Protein AF-0000000078523811 (afdb_homodimer)

Foldseek 3Di:
DLLLLLLLLLLLAPDHDPCSPVVSVVSLVVLVVVLVVVVVVVVVVCVVPVCVVVVLCVDLVNLLCVLVNLVSVLSNLLVCLRNVCVVPHDVVLVVSLVVLVVLLVVLVCLLPVSLVSCVVNVSCVVPPDLLSNLRSLLSLLCLLLSLLRNLLSDALVSNVVSNVSSVVSNVVSLVVLVVSVVVVVVCCVPVNQDPLVCLLLLLSNLQSLLSSLNSQLSSLVSCVVRADQCNPVVPPPGRPSVVSNVVSLVSSVVSLVVSVVSLVVSVVSNVVPVVPDDDDPSNSSNANSLSSSLSSLCSNCVVVVPPVSSVVSNVSSVVNVVSVVVNVVNVVVCVVVVAQPDPQRVVVVDPVVPPCPVCDPVNDPDPPPPPPD/DLLLLLLLLLLLAPDHDPCSPVVSVVSLVVLVVVLVVVVVVVVVVCVVPVCVVVVLCVDLVNLLCVLVNLVSVLSNLLVCLRNVCVVPHDVSLVVSLVVLVVLLVVLVCLLPVSLVSCVVNVSCVVPVQLLSNLRSLLSLLCLLLSLLRRLLSDALVSNVVSNVSSVVSNVVSLVVLVVSVVVVVVCCVPVNQDDLVCLLLLLSNLQSLLSSLNSQLSSLVSCVVRPDQPNPVVPPPGRPSVVSNVVSLVSSVVSLVVSVVSLVVSVVSNVVPVVPDDDDPSNSSNANSLSSSLSSLCSSCVVVVPPVSSVVSNVSSVVNVVSVVVNVVNVVVCVVVVAQPDPPRVVVPDPVPPPCLVCDPVRDRDPPPPPPD

Organism: Penicillium expansum (NCBI:txid27334)

Structure (mmCIF, N/CA/C/O backbone):
data_AF-0000000078523811-model_v1
#
loop_
_entity.id
_entity.type
_entity.pdbx_description
1 polymer 'C4-dicarboxylate transporter/malic acid transport protein'
#
loop_
_atom_site.group_PDB
_atom_site.id
_atom_site.type_symbol
_atom_site.label_atom_id
_atom_site.label_alt_id
_atom_site.label_comp_id
_atom_site.label_asym_id
_atom_site.label_entity_id
_atom_site.label_seq_id
_atom_site.pdbx_PDB_ins_code
_atom_site.Cartn_x
_atom_site.Cartn_y
_atom_site.Cartn_z
_atom_site.occupancy
_atom_site.B_iso_or_equiv
_atom_site.auth_seq_id
_atom_site.auth_comp_id
_atom_site.auth_asym_id
_atom_site.auth_atom_id
_atom_site.pdbx_PDB_model_num
ATOM 1 N N . MET A 1 1 ? -0.03 24.734 4.375 1 91.25 1 MET A N 1
ATOM 2 C CA . MET A 1 1 ? -0.823 23.594 4.832 1 91.25 1 MET A CA 1
ATOM 3 C C . MET A 1 1 ? -1.251 23.781 6.285 1 91.25 1 MET A C 1
ATOM 5 O O . MET A 1 1 ? -2.4 23.516 6.633 1 91.25 1 MET A O 1
ATOM 9 N N . SER A 1 2 ? -0.39 24.281 7.102 1 94.38 2 SER A N 1
ATOM 10 C CA . SER A 1 2 ? -0.702 24.469 8.516 1 94.38 2 SER A CA 1
ATOM 11 C C . SER A 1 2 ? -1.813 25.5 8.695 1 94.38 2 SER A C 1
ATOM 13 O O . SER A 1 2 ? -2.75 25.281 9.469 1 94.38 2 SER A O 1
ATOM 15 N N . THR A 1 3 ? -1.706 26.594 7.969 1 95.62 3 THR A N 1
ATOM 16 C CA . THR A 1 3 ? -2.717 27.641 8.07 1 95.62 3 THR A CA 1
ATOM 17 C C . THR A 1 3 ? -4.078 27.125 7.617 1 95.62 3 THR A C 1
ATOM 19 O O . THR A 1 3 ? -5.082 27.312 8.312 1 95.62 3 THR A O 1
ATOM 22 N N . GLY A 1 4 ? -4.125 26.5 6.512 1 96.5 4 GLY A N 1
ATOM 23 C CA . GLY A 1 4 ? -5.379 25.969 6.008 1 96.5 4 GLY A CA 1
ATOM 24 C C . GLY A 1 4 ? -5.992 24.922 6.926 1 96.5 4 GLY A C 1
ATOM 25 O O . GLY A 1 4 ? -7.215 24.828 7.035 1 96.5 4 GLY A O 1
ATOM 26 N N . SER A 1 5 ? -5.176 24.141 7.547 1 96.56 5 SER A N 1
ATOM 27 C CA . SER A 1 5 ? -5.668 23.078 8.422 1 96.56 5 SER A CA 1
ATOM 28 C C . SER A 1 5 ? -6.387 23.656 9.641 1 96.56 5 SER A C 1
ATOM 30 O O . SER A 1 5 ? -7.32 23.047 10.164 1 96.56 5 SER A O 1
ATOM 32 N N . ILE A 1 6 ? -5.953 24.844 10.07 1 97.81 6 ILE A N 1
ATOM 33 C CA . ILE A 1 6 ? -6.637 25.5 11.18 1 97.81 6 ILE A CA 1
ATOM 34 C C . ILE A 1 6 ? -8.047 25.891 10.758 1 97.81 6 ILE A C 1
ATOM 36 O O . ILE A 1 6 ? -9 25.734 11.523 1 97.81 6 ILE A O 1
ATOM 40 N N . GLY A 1 7 ? -8.188 26.453 9.562 1 97.81 7 GLY A N 1
ATOM 41 C CA . GLY A 1 7 ? -9.523 26.734 9.055 1 97.81 7 GLY A CA 1
ATOM 42 C C . GLY A 1 7 ? -10.43 25.516 9.055 1 97.81 7 GLY A C 1
ATOM 43 O O . GLY A 1 7 ? -11.594 25.609 9.453 1 97.81 7 GLY A O 1
ATOM 44 N N . THR A 1 8 ? -9.922 24.406 8.648 1 97.44 8 THR A N 1
ATOM 45 C CA . THR A 1 8 ? -10.672 23.156 8.609 1 97.44 8 THR A CA 1
ATOM 46 C C . THR A 1 8 ? -11.078 22.734 10.016 1 97.44 8 THR A C 1
ATOM 48 O O . THR A 1 8 ? -12.203 22.297 10.234 1 97.44 8 THR A O 1
ATOM 51 N N . LEU A 1 9 ? -10.156 22.859 10.914 1 97.56 9 LEU A N 1
ATOM 52 C CA . LEU A 1 9 ? -10.398 22.438 12.289 1 97.56 9 LEU A CA 1
ATOM 53 C C . LEU A 1 9 ? -11.461 23.297 12.945 1 97.56 9 LEU A C 1
ATOM 55 O O . LEU A 1 9 ? -12.336 2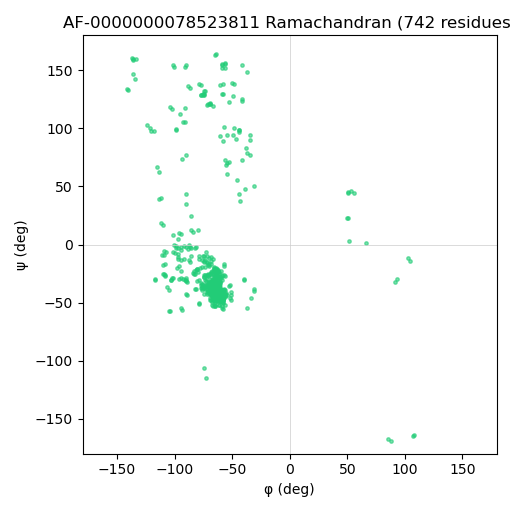2.797 13.656 1 97.56 9 LEU A O 1
ATOM 59 N N . LEU A 1 10 ? -11.406 24.562 12.711 1 97.94 10 LEU A N 1
ATOM 60 C CA . LEU A 1 10 ? -12.375 25.5 13.289 1 97.94 10 LEU A CA 1
ATOM 61 C C . LEU A 1 10 ? -13.781 25.188 12.797 1 97.94 10 LEU A C 1
ATOM 63 O O . LEU A 1 10 ? -14.75 25.297 13.555 1 97.94 10 LEU A O 1
ATOM 67 N N . TYR A 1 11 ? -13.891 24.828 11.578 1 97.06 11 TYR A N 1
ATOM 68 C CA . TYR A 1 11 ? -15.188 24.484 11.016 1 97.06 11 TYR A CA 1
ATOM 69 C C . TYR A 1 11 ? -15.75 23.234 11.688 1 97.06 11 TYR A C 1
ATOM 71 O O . TYR A 1 11 ? -16.953 23.141 11.93 1 97.06 11 TYR A O 1
ATOM 79 N N . ASN A 1 12 ? -14.898 22.266 12.047 1 96.56 12 ASN A N 1
ATOM 80 C CA . ASN A 1 12 ? -15.336 20.938 12.469 1 96.56 12 ASN A CA 1
ATOM 81 C C . ASN A 1 12 ? -15.391 20.828 13.984 1 96.56 12 ASN A C 1
ATOM 83 O O . ASN A 1 12 ? -15.891 19.828 14.523 1 96.56 12 ASN A O 1
ATOM 87 N N . THR A 1 13 ? -14.875 21.781 14.703 1 97.81 13 THR A N 1
ATOM 88 C CA . THR A 1 13 ? -14.82 21.688 16.156 1 97.81 13 THR A CA 1
ATOM 89 C C . THR A 1 13 ? -16.219 21.516 16.75 1 97.81 13 THR A C 1
ATOM 91 O O . THR A 1 13 ? -17.172 22.156 16.281 1 97.81 13 THR A O 1
ATOM 94 N N . PRO A 1 14 ? -16.375 20.672 17.703 1 97.19 14 PRO A N 1
ATOM 95 C CA . PRO A 1 14 ? -17.688 20.297 18.203 1 97.19 14 PRO A CA 1
ATOM 96 C C . PRO A 1 14 ? -18.406 21.453 18.906 1 97.19 14 PRO A C 1
ATOM 98 O O . PRO A 1 14 ? -19.609 21.625 18.719 1 97.19 14 PRO A O 1
ATOM 101 N N . HIS A 1 15 ? -17.734 22.219 19.719 1 97.25 15 HIS A N 1
ATOM 102 C CA . HIS A 1 15 ? -18.344 23.328 20.469 1 97.25 15 HIS A CA 1
ATOM 103 C C . HIS A 1 15 ? -18.094 24.656 19.766 1 97.25 15 HIS A C 1
ATOM 105 O O . HIS A 1 15 ? -17.062 25.297 20 1 97.25 15 HIS A O 1
ATOM 111 N N . GLN A 1 16 ? -19.125 25.047 19.062 1 95.88 16 GLN A N 1
ATOM 112 C CA . GLN A 1 16 ? -19.062 26.234 18.234 1 95.88 16 GLN A CA 1
ATOM 113 C C . GLN A 1 16 ? -19.484 27.484 19.016 1 95.88 16 GLN A C 1
ATOM 115 O O . GLN A 1 16 ? -20.125 27.375 20.062 1 95.88 16 GLN A O 1
ATOM 120 N N . PHE A 1 17 ? -19.031 28.609 18.641 1 95.12 17 PHE A N 1
ATO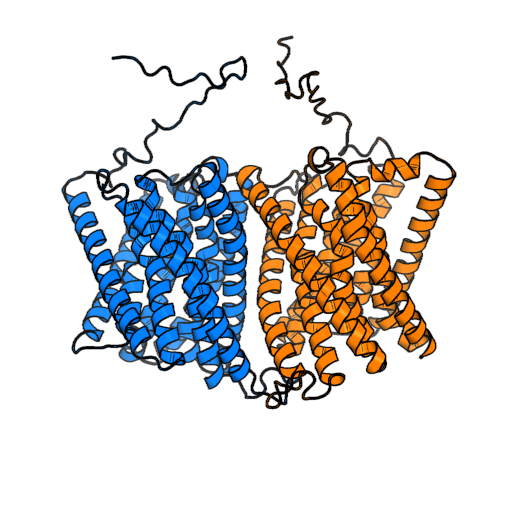M 121 C CA . PHE A 1 17 ? -19.453 29.906 19.172 1 95.12 17 PHE A CA 1
ATOM 122 C C . PHE A 1 17 ? -19.656 30.906 18.047 1 95.12 17 PHE A C 1
ATOM 124 O O . PHE A 1 17 ? -19.172 30.688 16.922 1 95.12 17 PHE A O 1
ATOM 131 N N . PRO A 1 18 ? -20.438 31.953 18.391 1 94.19 18 PRO A N 1
ATOM 132 C CA . PRO A 1 18 ? -20.672 32.938 17.344 1 94.19 18 PRO A CA 1
ATOM 133 C C . PRO A 1 18 ? -19.375 33.562 16.812 1 94.19 18 PRO A C 1
ATOM 135 O O . PRO A 1 18 ? -18.5 33.938 17.609 1 94.19 18 PRO A O 1
ATOM 138 N N . GLY A 1 19 ? -19.172 33.594 15.539 1 96.38 19 GLY A N 1
ATOM 139 C CA . GLY A 1 19 ? -18 34.25 14.953 1 96.38 19 GLY A CA 1
ATOM 140 C C . GLY A 1 19 ? -16.953 33.25 14.484 1 96.38 19 GLY A C 1
ATOM 141 O O . GLY A 1 19 ? -16.016 33.594 13.766 1 96.38 19 GLY A O 1
ATOM 142 N N . ILE A 1 20 ? -17.062 32 14.906 1 96.69 20 ILE A N 1
ATOM 143 C CA . ILE A 1 20 ? -16.062 31 14.594 1 96.69 20 ILE A CA 1
ATOM 144 C C . ILE A 1 20 ? -16 30.781 13.086 1 96.69 20 ILE A C 1
ATOM 146 O O . ILE A 1 20 ? -14.922 30.547 12.523 1 96.69 20 ILE A O 1
ATOM 150 N N . PHE A 1 21 ? -17.094 30.859 12.375 1 96.56 21 PHE A N 1
ATOM 151 C CA . PHE A 1 21 ? -17.156 30.688 10.93 1 96.56 21 PHE A CA 1
ATOM 152 C C . PHE A 1 21 ? -16.375 31.781 10.227 1 96.56 21 PHE A C 1
ATOM 154 O O . PHE A 1 21 ? -15.656 31.516 9.258 1 96.56 21 PHE A O 1
ATOM 161 N N . ILE A 1 22 ? -16.5 32.969 10.742 1 96.5 22 ILE A N 1
ATOM 162 C CA . ILE A 1 22 ? -15.789 34.094 10.156 1 96.5 22 ILE A CA 1
ATOM 163 C C . ILE A 1 22 ? -14.289 33.938 10.383 1 96.5 22 ILE A C 1
ATOM 165 O O . ILE A 1 22 ? -13.492 34.188 9.477 1 96.5 22 ILE A O 1
ATOM 169 N N . ILE A 1 23 ? -13.93 33.531 11.562 1 97.56 23 ILE A N 1
ATOM 170 C CA . ILE A 1 23 ? -12.523 33.312 11.852 1 97.56 23 ILE A CA 1
ATOM 171 C C . ILE A 1 23 ? -11.969 32.219 10.914 1 97.56 23 ILE A C 1
ATOM 173 O O . ILE A 1 23 ? -10.875 32.375 10.367 1 97.56 23 ILE A O 1
ATOM 177 N N . GLY A 1 24 ? -12.703 31.141 10.742 1 97.69 24 GLY A N 1
ATOM 178 C CA . GLY A 1 24 ? -12.305 30.094 9.805 1 97.69 24 GLY A CA 1
ATOM 179 C C . GLY A 1 24 ? -12.141 30.609 8.383 1 97.69 24 GLY A C 1
ATOM 180 O O . GLY A 1 24 ? -11.188 30.234 7.695 1 97.69 24 GLY A O 1
ATOM 181 N N . LYS A 1 25 ? -13.023 31.453 7.973 1 97 25 LYS A N 1
ATOM 182 C CA . LYS A 1 25 ? -12.945 32.031 6.641 1 97 25 LYS A CA 1
ATOM 183 C C . LYS A 1 25 ? -11.688 32.875 6.488 1 97 25 LYS A C 1
ATOM 185 O O . LYS A 1 25 ? -11.07 32.906 5.418 1 97 25 LYS A O 1
ATOM 190 N N . ILE A 1 26 ? -11.391 33.594 7.484 1 97.56 26 ILE A N 1
ATOM 191 C CA . ILE A 1 26 ? -10.18 34.406 7.465 1 97.56 26 ILE A CA 1
ATOM 192 C C . ILE A 1 26 ? -8.961 33.5 7.285 1 97.56 26 ILE A C 1
ATOM 194 O O . ILE A 1 26 ? -8.07 33.781 6.488 1 97.56 26 ILE A O 1
ATOM 198 N N . PHE A 1 27 ? -8.906 32.406 8.016 1 98.12 27 PHE A N 1
ATOM 199 C CA . PHE A 1 27 ? -7.809 31.469 7.867 1 98.12 27 PHE A CA 1
ATOM 200 C C . PHE A 1 27 ? -7.781 30.891 6.461 1 98.12 27 PHE A C 1
ATOM 202 O O . PHE A 1 27 ? -6.707 30.641 5.906 1 98.12 27 PHE A O 1
ATOM 209 N N . PHE A 1 28 ? -8.945 30.625 5.898 1 97.94 28 PHE A N 1
ATOM 210 C CA . PHE A 1 28 ? -9.047 30.141 4.527 1 97.94 28 PHE A CA 1
ATOM 211 C C . PHE A 1 28 ? -8.422 31.125 3.553 1 97.94 28 PHE A C 1
ATOM 213 O O . PHE A 1 28 ? -7.586 30.75 2.727 1 97.94 28 PHE A O 1
ATOM 220 N N . LEU A 1 29 ? -8.758 32.375 3.697 1 97.56 29 LEU A N 1
ATOM 221 C CA . LEU A 1 29 ? -8.219 33.438 2.83 1 97.56 29 LEU A CA 1
ATOM 222 C C . LEU A 1 29 ? -6.719 33.594 3.057 1 97.56 29 LEU A C 1
ATOM 224 O O . LEU A 1 29 ? -5.957 33.75 2.102 1 97.56 29 LEU A O 1
ATOM 228 N N . LEU A 1 30 ? -6.332 33.531 4.324 1 97.56 30 LEU A N 1
ATOM 229 C CA . LEU A 1 30 ? -4.918 33.625 4.656 1 97.56 30 LEU A CA 1
ATOM 230 C C . LEU A 1 30 ? -4.141 32.469 4.02 1 97.56 30 LEU A C 1
ATOM 232 O O . LEU A 1 30 ? -3 32.656 3.582 1 97.56 30 LEU A O 1
ATOM 236 N N . ASP A 1 31 ? -4.734 31.328 4.035 1 97.81 31 ASP A N 1
ATOM 237 C CA . ASP A 1 31 ? -4.117 30.156 3.418 1 97.81 31 ASP A CA 1
ATOM 238 C C . ASP A 1 31 ? -3.881 30.375 1.928 1 97.81 31 ASP A C 1
ATOM 240 O O . ASP A 1 31 ? -2.787 30.109 1.421 1 97.81 31 ASP A O 1
ATOM 244 N N . ILE A 1 32 ? -4.824 30.891 1.203 1 97.81 32 ILE A N 1
ATOM 245 C CA . ILE A 1 32 ? -4.715 31.156 -0.226 1 97.81 32 ILE A CA 1
ATOM 246 C C . ILE A 1 32 ? -3.633 32.219 -0.47 1 97.81 32 ILE A C 1
ATOM 248 O O . ILE A 1 32 ? -2.801 32.062 -1.367 1 97.81 32 ILE A O 1
ATOM 252 N N . ILE A 1 33 ? -3.652 33.219 0.355 1 97.62 33 ILE A N 1
ATOM 253 C CA . ILE A 1 33 ? -2.709 34.312 0.193 1 97.62 33 ILE A CA 1
ATOM 254 C C . ILE A 1 33 ? -1.287 33.844 0.445 1 97.62 33 ILE A C 1
ATOM 256 O O . ILE A 1 33 ? -0.378 34.094 -0.343 1 97.62 33 ILE A O 1
ATOM 260 N N . THR A 1 34 ? -1.112 33.125 1.549 1 96.19 34 THR A N 1
ATOM 261 C CA . THR A 1 34 ? 0.219 32.656 1.883 1 96.19 34 THR A CA 1
ATOM 262 C C . THR A 1 34 ? 0.7 31.641 0.841 1 96.19 34 THR A C 1
ATOM 264 O O . THR A 1 34 ? 1.864 31.672 0.437 1 96.19 34 THR A O 1
ATOM 267 N N . TYR A 1 35 ? -0.147 30.766 0.42 1 97.62 35 TYR A N 1
ATOM 268 C CA . TYR A 1 35 ? 0.196 29.766 -0.595 1 97.62 35 TYR A CA 1
ATOM 269 C C . TYR A 1 35 ? 0.621 30.453 -1.894 1 97.62 35 TYR A C 1
ATOM 271 O O . TYR A 1 35 ? 1.641 30.078 -2.484 1 97.62 35 TYR A O 1
ATOM 279 N N . SER A 1 36 ? -0.107 31.453 -2.344 1 97.62 36 SER A N 1
ATOM 280 C CA . SER A 1 36 ? 0.192 32.188 -3.568 1 97.62 36 SER A CA 1
ATOM 281 C C . SER A 1 36 ? 1.486 32.969 -3.436 1 97.62 36 SER A C 1
ATOM 283 O O . SER A 1 36 ? 2.266 33.062 -4.387 1 97.62 36 SER A O 1
ATOM 285 N N . ALA A 1 37 ? 1.686 33.5 -2.293 1 95.88 37 ALA A N 1
ATOM 286 C CA . ALA A 1 37 ? 2.91 34.281 -2.047 1 95.88 37 ALA A CA 1
ATOM 287 C C . ALA A 1 37 ? 4.137 33.375 -2.115 1 95.88 37 ALA A C 1
ATOM 289 O O . ALA A 1 37 ? 5.172 33.75 -2.666 1 95.88 37 ALA A O 1
ATOM 290 N N . ILE A 1 38 ? 4.027 32.188 -1.518 1 94.75 38 ILE A N 1
ATOM 291 C CA . ILE A 1 38 ? 5.137 31.25 -1.551 1 94.75 38 ILE A CA 1
ATOM 292 C C . ILE A 1 38 ? 5.414 30.844 -2.992 1 94.75 38 ILE A C 1
ATOM 294 O O . ILE A 1 38 ? 6.57 30.797 -3.422 1 94.75 38 ILE A O 1
ATOM 298 N N . TRP A 1 39 ? 4.383 30.594 -3.803 1 95.81 39 TRP A N 1
ATOM 299 C CA . TRP A 1 39 ? 4.555 30.219 -5.203 1 95.81 39 TRP A CA 1
ATOM 300 C C . TRP A 1 39 ? 5.184 31.359 -5.996 1 95.81 39 TRP A C 1
ATOM 302 O O . TRP A 1 39 ? 6.062 31.125 -6.832 1 95.81 39 TRP A O 1
ATOM 312 N N . ALA A 1 40 ? 4.699 32.562 -5.734 1 96.12 40 ALA A N 1
ATOM 313 C CA . ALA A 1 40 ? 5.285 33.719 -6.402 1 96.12 40 ALA A CA 1
ATOM 314 C C . ALA A 1 40 ? 6.773 33.844 -6.086 1 96.12 40 ALA A C 1
ATOM 316 O O . ALA A 1 40 ? 7.586 34.094 -6.98 1 96.12 40 ALA A O 1
ATOM 317 N N . SER A 1 41 ? 7.105 33.625 -4.836 1 93.81 41 SER A N 1
ATOM 318 C CA . SER A 1 41 ? 8.508 33.688 -4.418 1 93.81 41 SER A CA 1
ATOM 319 C C . SER A 1 41 ? 9.328 32.594 -5.09 1 93.81 41 SER A C 1
ATOM 321 O O . SER A 1 41 ? 10.461 32.812 -5.508 1 93.81 41 SER A O 1
ATOM 323 N N . LEU A 1 42 ? 8.812 31.406 -5.184 1 93.19 42 LEU A N 1
ATOM 324 C CA . LEU A 1 42 ? 9.508 30.297 -5.816 1 93.19 42 LEU A CA 1
ATOM 325 C C . LEU A 1 42 ? 9.711 30.562 -7.309 1 93.19 42 LEU A C 1
ATOM 327 O O . LEU A 1 42 ? 10.789 30.297 -7.848 1 93.19 42 LEU A O 1
ATOM 331 N N . LEU A 1 43 ? 8.688 31.125 -7.934 1 94.38 43 LEU A N 1
ATOM 332 C CA . LEU A 1 43 ? 8.789 31.406 -9.359 1 94.38 43 LEU A CA 1
ATOM 333 C C . LEU A 1 43 ? 9.836 32.469 -9.625 1 94.38 43 LEU A C 1
ATOM 335 O O . LEU A 1 43 ? 10.57 32.406 -10.609 1 94.38 43 LEU A O 1
ATOM 339 N N . ILE A 1 44 ? 9.852 33.406 -8.805 1 94.38 44 ILE A N 1
ATOM 340 C CA . ILE A 1 44 ? 10.875 34.438 -8.906 1 94.38 44 ILE A CA 1
ATOM 341 C C . ILE A 1 44 ? 12.258 33.812 -8.719 1 94.38 44 ILE A C 1
ATOM 343 O O . ILE A 1 44 ? 13.18 34.094 -9.492 1 94.38 44 ILE A O 1
ATOM 347 N N . ARG A 1 45 ? 12.391 32.938 -7.746 1 92.38 45 ARG A N 1
ATOM 348 C CA . ARG A 1 45 ? 13.648 32.281 -7.488 1 92.38 45 ARG A CA 1
ATOM 349 C C . ARG A 1 45 ? 14.078 31.438 -8.695 1 92.38 45 ARG A C 1
ATOM 351 O O . ARG A 1 45 ? 15.242 31.484 -9.109 1 92.38 45 ARG A O 1
ATOM 358 N N . PHE A 1 46 ? 13.133 30.703 -9.266 1 92.62 46 PHE A N 1
ATOM 359 C CA . PHE A 1 46 ? 13.445 29.797 -10.375 1 92.62 46 PHE A CA 1
ATOM 360 C C . PHE A 1 46 ? 13.75 30.594 -11.641 1 92.62 46 PHE A C 1
ATOM 362 O O . PHE A 1 46 ? 14.523 30.156 -12.492 1 92.62 46 PHE A O 1
ATOM 369 N N . SER A 1 47 ? 13.164 31.797 -11.812 1 93.31 47 SER A N 1
ATOM 370 C CA . SER A 1 47 ? 13.383 32.625 -12.984 1 93.31 47 SER A CA 1
ATOM 371 C C . SER A 1 47 ? 14.711 33.375 -12.898 1 93.31 47 SER A C 1
ATOM 373 O O . SER A 1 47 ? 15.383 33.562 -13.914 1 93.31 47 SER A O 1
ATOM 375 N N . HIS A 1 48 ? 15.133 33.688 -11.758 1 92 48 HIS A N 1
ATOM 376 C CA . HIS A 1 48 ? 16.344 34.469 -11.578 1 92 48 HIS A CA 1
ATOM 377 C C . HIS A 1 48 ? 17.578 33.594 -11.453 1 92 48 HIS A C 1
ATOM 379 O O . HIS A 1 48 ? 18.672 34 -11.812 1 92 48 HIS A O 1
ATOM 385 N N . HIS A 1 49 ? 17.344 32.5 -10.922 1 90.44 49 HIS A N 1
ATOM 386 C CA . HIS A 1 49 ? 18.438 31.531 -10.781 1 90.44 49 HIS A CA 1
ATOM 387 C C . HIS A 1 49 ? 18.156 30.25 -11.562 1 90.44 49 HIS A C 1
ATOM 389 O O . HIS A 1 49 ? 17.516 29.328 -11.047 1 90.44 49 HIS A O 1
ATOM 395 N N . ARG A 1 50 ? 18.656 30.078 -12.742 1 84.69 50 ARG A N 1
ATOM 396 C CA . ARG A 1 50 ? 18.359 29.016 -13.688 1 84.69 50 ARG A CA 1
ATOM 397 C C . ARG A 1 50 ? 18.656 27.641 -13.102 1 84.69 50 ARG A C 1
ATOM 399 O O . ARG A 1 50 ? 17.969 26.656 -13.383 1 84.69 50 ARG A O 1
ATOM 406 N N . HIS A 1 51 ? 19.594 27.562 -12.164 1 90.38 51 HIS A N 1
ATOM 407 C CA . HIS A 1 51 ? 20 26.266 -11.641 1 90.38 51 HIS A CA 1
ATOM 408 C C . HIS A 1 51 ? 19.234 25.906 -10.383 1 90.38 51 HIS A C 1
ATOM 410 O O . HIS A 1 51 ? 19.312 24.781 -9.891 1 90.38 51 HIS A O 1
ATOM 416 N N . ALA A 1 52 ? 18.484 26.828 -9.992 1 86.88 52 ALA A N 1
ATOM 417 C CA . ALA A 1 52 ? 17.812 26.641 -8.711 1 86.88 52 ALA A CA 1
ATOM 418 C C . ALA A 1 52 ? 16.781 25.516 -8.789 1 86.88 52 ALA A C 1
ATOM 420 O O . ALA A 1 52 ? 16.609 24.75 -7.836 1 86.88 52 ALA A O 1
ATOM 421 N N . PHE A 1 53 ? 16.156 25.422 -9.852 1 90.25 53 PHE A N 1
ATOM 422 C CA . PHE A 1 53 ? 15.141 24.391 -10.016 1 90.25 53 PHE A CA 1
ATOM 423 C C . PHE A 1 53 ? 15.766 23 -9.961 1 90.25 53 PHE A C 1
ATOM 425 O O . PHE A 1 53 ? 15.297 22.141 -9.219 1 90.25 53 PHE A O 1
ATOM 432 N N . LYS A 1 54 ? 16.781 22.766 -10.609 1 90.62 54 LYS A N 1
ATOM 433 C CA . LYS A 1 54 ? 17.484 21.484 -10.602 1 90.62 54 LYS A CA 1
ATOM 434 C C . LYS A 1 54 ? 18.094 21.203 -9.234 1 90.62 54 LYS A C 1
ATOM 436 O O . LYS A 1 54 ? 18.078 20.062 -8.766 1 90.62 54 LYS A O 1
ATOM 441 N N . GLU A 1 55 ? 18.516 22.203 -8.625 1 90.94 55 GLU A N 1
ATOM 442 C CA . GLU A 1 55 ? 19.156 22.078 -7.316 1 90.94 55 GLU A CA 1
ATOM 443 C C . GLU A 1 55 ? 18.141 21.641 -6.258 1 90.94 55 GLU A C 1
ATOM 445 O O . GLU A 1 55 ? 18.484 20.938 -5.305 1 90.94 55 GLU A O 1
ATOM 450 N N . THR A 1 56 ? 17 22.062 -6.449 1 91.38 56 THR A N 1
ATOM 451 C CA . THR A 1 56 ? 15.945 21.672 -5.52 1 91.38 56 THR A CA 1
ATOM 452 C C . THR A 1 56 ? 15.789 20.156 -5.48 1 91.38 56 THR A C 1
ATOM 454 O O . THR A 1 56 ? 15.547 19.578 -4.418 1 91.38 56 THR A O 1
ATOM 457 N N . PHE A 1 57 ? 16.062 19.516 -6.539 1 92.56 57 PHE A N 1
ATOM 458 C CA . PHE A 1 57 ? 15.891 18.078 -6.625 1 92.56 57 PHE A CA 1
ATOM 459 C C . PHE A 1 57 ? 17.125 17.344 -6.125 1 92.56 57 PHE A C 1
ATOM 461 O O . PHE A 1 57 ? 17.078 16.156 -5.82 1 92.56 57 PHE A O 1
ATOM 468 N N . THR A 1 58 ? 18.188 18.031 -5.992 1 91.44 58 THR A N 1
ATOM 469 C CA . THR A 1 58 ? 19.438 17.375 -5.625 1 91.44 58 THR A CA 1
ATOM 470 C C . THR A 1 58 ? 19.828 17.719 -4.191 1 91.44 58 THR A C 1
ATOM 472 O O . THR A 1 58 ? 20.656 17.031 -3.592 1 91.44 58 THR A O 1
ATOM 475 N N . ASP A 1 59 ? 19.234 18.734 -3.674 1 91.25 59 ASP A N 1
ATOM 476 C CA . ASP A 1 59 ? 19.516 19.109 -2.293 1 91.25 59 ASP A CA 1
ATOM 477 C C . ASP A 1 59 ? 18.797 18.188 -1.312 1 91.25 59 ASP A C 1
ATOM 479 O O . ASP A 1 59 ? 17.594 17.953 -1.422 1 91.25 59 ASP A O 1
ATOM 483 N N . PRO A 1 60 ? 19.531 17.672 -0.398 1 88.75 60 PRO A N 1
ATOM 484 C CA . PRO A 1 60 ? 18.984 16.656 0.503 1 88.75 60 PRO A CA 1
ATOM 485 C C . PRO A 1 60 ? 17.844 17.188 1.374 1 88.75 60 PRO A C 1
ATOM 487 O O . PRO A 1 60 ? 16.953 16.438 1.777 1 88.75 60 PRO A O 1
ATOM 490 N N . GLU A 1 61 ? 17.812 18.391 1.68 1 86.81 61 GLU A N 1
ATOM 491 C CA . GLU A 1 61 ? 16.75 18.953 2.512 1 86.81 61 GLU A CA 1
ATOM 492 C C . GLU A 1 61 ? 15.57 19.422 1.661 1 86.81 61 GLU A C 1
ATOM 494 O O . GLU A 1 61 ? 14.422 19.094 1.966 1 86.81 61 GLU A O 1
ATOM 499 N N . GLU A 1 62 ? 15.852 20.062 0.61 1 90 62 GLU A N 1
ATOM 500 C CA . GLU A 1 62 ? 14.805 20.672 -0.211 1 90 62 GLU A CA 1
ATOM 501 C C . GLU A 1 62 ? 14.047 19.609 -1.011 1 90 62 GLU A C 1
ATOM 503 O O . GLU A 1 62 ? 12.844 19.734 -1.22 1 90 62 GLU A O 1
ATOM 508 N N . ALA A 1 63 ? 14.75 18.641 -1.435 1 93.38 63 ALA A N 1
ATOM 509 C CA . ALA A 1 63 ? 14.133 17.625 -2.281 1 93.38 63 ALA A CA 1
ATOM 510 C C . ALA A 1 63 ? 12.961 16.953 -1.566 1 93.38 63 ALA A C 1
ATOM 512 O O . ALA A 1 63 ? 11.906 16.734 -2.164 1 93.38 63 ALA A O 1
ATOM 513 N N . TYR A 1 64 ? 13.141 16.672 -0.319 1 93.94 64 TYR A N 1
ATOM 514 C CA . TYR A 1 64 ? 12.102 15.984 0.444 1 93.94 64 TYR A CA 1
ATOM 515 C C . TYR A 1 64 ? 10.945 16.922 0.766 1 93.94 64 TYR A C 1
ATOM 517 O O . TYR A 1 64 ? 9.867 16.484 1.16 1 93.94 64 TYR A O 1
ATOM 525 N N . LEU A 1 65 ? 11.109 18.219 0.618 1 93.06 65 LEU A N 1
ATOM 526 C CA . LEU A 1 65 ? 10.078 19.172 0.996 1 93.06 65 LEU A CA 1
ATOM 527 C C . LEU A 1 65 ? 9.242 19.578 -0.216 1 93.06 65 LEU A C 1
ATOM 529 O O . LEU A 1 65 ? 8.227 20.266 -0.075 1 93.06 65 LEU A O 1
ATOM 533 N N . ILE A 1 66 ? 9.531 19.125 -1.369 1 94.69 66 ILE A N 1
ATOM 534 C CA . ILE A 1 66 ? 8.836 19.453 -2.609 1 94.69 66 ILE A CA 1
ATOM 535 C C . ILE A 1 66 ? 7.359 19.094 -2.484 1 94.69 66 ILE A C 1
ATOM 537 O O . ILE A 1 66 ? 6.484 19.891 -2.838 1 94.69 66 ILE A O 1
ATOM 541 N N . PRO A 1 67 ? 7.055 17.953 -1.902 1 96.81 67 PRO A N 1
ATOM 542 C CA . PRO A 1 67 ? 5.648 17.547 -1.864 1 96.81 67 PRO A CA 1
ATOM 543 C C . PRO A 1 67 ? 4.805 18.406 -0.936 1 96.81 67 PRO A C 1
ATOM 545 O O . PRO A 1 67 ? 3.572 18.328 -0.964 1 96.81 67 PRO A O 1
ATOM 548 N N . THR A 1 68 ? 5.402 19.219 -0.121 1 94.69 68 THR A N 1
ATOM 549 C CA . THR A 1 68 ? 4.645 20.062 0.79 1 94.69 68 THR A CA 1
ATOM 550 C C . THR A 1 68 ? 3.803 21.078 0.012 1 94.69 68 THR A C 1
ATOM 552 O O . THR A 1 68 ? 2.793 21.562 0.518 1 94.69 68 THR A O 1
ATOM 555 N N . ALA A 1 69 ? 4.207 21.375 -1.185 1 96.06 69 ALA A N 1
ATOM 556 C CA . ALA A 1 69 ? 3.396 22.219 -2.049 1 96.06 69 ALA A CA 1
ATOM 557 C C . ALA A 1 69 ? 2.037 21.594 -2.326 1 96.06 69 ALA A C 1
ATOM 559 O O . ALA A 1 69 ? 1.013 22.281 -2.326 1 96.06 69 ALA A O 1
ATOM 560 N N . ALA A 1 70 ? 2.059 20.328 -2.568 1 97.56 70 ALA A N 1
ATOM 561 C CA . ALA A 1 70 ? 0.806 19.609 -2.805 1 97.56 70 ALA A CA 1
ATOM 562 C C . ALA A 1 70 ? -0.037 19.547 -1.534 1 97.56 70 ALA A C 1
ATOM 564 O O . ALA A 1 70 ? -1.268 19.609 -1.594 1 97.56 70 ALA A O 1
ATOM 565 N N . LEU A 1 71 ? 0.58 19.422 -0.424 1 96.94 71 LEU A N 1
ATOM 566 C CA . LEU A 1 71 ? -0.147 19.406 0.841 1 96.94 71 LEU A CA 1
ATOM 567 C C . LEU A 1 71 ? -0.847 20.734 1.094 1 96.94 71 LEU A C 1
ATOM 569 O O . LEU A 1 71 ? -1.981 20.75 1.578 1 96.94 71 LEU A O 1
ATOM 573 N N . GLY A 1 72 ? -0.137 21.812 0.771 1 97.25 72 GLY A N 1
ATOM 574 C CA . GLY A 1 72 ? -0.765 23.109 0.869 1 97.25 72 GLY A CA 1
ATOM 575 C C . GLY A 1 72 ? -1.984 23.266 -0.021 1 97.25 72 GLY A C 1
ATOM 576 O O . GLY A 1 72 ? -2.994 23.828 0.389 1 97.25 72 GLY A O 1
ATOM 577 N N . PHE A 1 73 ? -1.882 22.703 -1.173 1 97.75 73 PHE A N 1
ATOM 578 C CA . PHE A 1 73 ? -2.996 22.734 -2.111 1 97.75 73 PHE A CA 1
ATOM 579 C C . PHE A 1 73 ? -4.18 21.938 -1.573 1 97.75 73 PHE A C 1
ATOM 581 O O . PHE A 1 73 ? -5.332 22.359 -1.736 1 97.75 73 PHE A O 1
ATOM 588 N N . ALA A 1 74 ? -3.943 20.875 -0.978 1 97.38 74 ALA A N 1
ATOM 589 C CA . ALA A 1 74 ? -5 20.031 -0.424 1 97.38 74 ALA A CA 1
ATOM 590 C C . ALA A 1 74 ? -5.816 20.781 0.616 1 97.38 74 ALA A C 1
ATOM 592 O O . ALA A 1 74 ? -7.047 20.703 0.629 1 97.38 74 ALA A O 1
ATOM 593 N N . THR A 1 75 ? -5.156 21.484 1.512 1 96.69 75 THR A N 1
ATOM 594 C CA . THR A 1 75 ? -5.879 22.188 2.566 1 96.69 75 THR A CA 1
ATOM 595 C C . THR A 1 75 ? -6.73 23.312 1.981 1 96.69 75 THR A C 1
ATOM 597 O O . THR A 1 75 ? -7.789 23.641 2.523 1 96.69 75 THR A O 1
ATOM 600 N N . ILE A 1 76 ? -6.254 23.859 0.919 1 97.69 76 ILE A N 1
ATOM 601 C CA . ILE A 1 76 ? -7.074 24.844 0.226 1 97.69 76 ILE A CA 1
ATOM 602 C C . ILE A 1 76 ? -8.336 24.172 -0.313 1 97.69 76 ILE A C 1
ATOM 604 O O . ILE A 1 76 ? -9.438 24.734 -0.198 1 97.69 76 ILE A O 1
ATOM 608 N N . LEU A 1 77 ? -8.172 23.031 -0.86 1 97.25 77 LEU A N 1
ATOM 609 C CA . LEU A 1 77 ? -9.32 22.281 -1.354 1 97.25 77 LEU A CA 1
ATOM 610 C C . LEU A 1 77 ? -10.305 22 -0.224 1 97.25 77 LEU A C 1
ATOM 612 O O . LEU A 1 77 ? -11.516 22.125 -0.401 1 97.25 77 LEU A O 1
ATOM 616 N N . PHE A 1 78 ? -9.75 21.594 0.961 1 96.25 78 PHE A N 1
ATOM 617 C CA . PHE A 1 78 ? -10.602 21.375 2.123 1 96.25 78 PHE A CA 1
ATOM 618 C C . PHE A 1 78 ? -11.5 22.578 2.387 1 96.25 78 PHE A C 1
ATOM 620 O O . PHE A 1 78 ? -12.719 22.438 2.504 1 96.25 78 PHE A O 1
ATOM 627 N N . ASN A 1 79 ? -10.891 23.672 2.373 1 97.25 79 ASN A N 1
ATOM 628 C CA . ASN A 1 79 ? -11.57 24.875 2.844 1 97.25 79 ASN A CA 1
ATOM 629 C C . ASN A 1 79 ? -12.453 25.484 1.755 1 97.25 79 ASN A C 1
ATOM 631 O O . ASN A 1 79 ? -13.383 26.234 2.051 1 97.25 79 ASN A O 1
ATOM 635 N N . ILE A 1 80 ? -12.125 25.234 0.493 1 96.56 80 ILE A N 1
ATOM 636 C CA . ILE A 1 80 ? -13.07 25.609 -0.561 1 96.56 80 ILE A CA 1
ATOM 637 C C . ILE A 1 80 ? -14.414 24.922 -0.309 1 96.56 80 ILE A C 1
ATOM 639 O O . ILE A 1 80 ? -15.469 25.547 -0.43 1 96.56 80 ILE A O 1
ATOM 643 N N . GLU A 1 81 ? -14.352 23.688 0.041 1 94.88 81 GLU A N 1
ATOM 644 C CA . GLU A 1 81 ? -15.578 22.922 0.302 1 94.88 81 GLU A CA 1
ATOM 645 C C . GLU A 1 81 ? -16.312 23.484 1.514 1 94.88 81 GLU A C 1
ATOM 647 O O . GLU A 1 81 ? -17.547 23.625 1.483 1 94.88 81 GLU A O 1
ATOM 652 N N . LEU A 1 82 ? -15.617 23.844 2.561 1 95 82 LEU A N 1
ATOM 653 C CA . LEU A 1 82 ? -16.219 24.203 3.842 1 95 82 LEU A CA 1
ATOM 654 C C . LEU A 1 82 ? -16.703 25.641 3.832 1 95 82 LEU A C 1
ATOM 656 O O . LEU A 1 82 ? -17.766 25.953 4.363 1 95 82 LEU A O 1
ATOM 660 N N . TYR A 1 83 ? -15.906 26.5 3.188 1 95.62 83 TYR A N 1
ATOM 661 C CA . TYR A 1 83 ? -16.203 27.922 3.27 1 95.62 83 TYR A CA 1
ATOM 662 C C . TYR A 1 83 ? -16.531 28.5 1.898 1 95.62 83 TYR A C 1
ATOM 664 O O . TYR A 1 83 ? -17.281 29.469 1.792 1 95.62 83 TYR A O 1
ATOM 672 N N . GLY A 1 84 ? -15.992 27.969 0.852 1 94.81 84 GLY A N 1
ATOM 673 C CA . GLY A 1 84 ? -16.141 28.484 -0.496 1 94.81 84 GLY A CA 1
ATOM 674 C C . GLY A 1 84 ? -17.469 28.109 -1.135 1 94.81 84 GLY A C 1
ATOM 675 O O . GLY A 1 84 ? -18.219 28.969 -1.595 1 94.81 84 GLY A O 1
ATOM 676 N N . VAL A 1 85 ? -17.828 26.828 -1.112 1 92.88 85 VAL A N 1
ATOM 677 C CA . VAL A 1 85 ? -18.984 26.281 -1.814 1 92.88 85 VAL A CA 1
ATOM 678 C C . VAL A 1 85 ? -20.266 26.891 -1.241 1 92.88 85 VAL A C 1
ATOM 680 O O . VAL A 1 85 ? -21.125 27.359 -1.99 1 92.88 85 VAL A O 1
ATOM 683 N N . PRO A 1 86 ? -20.422 26.984 0.075 1 90.81 86 PRO A N 1
ATOM 684 C CA . PRO A 1 86 ? -21.641 27.609 0.612 1 90.81 86 PRO A CA 1
ATOM 685 C C . PRO A 1 86 ? -21.797 29.062 0.203 1 90.81 86 PRO A C 1
ATOM 687 O O . PRO A 1 86 ? -22.922 29.562 0.1 1 90.81 86 PRO A O 1
ATOM 690 N N . ALA A 1 87 ? -20.703 29.688 -0.112 1 91.12 87 ALA A N 1
ATOM 691 C CA . ALA A 1 87 ? -20.734 31.109 -0.418 1 91.12 87 ALA A CA 1
ATOM 692 C C . ALA A 1 87 ? -20.859 31.359 -1.921 1 91.12 87 ALA A C 1
ATOM 694 O O . ALA A 1 87 ? -21.359 32.406 -2.354 1 91.12 87 ALA A O 1
ATOM 695 N N . CYS A 1 88 ? -20.391 30.5 -2.809 1 91.62 88 CYS A N 1
ATOM 696 C CA . CYS A 1 88 ? -20.266 30.766 -4.238 1 91.62 88 CYS A CA 1
ATOM 697 C C . CYS A 1 88 ? -21.297 29.969 -5.027 1 91.62 88 CYS A C 1
ATOM 699 O O . CYS A 1 88 ? -21.641 30.328 -6.156 1 91.62 88 CYS A O 1
ATOM 701 N N . GLY A 1 89 ? -21.781 28.797 -4.562 1 85.19 89 GLY A N 1
ATOM 702 C CA . GLY A 1 89 ? -22.781 28.016 -5.258 1 85.19 89 GLY A CA 1
ATOM 703 C C . GLY A 1 89 ? -22.234 26.734 -5.883 1 85.19 89 GLY A C 1
ATOM 704 O O . GLY A 1 89 ? -21.062 26.406 -5.68 1 85.19 89 GLY A O 1
ATOM 705 N N . ASP A 1 90 ? -22.984 26.141 -6.793 1 87.38 90 ASP A N 1
ATOM 706 C CA . ASP A 1 90 ? -22.781 24.781 -7.266 1 87.38 90 ASP A CA 1
ATOM 707 C C . ASP A 1 90 ? -21.656 24.734 -8.305 1 87.38 90 ASP A C 1
ATOM 709 O O . ASP A 1 90 ? -21 23.703 -8.453 1 87.38 90 ASP A O 1
ATOM 713 N N . TRP A 1 91 ? -21.391 25.828 -8.945 1 92.56 91 TRP A N 1
ATOM 714 C CA . TRP A 1 91 ? -20.344 25.812 -9.953 1 92.56 91 TRP A CA 1
ATOM 715 C C . TRP A 1 91 ? -19 25.469 -9.336 1 92.56 91 TRP A C 1
ATOM 717 O O . TRP A 1 91 ? -18.156 24.828 -9.984 1 92.56 91 TRP A O 1
ATOM 727 N N . LEU A 1 92 ? -18.781 25.875 -8.125 1 94.19 92 LEU A N 1
ATOM 728 C CA . LEU A 1 92 ? -17.516 25.625 -7.43 1 94.19 92 LEU A CA 1
ATOM 729 C C . LEU A 1 92 ? -17.344 24.141 -7.113 1 94.19 92 LEU A C 1
ATOM 731 O O . LEU A 1 92 ? -16.219 23.656 -7.039 1 94.19 92 LEU A O 1
ATOM 735 N N . ARG A 1 93 ? -18.406 23.375 -7.027 1 92.5 93 ARG A N 1
ATOM 736 C CA . ARG A 1 93 ? -18.344 21.938 -6.801 1 92.5 93 ARG A CA 1
ATOM 737 C C . ARG A 1 93 ? -17.766 21.219 -8.016 1 92.5 93 ARG A C 1
ATOM 739 O O . ARG A 1 93 ? -16.984 20.266 -7.867 1 92.5 93 ARG A O 1
ATOM 746 N N . TYR A 1 94 ? -18.078 21.719 -9.164 1 93.56 94 TYR A N 1
ATOM 747 C CA . TYR A 1 94 ? -17.531 21.109 -10.383 1 93.56 94 TYR A CA 1
ATOM 748 C C . TYR A 1 94 ? -16.062 21.438 -10.547 1 93.56 94 TYR A C 1
ATOM 750 O O . TYR A 1 94 ? -15.273 20.594 -10.992 1 93.56 94 TYR A O 1
ATOM 758 N N . VAL A 1 95 ? -15.742 22.672 -10.188 1 96 95 VAL A N 1
ATOM 759 C CA . VAL A 1 95 ? -14.336 23.047 -10.203 1 96 95 VAL A CA 1
ATOM 760 C C . VAL A 1 95 ? -13.555 22.156 -9.227 1 96 95 VAL A C 1
ATOM 762 O O . VAL A 1 95 ? -12.453 21.703 -9.539 1 96 95 VAL A O 1
ATOM 765 N N . GLN A 1 96 ? -14.156 21.891 -8.094 1 96.12 96 GLN A N 1
ATOM 766 C CA . GLN A 1 96 ? -13.523 21.062 -7.082 1 96.12 96 GLN A CA 1
ATOM 767 C C . GLN A 1 96 ? -13.312 19.641 -7.594 1 96.12 96 GLN A C 1
ATOM 769 O O . GLN A 1 96 ? -12.312 19 -7.266 1 96.12 96 GLN A O 1
ATOM 774 N N . LEU A 1 97 ? -14.273 19.156 -8.32 1 96.94 97 LEU A N 1
ATOM 775 C CA . LEU A 1 97 ? -14.156 17.828 -8.914 1 96.94 97 LEU A CA 1
ATOM 776 C C . LEU A 1 97 ? -12.914 17.75 -9.805 1 96.94 97 LEU A C 1
ATOM 778 O O . LEU A 1 97 ? -12.133 16.797 -9.688 1 96.94 97 LEU A O 1
ATOM 782 N N . VAL A 1 98 ? -12.734 18.719 -10.648 1 97.81 98 VAL A N 1
ATOM 783 C CA . VAL A 1 98 ? -11.594 18.75 -11.555 1 97.81 98 VAL A CA 1
ATOM 784 C C . VAL A 1 98 ? -10.305 18.891 -10.75 1 97.81 98 VAL A C 1
ATOM 786 O O . VAL A 1 98 ? -9.328 18.188 -11.008 1 97.81 98 VAL A O 1
ATOM 789 N N . LEU A 1 99 ? -10.344 19.797 -9.781 1 98.06 99 LEU A N 1
ATOM 790 C CA . LEU A 1 99 ? -9.164 20.047 -8.961 1 98.06 99 LEU A CA 1
ATOM 791 C C . LEU A 1 99 ? -8.781 18.797 -8.172 1 98.06 99 LEU A C 1
ATOM 793 O O . LEU A 1 99 ? -7.602 18.531 -7.938 1 98.06 99 LEU A O 1
ATOM 797 N N . PHE A 1 100 ? -9.766 18.031 -7.723 1 98.25 100 PHE A N 1
ATOM 798 C CA . PHE A 1 100 ? -9.5 16.781 -7.012 1 98.25 100 PHE A CA 1
ATOM 799 C C . PHE A 1 100 ? -8.703 15.82 -7.883 1 98.25 100 PHE A C 1
ATOM 801 O O . PHE A 1 100 ? -7.695 15.266 -7.441 1 98.25 100 PHE A O 1
ATOM 808 N N . TRP A 1 101 ? -9.094 15.641 -9.086 1 98.38 101 TRP A N 1
ATOM 809 C CA . TRP A 1 101 ? -8.438 14.688 -9.969 1 98.38 101 TRP A CA 1
ATOM 810 C C . TRP A 1 101 ? -7.059 15.188 -10.383 1 98.38 101 TRP A C 1
ATOM 812 O O . TRP A 1 101 ? -6.133 14.398 -10.578 1 98.38 101 TRP A O 1
ATOM 822 N N . ILE A 1 102 ? -6.895 16.484 -10.516 1 98.44 102 ILE A N 1
ATOM 823 C CA . ILE A 1 102 ? -5.574 17.062 -10.742 1 98.44 102 ILE A CA 1
ATOM 824 C C . ILE A 1 102 ? -4.672 16.766 -9.547 1 98.44 102 ILE A C 1
ATOM 826 O O . ILE A 1 102 ? -3.518 16.359 -9.711 1 98.44 102 ILE A O 1
ATOM 830 N N . TYR A 1 103 ? -5.227 16.969 -8.352 1 98.44 103 TYR A N 1
ATOM 831 C CA . TYR A 1 103 ? -4.477 16.672 -7.141 1 98.44 103 TYR A CA 1
ATOM 832 C C . TYR A 1 103 ? -4.062 15.203 -7.098 1 98.44 103 TYR A C 1
ATOM 834 O O . TYR A 1 103 ? -2.926 14.891 -6.738 1 98.44 103 TYR A O 1
ATOM 842 N N . VAL A 1 104 ? -4.988 14.328 -7.461 1 98.31 104 VAL A N 1
ATOM 843 C CA . VAL A 1 104 ? -4.711 12.898 -7.496 1 98.31 104 VAL A CA 1
ATOM 844 C C . VAL A 1 104 ? -3.551 12.625 -8.453 1 98.31 104 VAL A C 1
ATOM 846 O O . VAL A 1 104 ? -2.615 11.898 -8.109 1 98.31 104 VAL A O 1
ATOM 849 N N . ALA A 1 105 ? -3.572 13.203 -9.602 1 98.12 105 ALA A N 1
ATOM 850 C CA . ALA A 1 105 ? -2.512 13.016 -10.586 1 98.12 105 ALA A CA 1
ATOM 851 C C . ALA A 1 105 ? -1.169 13.5 -10.047 1 98.12 105 ALA A C 1
ATOM 853 O O . ALA A 1 105 ? -0.158 12.805 -10.156 1 98.12 105 ALA A O 1
ATOM 854 N N . ILE A 1 106 ? -1.181 14.648 -9.438 1 97.94 106 ILE A N 1
ATOM 855 C CA . ILE A 1 106 ? 0.034 15.227 -8.875 1 97.94 106 ILE A CA 1
ATOM 856 C C . ILE A 1 106 ? 0.565 14.328 -7.762 1 97.94 106 ILE A C 1
ATOM 858 O O . ILE A 1 106 ? 1.771 14.078 -7.676 1 97.94 106 ILE A O 1
ATOM 862 N N . SER A 1 107 ? -0.348 13.875 -6.941 1 97.81 107 SER A N 1
ATOM 863 C CA . SER A 1 107 ? 0.042 13.039 -5.809 1 97.81 107 SER A CA 1
ATOM 864 C C . SER A 1 107 ? 0.673 11.734 -6.277 1 97.81 107 SER A C 1
ATOM 866 O O . SER A 1 107 ? 1.637 11.258 -5.676 1 97.81 107 SER A O 1
ATOM 868 N N . ILE A 1 108 ? 0.189 11.148 -7.328 1 97.06 108 ILE A N 1
ATOM 869 C CA . ILE A 1 108 ? 0.746 9.922 -7.883 1 97.06 108 ILE A CA 1
ATOM 870 C C . ILE A 1 108 ? 2.131 10.195 -8.461 1 97.06 108 ILE A C 1
ATOM 872 O O . ILE A 1 108 ? 3.066 9.422 -8.25 1 97.06 108 ILE A O 1
ATOM 876 N N . LEU A 1 109 ? 2.271 11.281 -9.156 1 97.31 109 LEU A N 1
ATOM 877 C CA . LEU A 1 109 ? 3.555 11.656 -9.734 1 97.31 109 LEU A CA 1
ATOM 878 C C . LEU A 1 109 ? 4.609 11.844 -8.648 1 97.31 109 LEU A C 1
ATOM 880 O O . LEU A 1 109 ? 5.758 11.43 -8.812 1 97.31 109 LEU A O 1
ATOM 884 N N . LEU A 1 110 ? 4.188 12.445 -7.602 1 97.12 110 LEU A N 1
ATOM 885 C CA . LEU A 1 110 ? 5.109 12.641 -6.492 1 97.12 110 LEU A CA 1
ATOM 886 C C . LEU A 1 110 ? 5.438 11.312 -5.816 1 97.12 110 LEU A C 1
ATOM 888 O O . LEU A 1 110 ? 6.605 11.023 -5.547 1 97.12 110 LEU A O 1
ATOM 892 N N . ALA A 1 111 ? 4.441 10.562 -5.578 1 97.44 111 ALA A N 1
ATOM 893 C CA . ALA A 1 111 ? 4.629 9.281 -4.902 1 97.44 111 ALA A CA 1
ATOM 894 C C . ALA A 1 111 ? 5.539 8.359 -5.715 1 97.44 111 ALA A C 1
ATOM 896 O O . ALA A 1 111 ? 6.426 7.707 -5.16 1 97.44 111 ALA A O 1
ATOM 897 N N . VAL A 1 112 ? 5.371 8.336 -6.996 1 97 112 VAL A N 1
ATOM 898 C CA . VAL A 1 112 ? 6.117 7.402 -7.836 1 97 112 VAL A CA 1
ATOM 899 C C . VAL A 1 112 ? 7.387 8.078 -8.352 1 97 112 VAL A C 1
ATOM 901 O O . VAL A 1 112 ? 8.492 7.598 -8.102 1 97 112 VAL A O 1
ATOM 904 N N . GLY A 1 113 ? 7.223 9.164 -9 1 96.94 113 GLY A N 1
ATOM 905 C CA . GLY A 1 113 ? 8.336 9.836 -9.648 1 96.94 113 GLY A CA 1
ATOM 906 C C . GLY A 1 113 ? 9.375 10.359 -8.672 1 96.94 113 GLY A C 1
ATOM 907 O O . GLY A 1 113 ? 10.57 10.117 -8.844 1 96.94 113 GLY A O 1
ATOM 908 N N . LEU A 1 114 ? 8.914 11.109 -7.711 1 96.44 114 LEU A N 1
ATOM 909 C CA . LEU A 1 114 ? 9.859 11.695 -6.77 1 96.44 114 LEU A CA 1
ATOM 910 C C . LEU A 1 114 ? 10.531 10.625 -5.926 1 96.44 114 LEU A C 1
ATOM 912 O O . LEU A 1 114 ? 11.742 10.672 -5.699 1 96.44 114 LEU A O 1
ATOM 916 N N . ASN A 1 115 ? 9.758 9.656 -5.426 1 96.25 115 ASN A N 1
ATOM 917 C CA . ASN A 1 115 ? 10.391 8.57 -4.68 1 96.25 115 ASN A CA 1
ATOM 918 C C . ASN A 1 115 ? 11.43 7.84 -5.523 1 96.25 115 ASN A C 1
ATOM 920 O O . ASN A 1 115 ? 12.516 7.523 -5.039 1 96.25 115 ASN A O 1
ATOM 924 N N . TRP A 1 116 ? 11.078 7.551 -6.719 1 96.38 116 TRP A N 1
ATOM 925 C CA . TRP A 1 116 ? 12.039 6.883 -7.598 1 96.38 116 TRP A CA 1
ATOM 926 C C . TRP A 1 116 ? 13.32 7.695 -7.715 1 96.38 116 TRP A C 1
ATOM 928 O O . TRP A 1 116 ? 14.422 7.141 -7.652 1 96.38 116 TRP A O 1
ATOM 938 N N . HIS A 1 117 ? 13.188 8.992 -7.895 1 95.5 117 HIS A N 1
ATOM 939 C CA . HIS A 1 117 ? 14.344 9.875 -7.98 1 95.5 117 HIS A CA 1
ATOM 940 C C . HIS A 1 117 ? 15.172 9.828 -6.703 1 95.5 117 HIS A C 1
ATOM 942 O O . HIS A 1 117 ? 16.406 9.75 -6.758 1 95.5 117 HIS A O 1
ATOM 948 N N . LEU A 1 118 ? 14.523 9.836 -5.633 1 95.12 118 LEU A N 1
ATOM 949 C CA . LEU A 1 118 ? 15.203 9.828 -4.34 1 95.12 118 LEU A CA 1
ATOM 950 C C . LEU A 1 118 ? 15.93 8.508 -4.109 1 95.12 118 LEU A C 1
ATOM 952 O O . LEU A 1 118 ? 17.016 8.484 -3.537 1 95.12 118 LEU A O 1
ATOM 956 N N . TYR A 1 119 ? 15.305 7.41 -4.551 1 94.69 119 TYR A N 1
ATOM 957 C CA . TYR A 1 119 ? 15.984 6.121 -4.48 1 94.69 119 TYR A CA 1
ATOM 958 C C . TYR A 1 119 ? 17.203 6.098 -5.402 1 94.69 119 TYR A C 1
ATOM 960 O O . TYR A 1 119 ? 18.281 5.645 -5.008 1 94.69 119 TYR A O 1
ATOM 968 N N . HIS A 1 120 ? 16.984 6.582 -6.555 1 93.69 120 HIS A N 1
ATOM 969 C CA . HIS A 1 120 ? 18.016 6.559 -7.59 1 93.69 120 HIS A CA 1
ATOM 970 C C . HIS A 1 120 ? 19.25 7.348 -7.164 1 93.69 120 HIS A C 1
ATOM 972 O O . HIS A 1 120 ? 20.375 6.957 -7.465 1 93.69 120 HIS A O 1
ATOM 978 N N . THR A 1 121 ? 19.078 8.398 -6.402 1 92.69 121 THR A N 1
ATOM 979 C CA . THR A 1 121 ? 20.172 9.273 -6.008 1 92.69 121 THR A CA 1
ATOM 980 C C . THR A 1 121 ? 20.625 8.953 -4.59 1 92.69 121 THR A C 1
ATOM 982 O O . THR A 1 121 ? 21.516 9.625 -4.055 1 92.69 121 THR A O 1
ATOM 985 N N . ARG A 1 122 ? 20.047 8.031 -3.918 1 91.81 122 ARG A N 1
ATOM 986 C CA . ARG A 1 122 ? 20.375 7.645 -2.551 1 91.81 122 ARG A CA 1
ATOM 987 C C . ARG A 1 122 ? 20.359 8.859 -1.622 1 91.81 122 ARG A C 1
ATOM 989 O O . ARG A 1 122 ? 21.297 9.07 -0.852 1 91.81 122 ARG A O 1
ATOM 996 N N . MET A 1 123 ? 19.359 9.578 -1.787 1 91.19 123 MET A N 1
ATOM 997 C CA . MET A 1 123 ? 19.266 10.852 -1.082 1 91.19 123 MET A CA 1
ATOM 998 C C . MET A 1 123 ? 19.234 10.633 0.427 1 91.19 123 MET A C 1
ATOM 1000 O O . MET A 1 123 ? 19.688 11.484 1.191 1 91.19 123 MET A O 1
ATOM 1004 N N . ALA A 1 124 ? 18.781 9.539 0.828 1 90.12 124 ALA A N 1
ATOM 1005 C CA . ALA A 1 124 ? 18.641 9.242 2.248 1 90.12 124 ALA A CA 1
ATOM 1006 C C . ALA A 1 124 ? 20 9.227 2.951 1 90.12 124 ALA A C 1
ATOM 1008 O O . ALA A 1 124 ? 20.078 9.484 4.156 1 90.12 124 ALA A O 1
ATOM 1009 N N . THR A 1 125 ? 21.047 8.93 2.246 1 90 125 THR A N 1
ATOM 1010 C CA . THR A 1 125 ? 22.375 8.906 2.832 1 90 125 THR A CA 1
ATOM 1011 C C . THR A 1 125 ? 22.828 10.32 3.189 1 90 125 THR A C 1
ATOM 1013 O O . THR A 1 125 ? 23.641 10.5 4.098 1 90 125 THR A O 1
ATOM 1016 N N . ARG A 1 126 ? 22.281 11.25 2.51 1 89.62 126 ARG A N 1
ATOM 1017 C CA . ARG A 1 126 ? 22.672 12.641 2.709 1 89.62 126 ARG A CA 1
ATOM 1018 C C . ARG A 1 126 ? 21.703 13.352 3.65 1 89.62 126 ARG A C 1
ATOM 1020 O O . ARG A 1 126 ? 21.969 14.477 4.078 1 89.62 126 ARG A O 1
ATOM 1027 N N . GLN A 1 127 ? 20.609 12.734 3.904 1 86.88 127 GLN A N 1
ATOM 1028 C CA . GLN A 1 127 ? 19.594 13.25 4.812 1 86.88 127 GLN A CA 1
ATOM 1029 C C . GLN A 1 127 ? 19.281 12.25 5.922 1 86.88 127 GLN A C 1
ATOM 1031 O O . GLN A 1 127 ? 18.469 11.344 5.742 1 86.88 127 GLN A O 1
ATOM 1036 N N . PRO A 1 128 ? 19.812 12.562 6.98 1 77.5 128 PRO A N 1
ATOM 1037 C CA . PRO A 1 128 ? 19.797 11.5 7.984 1 77.5 128 PRO A CA 1
ATOM 1038 C C . PRO A 1 128 ? 18.453 11.406 8.711 1 77.5 128 PRO A C 1
ATOM 1040 O O . PRO A 1 128 ? 18.156 10.367 9.312 1 77.5 128 PRO A O 1
ATOM 1043 N N . PHE A 1 129 ? 17.672 12.477 8.695 1 86.69 129 PHE A N 1
ATOM 1044 C CA . PHE A 1 129 ? 16.438 12.406 9.477 1 86.69 129 PHE A CA 1
ATOM 1045 C C . PHE A 1 129 ? 15.406 11.539 8.766 1 86.69 129 PHE A C 1
ATOM 1047 O O . PHE A 1 129 ? 15.031 11.812 7.625 1 86.69 129 PHE A O 1
ATOM 1054 N N . TRP A 1 130 ? 14.805 10.578 9.414 1 88.12 130 TRP A N 1
ATOM 1055 C CA . TRP A 1 130 ? 14.023 9.477 8.859 1 88.12 130 TRP A CA 1
ATOM 1056 C C . TRP A 1 130 ? 12.656 9.961 8.391 1 88.12 130 TRP A C 1
ATOM 1058 O O . TRP A 1 130 ? 12.188 9.578 7.316 1 88.12 130 TRP A O 1
ATOM 1068 N N . LEU A 1 131 ? 12.039 10.781 9.164 1 93.62 131 LEU A N 1
ATOM 1069 C CA . LEU A 1 131 ? 10.609 11.023 9.023 1 93.62 131 LEU A CA 1
ATOM 1070 C C . LEU A 1 131 ? 10.328 11.875 7.789 1 93.62 131 LEU A C 1
ATOM 1072 O O . LEU A 1 131 ? 9.195 11.914 7.305 1 93.62 131 LEU A O 1
ATOM 1076 N N . VAL A 1 132 ? 11.359 12.57 7.301 1 92.56 132 VAL A N 1
ATOM 1077 C CA . VAL A 1 132 ? 11.141 13.398 6.121 1 92.56 132 VAL A CA 1
ATOM 1078 C C . VAL A 1 132 ? 10.875 12.508 4.906 1 92.56 132 VAL A C 1
ATOM 1080 O O . VAL A 1 132 ? 10.336 12.969 3.9 1 92.56 132 VAL A O 1
ATOM 1083 N N . ARG A 1 133 ? 11.188 11.266 4.969 1 94.88 133 ARG A N 1
ATOM 1084 C CA . ARG A 1 133 ? 11.008 10.305 3.885 1 94.88 133 ARG A CA 1
ATOM 1085 C C . ARG A 1 133 ? 9.531 9.953 3.707 1 94.88 133 ARG A C 1
ATOM 1087 O O . ARG A 1 133 ? 9.156 9.312 2.725 1 94.88 133 ARG A O 1
ATOM 1094 N N . LEU A 1 134 ? 8.688 10.438 4.59 1 95.69 134 LEU A N 1
ATOM 1095 C CA . LEU A 1 134 ? 7.242 10.25 4.473 1 95.69 134 LEU A CA 1
ATOM 1096 C C . LEU A 1 134 ? 6.645 11.266 3.502 1 95.69 134 LEU A C 1
ATOM 1098 O O . LEU A 1 134 ? 5.574 11.031 2.938 1 95.69 134 LEU A O 1
ATOM 1102 N N . LEU A 1 135 ? 7.324 12.305 3.303 1 95.5 135 LEU A N 1
ATOM 1103 C CA . LEU A 1 135 ? 6.715 13.477 2.688 1 95.5 135 LEU A CA 1
ATOM 1104 C C . LEU A 1 135 ? 6.422 13.227 1.212 1 95.5 135 LEU A C 1
ATOM 1106 O O . LEU A 1 135 ? 5.371 13.633 0.706 1 95.5 135 LEU A O 1
ATOM 1110 N N . PRO A 1 136 ? 7.227 12.516 0.496 1 96.31 136 PRO A N 1
ATOM 1111 C CA . PRO A 1 136 ? 6.914 12.273 -0.915 1 96.31 136 PRO A CA 1
ATOM 1112 C C . PRO A 1 136 ? 5.621 11.484 -1.105 1 96.31 136 PRO A C 1
ATOM 1114 O O . PRO A 1 136 ? 4.953 11.625 -2.135 1 96.31 136 PRO A O 1
ATOM 1117 N N . SER A 1 137 ? 5.234 10.719 -0.186 1 97.06 137 SER A N 1
ATOM 1118 C CA . SER A 1 137 ? 4.047 9.875 -0.306 1 97.06 137 SER A CA 1
ATOM 1119 C C . SER A 1 137 ? 2.861 10.477 0.437 1 97.06 137 SER A C 1
ATOM 1121 O O . SER A 1 137 ? 1.734 9.992 0.316 1 97.06 137 SER A O 1
ATOM 1123 N N . PHE A 1 138 ? 3.061 11.516 1.147 1 97.06 138 PHE A N 1
ATOM 1124 C CA . PHE A 1 138 ? 2.039 12.078 2.02 1 97.06 138 PHE A CA 1
ATOM 1125 C C . PHE A 1 138 ? 0.899 12.672 1.201 1 97.06 138 PHE A C 1
ATOM 1127 O O . PHE A 1 138 ? -0.271 12.523 1.558 1 97.06 138 PHE A O 1
ATOM 1134 N N . PRO A 1 139 ? 1.227 13.336 0.091 1 97.94 139 PRO A N 1
ATOM 1135 C CA . PRO A 1 139 ? 0.125 13.859 -0.718 1 97.94 139 PRO A CA 1
ATOM 1136 C C . PRO A 1 139 ? -0.83 12.766 -1.197 1 97.94 139 PRO A C 1
ATOM 1138 O O . PRO A 1 139 ? -2.043 12.984 -1.255 1 97.94 139 PRO A O 1
ATOM 1141 N N . ALA A 1 140 ? -0.27 11.648 -1.57 1 97.44 140 ALA A N 1
ATOM 1142 C CA . ALA A 1 140 ? -1.135 10.539 -1.958 1 97.44 140 ALA A CA 1
ATOM 1143 C C . ALA A 1 140 ? -2.051 10.133 -0.808 1 97.44 140 ALA A C 1
ATOM 1145 O O . ALA A 1 140 ? -3.242 9.891 -1.01 1 97.44 140 ALA A O 1
ATOM 1146 N N . MET A 1 141 ? -1.525 10.07 0.318 1 96.56 141 MET A N 1
ATOM 1147 C CA . MET A 1 141 ? -2.332 9.758 1.494 1 96.56 141 MET A CA 1
ATOM 1148 C C . MET A 1 141 ? -3.424 10.805 1.698 1 96.56 141 MET A C 1
ATOM 1150 O O . MET A 1 141 ? -4.574 10.461 1.974 1 96.56 141 MET A O 1
ATOM 1154 N N . LEU A 1 142 ? -3.076 12.047 1.487 1 96.94 142 LEU A N 1
ATOM 1155 C CA . LEU A 1 142 ? -4.027 13.133 1.718 1 96.94 142 LEU A CA 1
ATOM 1156 C C . LEU A 1 142 ? -5.113 13.141 0.646 1 96.94 142 LEU A C 1
ATOM 1158 O O . LEU A 1 142 ? -6.148 13.781 0.81 1 96.94 142 LEU A O 1
ATOM 1162 N N . ALA A 1 143 ? -4.898 12.438 -0.444 1 97.81 143 ALA A N 1
ATOM 1163 C CA . ALA A 1 143 ? -5.969 12.281 -1.424 1 97.81 143 ALA A CA 1
ATOM 1164 C C . ALA A 1 143 ? -7.184 11.594 -0.806 1 97.81 143 ALA A C 1
ATOM 1166 O O . ALA A 1 143 ? -8.328 11.914 -1.138 1 97.81 143 ALA A O 1
ATOM 1167 N N . GLY A 1 144 ? -6.891 10.656 0.025 1 97.25 144 GLY A N 1
ATOM 1168 C CA . GLY A 1 144 ? -7.977 10.016 0.747 1 97.25 144 GLY A CA 1
ATOM 1169 C C . GLY A 1 144 ? -8.703 10.961 1.687 1 97.25 144 GLY A C 1
ATOM 1170 O O . GLY A 1 144 ? -9.938 10.969 1.733 1 97.25 144 GLY A O 1
ATOM 1171 N N . THR A 1 145 ? -7.965 11.734 2.379 1 96.19 145 THR A N 1
ATOM 1172 C CA . THR A 1 145 ? -8.555 12.727 3.27 1 96.19 145 THR A CA 1
ATOM 1173 C C . THR A 1 145 ? -9.359 13.75 2.477 1 96.19 145 THR A C 1
ATOM 1175 O O . THR A 1 145 ? -10.445 14.164 2.9 1 96.19 145 THR A O 1
ATOM 1178 N N . THR A 1 146 ? -8.805 14.125 1.378 1 97.62 146 THR A N 1
ATOM 1179 C CA . THR A 1 146 ? -9.492 15.078 0.511 1 97.62 146 THR A CA 1
ATOM 1180 C C . THR A 1 146 ? -10.812 14.492 0.017 1 97.62 146 THR A C 1
ATOM 1182 O O . THR A 1 146 ? -11.836 15.172 0.013 1 97.62 146 THR A O 1
ATOM 1185 N N . ALA A 1 147 ? -10.789 13.25 -0.374 1 98.06 147 ALA A N 1
ATOM 1186 C CA . ALA A 1 147 ? -12.016 12.578 -0.792 1 98.06 147 ALA A CA 1
ATOM 1187 C C . ALA A 1 147 ? -13.039 12.555 0.34 1 98.06 147 ALA A C 1
ATOM 1189 O O . ALA A 1 147 ? -14.234 12.758 0.111 1 98.06 147 ALA A O 1
ATOM 1190 N N . SER A 1 148 ? -12.594 12.336 1.527 1 97.12 148 SER A N 1
ATOM 1191 C CA . SER A 1 148 ? -13.477 12.234 2.688 1 97.12 148 SER A CA 1
ATOM 1192 C C . SER A 1 148 ? -14.164 13.555 2.975 1 97.12 148 SER A C 1
ATOM 1194 O O . SER A 1 148 ? -15.219 13.586 3.609 1 97.12 148 SER A O 1
ATOM 1196 N N . LEU A 1 149 ? -13.594 14.609 2.463 1 93.19 149 LEU A N 1
ATOM 1197 C CA . LEU A 1 149 ? -14.156 15.922 2.756 1 93.19 149 LEU A CA 1
ATOM 1198 C C . LEU A 1 149 ? -14.961 16.453 1.569 1 93.19 149 LEU A C 1
ATOM 1200 O O . LEU A 1 149 ? -15.961 17.141 1.749 1 93.19 149 LEU A O 1
ATOM 1204 N N . LEU A 1 150 ? -14.523 16.047 0.384 1 95.25 150 LEU A N 1
ATOM 1205 C CA . LEU A 1 150 ? -15.062 16.703 -0.808 1 95.25 150 LEU A CA 1
ATOM 1206 C C . LEU A 1 150 ? -16.141 15.828 -1.462 1 95.25 150 LEU A C 1
ATOM 1208 O O . LEU A 1 150 ? -17.062 16.344 -2.076 1 95.25 150 LEU A O 1
ATOM 1212 N N . ALA A 1 151 ? -16.062 14.539 -1.327 1 96.38 151 ALA A N 1
ATOM 1213 C CA . ALA A 1 151 ? -16.828 13.633 -2.178 1 96.38 151 ALA A CA 1
ATOM 1214 C C . ALA A 1 151 ? -18.312 13.727 -1.876 1 96.38 151 ALA A C 1
ATOM 1216 O O . ALA A 1 151 ? -19.141 13.578 -2.773 1 96.38 151 ALA A O 1
ATOM 1217 N N . GLY A 1 152 ? -18.688 14.031 -0.654 1 95.06 152 GLY A N 1
ATOM 1218 C CA . GLY A 1 152 ? -20.078 14.062 -0.239 1 95.06 152 GLY A CA 1
ATOM 1219 C C . GLY A 1 152 ? -20.891 15.141 -0.945 1 95.06 152 GLY A C 1
ATOM 1220 O O . GLY A 1 152 ? -22.109 15.016 -1.092 1 95.06 152 GLY A O 1
ATOM 1221 N N . GLY A 1 153 ? -20.266 16.172 -1.366 1 93.69 153 GLY A N 1
ATOM 1222 C CA . GLY A 1 153 ? -20.938 17.266 -2.035 1 93.69 153 GLY A CA 1
ATOM 1223 C C . GLY A 1 153 ? -21.172 17.016 -3.516 1 93.69 153 GLY A C 1
ATOM 1224 O O . GLY A 1 153 ? -21.844 17.797 -4.184 1 93.69 153 GLY A O 1
ATOM 1225 N N . GLN A 1 154 ? -20.703 15.891 -4.023 1 95.94 154 GLN A N 1
ATOM 1226 C CA . GLN A 1 154 ? -20.812 15.57 -5.441 1 95.94 154 GLN A CA 1
ATOM 1227 C C . GLN A 1 154 ? -21.969 14.609 -5.699 1 95.94 154 GLN A C 1
ATOM 1229 O O . GLN A 1 154 ? -22.391 13.867 -4.797 1 95.94 154 GLN A O 1
ATOM 1234 N N . PRO A 1 155 ? -22.5 14.695 -6.922 1 95.06 155 PRO A N 1
ATOM 1235 C CA . PRO A 1 155 ? -23.469 13.648 -7.281 1 95.06 155 PRO A CA 1
ATOM 1236 C C . PRO A 1 155 ? -22.875 12.242 -7.148 1 95.06 155 PRO A C 1
ATOM 1238 O O . PRO A 1 155 ? -21.656 12.062 -7.246 1 95.06 155 PRO A O 1
ATOM 1241 N N . THR A 1 156 ? -23.703 11.305 -6.973 1 95.38 156 THR A N 1
ATOM 1242 C CA . THR A 1 156 ? -23.328 9.93 -6.648 1 95.38 156 THR A CA 1
ATOM 1243 C C . THR A 1 156 ? -22.375 9.375 -7.691 1 95.38 156 THR A C 1
ATOM 1245 O O . THR A 1 156 ? -21.375 8.727 -7.348 1 95.38 156 THR A O 1
ATOM 1248 N N . HIS A 1 157 ? -22.625 9.617 -8.93 1 94.56 157 HIS A N 1
ATOM 1249 C CA . HIS A 1 157 ? -21.828 9.039 -10.008 1 94.56 157 HIS A CA 1
ATOM 1250 C C . HIS A 1 157 ? -20.406 9.57 -9.984 1 94.56 157 HIS A C 1
ATOM 1252 O O . HIS A 1 157 ? -19.484 8.898 -10.461 1 94.56 157 HIS A O 1
ATOM 1258 N N . PHE A 1 158 ? -20.172 10.781 -9.438 1 95.88 158 PHE A N 1
ATOM 1259 C CA . PHE A 1 158 ? -18.828 11.32 -9.289 1 95.88 158 PHE A CA 1
ATOM 1260 C C . PHE A 1 158 ? -18.25 10.969 -7.918 1 95.88 158 PHE A C 1
ATOM 1262 O O . PHE A 1 158 ? -17.031 10.789 -7.77 1 95.88 158 PHE A O 1
ATOM 1269 N N . CYS A 1 159 ? -19.094 10.828 -6.965 1 97.31 159 CYS A N 1
ATOM 1270 C CA . CYS A 1 159 ? -18.719 10.602 -5.574 1 97.31 159 CYS A CA 1
ATOM 1271 C C . CYS A 1 159 ? -18.062 9.242 -5.402 1 97.31 159 CYS A C 1
ATOM 1273 O O . CYS A 1 159 ? -17.016 9.125 -4.758 1 97.31 159 CYS A O 1
ATOM 1275 N N . ILE A 1 160 ? -18.609 8.219 -5.988 1 96.06 160 ILE A N 1
ATOM 1276 C CA . ILE A 1 160 ? -18.188 6.844 -5.762 1 96.06 160 ILE A CA 1
ATOM 1277 C C . ILE A 1 160 ? -16.766 6.645 -6.289 1 96.06 160 ILE A C 1
ATOM 1279 O O . ILE A 1 160 ? -15.883 6.16 -5.566 1 96.06 160 ILE A O 1
ATOM 1283 N N . PRO A 1 161 ? -16.422 7.082 -7.543 1 96.25 161 PRO A N 1
ATOM 1284 C CA . PRO A 1 161 ? -15.039 6.965 -7.992 1 96.25 161 PRO A CA 1
ATOM 1285 C C . PRO A 1 161 ? -14.07 7.75 -7.109 1 96.25 161 PRO A C 1
ATOM 1287 O O . PRO A 1 161 ? -12.93 7.328 -6.918 1 96.25 161 PRO A O 1
ATOM 1290 N N . MET A 1 162 ? -14.477 8.867 -6.586 1 97.81 162 MET A N 1
ATOM 1291 C CA . MET A 1 162 ? -13.633 9.648 -5.688 1 97.81 162 MET A CA 1
ATOM 1292 C C . MET A 1 162 ? -13.32 8.867 -4.418 1 97.81 162 MET A C 1
ATOM 1294 O O . MET A 1 162 ? -12.172 8.852 -3.965 1 97.81 162 MET A O 1
ATOM 1298 N N . ILE A 1 163 ? -14.336 8.188 -3.9 1 97.69 163 ILE A N 1
ATOM 1299 C CA . ILE A 1 163 ? -14.172 7.41 -2.676 1 97.69 163 ILE A CA 1
ATOM 1300 C C . ILE A 1 163 ? -13.25 6.223 -2.938 1 97.69 163 ILE A C 1
ATOM 1302 O O . ILE A 1 163 ? -12.375 5.914 -2.119 1 97.69 163 ILE A O 1
ATOM 1306 N N . ILE A 1 164 ? -13.359 5.578 -4.051 1 96.69 164 ILE A N 1
ATOM 1307 C CA . ILE A 1 164 ? -12.531 4.434 -4.398 1 96.69 164 ILE A CA 1
ATOM 1308 C C . ILE A 1 164 ? -11.078 4.879 -4.59 1 96.69 164 ILE A C 1
ATOM 1310 O O . ILE A 1 164 ? -10.156 4.266 -4.051 1 96.69 164 ILE A O 1
ATOM 1314 N N . ALA A 1 165 ? -10.898 5.957 -5.336 1 97.31 165 ALA A N 1
ATOM 1315 C CA . ALA A 1 165 ? -9.555 6.5 -5.531 1 97.31 165 ALA A CA 1
ATOM 1316 C C . ALA A 1 165 ? -8.945 6.934 -4.203 1 97.31 165 ALA A C 1
ATOM 1318 O O . ALA A 1 165 ? -7.766 6.68 -3.945 1 97.31 165 ALA A O 1
ATOM 1319 N N . GLY A 1 166 ? -9.781 7.648 -3.42 1 98.12 166 GLY A N 1
ATOM 1320 C CA . GLY A 1 166 ? -9.32 8.055 -2.102 1 98.12 166 GLY A CA 1
ATOM 1321 C C . GLY A 1 166 ? -8.93 6.887 -1.22 1 98.12 166 GLY A C 1
ATOM 1322 O O . GLY A 1 166 ? -7.91 6.941 -0.525 1 98.12 166 GLY A O 1
ATOM 1323 N N . THR A 1 167 ? -9.727 5.84 -1.242 1 97.19 167 THR A N 1
ATOM 1324 C CA . THR A 1 167 ? -9.43 4.641 -0.466 1 97.19 167 THR A CA 1
ATOM 1325 C C . THR A 1 167 ? -8.117 4.016 -0.917 1 97.19 167 THR A C 1
ATOM 1327 O O . THR A 1 167 ? -7.273 3.664 -0.088 1 97.19 167 THR A O 1
ATOM 1330 N N . ALA A 1 168 ? -7.879 3.936 -2.174 1 97.38 168 ALA A N 1
ATOM 1331 C CA . ALA A 1 168 ? -6.656 3.367 -2.732 1 97.38 168 ALA A CA 1
ATOM 1332 C C . ALA A 1 168 ? -5.43 4.176 -2.311 1 97.38 168 ALA A C 1
ATOM 1334 O O . ALA A 1 168 ? -4.48 3.627 -1.747 1 97.38 168 ALA A O 1
ATOM 1335 N N . LEU A 1 169 ? -5.516 5.426 -2.469 1 98.06 169 LEU A N 1
ATOM 1336 C CA . LEU A 1 169 ? -4.348 6.273 -2.25 1 98.06 169 LEU A CA 1
ATOM 1337 C C . LEU A 1 169 ? -4.082 6.457 -0.759 1 98.06 169 LEU A C 1
ATOM 1339 O O . LEU A 1 169 ? -2.926 6.566 -0.339 1 98.06 169 LEU A O 1
ATOM 1343 N N . GLN A 1 170 ? -5.184 6.504 0.054 1 97.38 170 GLN A N 1
ATOM 1344 C CA . GLN A 1 170 ? -4.988 6.508 1.5 1 97.38 170 GLN A CA 1
ATOM 1345 C C . GLN A 1 170 ? -4.305 5.227 1.967 1 97.38 170 GLN A C 1
ATOM 1347 O O . GLN A 1 170 ? -3.41 5.27 2.816 1 97.38 170 GLN A O 1
ATOM 1352 N N . GLY A 1 171 ? -4.73 4.16 1.441 1 95.25 171 GLY A N 1
ATOM 1353 C CA . GLY A 1 171 ? -4.113 2.881 1.767 1 95.25 171 GLY A CA 1
ATOM 1354 C C . GLY A 1 171 ? -2.641 2.82 1.406 1 95.25 171 GLY A C 1
ATOM 1355 O O . GLY A 1 171 ? -1.821 2.354 2.199 1 95.25 171 GLY A O 1
ATOM 1356 N N . PHE A 1 172 ? -2.297 3.312 0.26 1 95.88 172 PHE A N 1
ATOM 1357 C CA . PHE A 1 172 ? -0.906 3.381 -0.174 1 95.88 172 PHE A CA 1
ATOM 1358 C C . PHE A 1 172 ? -0.07 4.188 0.812 1 95.88 172 PHE A C 1
ATOM 1360 O O . PHE A 1 172 ? 0.969 3.719 1.282 1 95.88 172 PHE A O 1
ATOM 1367 N N . GLY A 1 173 ? -0.565 5.391 1.015 1 96.06 173 GLY A N 1
ATOM 1368 C CA . GLY A 1 173 ? 0.179 6.25 1.924 1 96.06 173 GLY A CA 1
ATOM 1369 C C . GLY A 1 173 ? 0.38 5.633 3.295 1 96.06 173 GLY A C 1
ATOM 1370 O O . GLY A 1 173 ? 1.463 5.734 3.875 1 96.06 173 GLY A O 1
ATOM 1371 N N . PHE A 1 174 ? -0.619 4.98 3.754 1 94.75 174 PHE A N 1
ATOM 1372 C CA . PHE A 1 174 ? -0.533 4.367 5.074 1 94.75 174 PHE A CA 1
ATOM 1373 C C . PHE A 1 174 ? 0.466 3.217 5.074 1 94.75 174 PHE A C 1
ATOM 1375 O O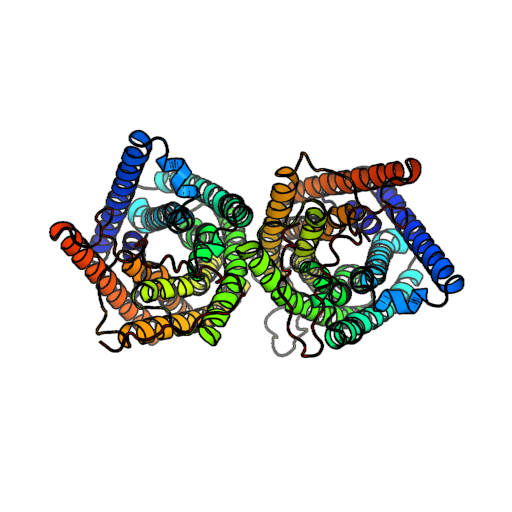 . PHE A 1 174 ? 1.279 3.094 5.988 1 94.75 174 PHE A O 1
ATOM 1382 N N . MET A 1 175 ? 0.473 2.398 4.074 1 94.25 175 MET A N 1
ATOM 1383 C CA . MET A 1 175 ? 1.374 1.252 3.996 1 94.25 175 MET A CA 1
ATOM 1384 C C . MET A 1 175 ? 2.83 1.705 3.957 1 94.25 175 MET A C 1
ATOM 1386 O O . MET A 1 175 ? 3.664 1.195 4.707 1 94.25 175 MET A O 1
ATOM 1390 N N . ILE A 1 176 ? 3.104 2.672 3.162 1 95.38 176 ILE A N 1
ATOM 1391 C CA . ILE A 1 176 ? 4.469 3.18 3.047 1 95.38 176 ILE A CA 1
ATOM 1392 C C . ILE A 1 176 ? 4.914 3.764 4.387 1 95.38 176 ILE A C 1
ATOM 1394 O O . ILE A 1 176 ? 6.078 3.631 4.77 1 95.38 176 ILE A O 1
ATOM 1398 N N . SER A 1 177 ? 3.947 4.398 5.062 1 96.19 177 SER A N 1
ATOM 1399 C CA . SER A 1 177 ? 4.285 5.027 6.336 1 96.19 177 SER A CA 1
ATOM 1400 C C . SER A 1 177 ? 4.695 3.986 7.371 1 96.19 177 SER A C 1
ATOM 1402 O O . SER A 1 177 ? 5.535 4.258 8.234 1 96.19 177 SER A O 1
ATOM 1404 N N . LEU A 1 178 ? 4.18 2.801 7.289 1 94.44 178 LEU A N 1
ATOM 1405 C CA . LEU A 1 178 ? 4.531 1.753 8.242 1 94.44 178 LEU A CA 1
ATOM 1406 C C . LEU A 1 178 ? 6.016 1.41 8.148 1 94.44 178 LEU A C 1
ATOM 1408 O O . LEU A 1 178 ? 6.676 1.208 9.164 1 94.44 178 LEU A O 1
ATOM 1412 N N . PHE A 1 179 ? 6.504 1.391 6.969 1 95.31 179 PHE A N 1
ATOM 1413 C CA . PHE A 1 179 ? 7.906 1.045 6.773 1 95.31 179 PHE A CA 1
ATOM 1414 C C . PHE A 1 179 ? 8.812 2.162 7.273 1 95.31 179 PHE A C 1
ATOM 1416 O O . PHE A 1 179 ? 9.836 1.901 7.914 1 95.31 179 PHE A O 1
ATOM 1423 N N . ILE A 1 180 ? 8.445 3.34 7.039 1 95.31 180 ILE A N 1
ATOM 1424 C CA . ILE A 1 180 ? 9.25 4.48 7.449 1 95.31 180 ILE A CA 1
ATOM 1425 C C . ILE A 1 180 ? 9.188 4.645 8.969 1 95.31 180 ILE A C 1
ATOM 1427 O O . ILE A 1 180 ? 10.188 4.961 9.609 1 95.31 180 ILE A O 1
ATOM 1431 N N . LEU A 1 181 ? 8 4.406 9.531 1 95.5 181 LEU A N 1
ATOM 1432 C CA . LEU A 1 181 ? 7.855 4.484 10.977 1 95.5 181 LEU A CA 1
ATOM 1433 C C . LEU A 1 181 ? 8.672 3.393 11.664 1 95.5 181 LEU A C 1
ATOM 1435 O O . LEU A 1 181 ? 9.188 3.6 12.766 1 95.5 181 LEU A O 1
ATOM 1439 N N . ALA A 1 182 ? 8.719 2.256 11 1 93.38 182 ALA A N 1
ATOM 1440 C CA . ALA A 1 182 ? 9.578 1.205 11.539 1 93.38 182 ALA A CA 1
ATOM 1441 C C . ALA A 1 182 ? 11.031 1.671 11.617 1 93.38 182 ALA A C 1
ATOM 1443 O O . ALA A 1 182 ? 11.719 1.413 12.609 1 93.38 182 ALA A O 1
ATOM 1444 N N . GLU A 1 183 ? 11.469 2.303 10.617 1 92.75 183 GLU A N 1
ATOM 1445 C CA . GLU A 1 183 ? 12.82 2.867 10.625 1 92.75 183 GLU A CA 1
ATOM 1446 C C . GLU A 1 183 ? 12.961 3.936 11.703 1 92.75 183 GLU A C 1
ATOM 1448 O O . GLU A 1 183 ? 14 4.023 12.359 1 92.75 183 GLU A O 1
ATOM 1453 N N . TYR A 1 184 ? 11.953 4.73 11.859 1 94.56 184 TYR A N 1
ATOM 1454 C CA . TYR A 1 184 ? 11.93 5.762 12.891 1 94.56 184 TYR A CA 1
ATOM 1455 C C . TYR A 1 184 ? 12.102 5.152 14.273 1 94.56 184 TYR A C 1
ATOM 1457 O O . TYR A 1 184 ? 12.953 5.59 15.047 1 94.56 184 TYR A O 1
ATOM 1465 N N . PHE A 1 185 ? 11.344 4.137 14.586 1 92.44 185 PHE A N 1
ATOM 1466 C CA . PHE A 1 185 ? 11.438 3.48 15.883 1 92.44 185 PHE A CA 1
ATOM 1467 C C . PHE A 1 185 ? 12.789 2.801 16.047 1 92.44 185 PHE A C 1
ATOM 1469 O O . PHE A 1 185 ? 13.359 2.793 17.156 1 92.44 185 PHE A O 1
ATOM 1476 N N . HIS A 1 186 ? 13.242 2.262 14.953 1 91 186 HIS A N 1
ATOM 1477 C CA . HIS A 1 186 ? 14.586 1.697 14.992 1 91 186 HIS A CA 1
ATOM 1478 C C . HIS A 1 186 ? 15.609 2.754 15.391 1 91 186 HIS A C 1
ATOM 1480 O O . HIS A 1 186 ? 16.453 2.51 16.25 1 91 186 HIS A O 1
ATOM 1486 N N . GLY A 1 187 ? 15.539 3.887 14.766 1 91.12 187 GLY A N 1
ATOM 1487 C CA . GLY A 1 187 ? 16.422 4.992 15.102 1 91.12 187 GLY A CA 1
ATOM 1488 C C . GLY A 1 187 ? 16.281 5.457 16.531 1 91.12 187 GLY A C 1
ATOM 1489 O O . GLY A 1 187 ? 17.281 5.738 17.203 1 91.12 187 GLY A O 1
ATOM 1490 N N . LEU A 1 188 ? 15.102 5.523 17.062 1 92.31 188 LEU A N 1
ATOM 1491 C CA . LEU A 1 188 ? 14.883 5.934 18.438 1 92.31 188 LEU A CA 1
ATOM 1492 C C . LEU A 1 188 ? 15.516 4.938 19.406 1 92.31 188 LEU A C 1
ATOM 1494 O O . LEU A 1 188 ? 16.109 5.332 20.422 1 92.31 188 LEU A O 1
ATOM 1498 N N . HIS A 1 189 ? 15.398 3.711 19.109 1 90.38 189 HIS A N 1
ATOM 1499 C CA . HIS A 1 189 ? 15.938 2.664 19.969 1 90.38 189 HIS A CA 1
ATOM 1500 C C . HIS A 1 189 ? 17.469 2.699 19.984 1 90.38 189 HIS A C 1
ATOM 1502 O O . HIS A 1 189 ? 18.078 2.494 21.047 1 90.38 189 HIS A O 1
ATOM 1508 N N . TYR A 1 190 ? 18.047 3.021 18.875 1 90.94 190 TYR A N 1
ATOM 1509 C CA . TYR A 1 190 ? 19.5 2.85 18.781 1 90.94 190 TYR A CA 1
ATOM 1510 C C . TYR A 1 190 ? 20.219 4.195 18.859 1 90.94 190 TYR A C 1
ATOM 1512 O O . TYR A 1 190 ? 21.281 4.305 19.469 1 90.94 190 TYR A O 1
ATOM 1520 N N . ASP A 1 191 ? 19.641 5.199 18.234 1 90.81 191 ASP A N 1
ATOM 1521 C CA . ASP A 1 191 ? 20.297 6.508 18.203 1 90.81 191 ASP A CA 1
ATOM 1522 C C . ASP A 1 191 ? 19.734 7.434 19.281 1 90.81 191 ASP A C 1
ATOM 1524 O O . ASP A 1 191 ? 20.328 8.461 19.594 1 90.81 191 ASP A O 1
ATOM 1528 N N . GLY A 1 192 ? 18.547 7.141 19.781 1 92.38 192 GLY A N 1
ATOM 1529 C CA . GLY A 1 192 ? 17.922 7.98 20.781 1 92.38 192 GLY A CA 1
ATOM 1530 C C . GLY A 1 192 ? 17.141 9.141 20.188 1 92.38 192 GLY A C 1
ATOM 1531 O O . GLY A 1 192 ? 16.781 9.109 19.016 1 92.38 192 GLY A O 1
ATOM 1532 N N . ILE A 1 193 ? 16.75 10.141 21.062 1 94.31 193 ILE A N 1
ATOM 1533 C CA . ILE A 1 193 ? 15.953 11.297 20.656 1 94.31 193 ILE A CA 1
ATOM 1534 C C . ILE A 1 193 ? 16.828 12.273 19.859 1 94.31 193 ILE A C 1
ATOM 1536 O O . ILE A 1 193 ? 17.969 12.547 20.25 1 94.31 193 ILE A O 1
ATOM 1540 N N . PRO A 1 194 ? 16.391 12.742 18.75 1 93.88 194 PRO A N 1
ATOM 1541 C CA . PRO A 1 194 ? 17.188 13.656 17.938 1 93.88 194 PRO A CA 1
ATOM 1542 C C . PRO A 1 194 ? 17.469 14.984 18.641 1 93.88 194 PRO A C 1
ATOM 1544 O O . PRO A 1 194 ? 16.844 15.281 19.656 1 93.88 194 PRO A O 1
ATOM 1547 N N . PRO A 1 195 ? 18.484 15.766 18.109 1 92.88 195 PRO A N 1
ATOM 1548 C CA . PRO A 1 195 ? 18.734 17.109 18.641 1 92.88 195 PRO A CA 1
ATOM 1549 C C . PRO A 1 195 ? 17.531 18.031 18.531 1 92.88 195 PRO A C 1
ATOM 1551 O O . PRO A 1 195 ? 16.641 17.781 17.719 1 92.88 195 PRO A O 1
ATOM 1554 N N . MET A 1 196 ? 17.438 19.016 19.344 1 93.06 196 MET A N 1
ATOM 1555 C CA . MET A 1 196 ? 16.281 19.875 19.484 1 93.06 196 MET A CA 1
ATOM 1556 C C . MET A 1 196 ? 15.852 20.453 18.141 1 93.06 196 MET A C 1
ATOM 1558 O O . MET A 1 196 ? 14.656 20.594 17.875 1 93.06 196 MET A O 1
ATOM 1562 N N . ARG A 1 197 ? 16.781 20.75 17.312 1 89.62 197 ARG A N 1
ATOM 1563 C CA . ARG A 1 197 ? 16.5 21.359 16.016 1 89.62 197 ARG A CA 1
ATOM 1564 C C . ARG A 1 197 ? 15.602 20.469 15.164 1 89.62 197 ARG A C 1
ATOM 1566 O O . ARG A 1 197 ? 14.836 20.953 14.328 1 89.62 197 ARG A O 1
ATOM 1573 N N . ARG A 1 198 ? 15.57 19.188 15.438 1 92.5 198 ARG A N 1
ATOM 1574 C CA . ARG A 1 198 ? 14.828 18.234 14.617 1 92.5 198 ARG A CA 1
ATOM 1575 C C . ARG A 1 198 ? 13.602 17.719 15.359 1 92.5 198 ARG A C 1
ATOM 1577 O O . ARG A 1 198 ? 12.766 17.031 14.773 1 92.5 198 ARG A O 1
ATOM 1584 N N . ARG A 1 199 ? 13.414 18.062 16.578 1 95.12 199 ARG A N 1
ATOM 1585 C CA . ARG A 1 199 ? 12.367 17.469 17.406 1 95.12 199 ARG A CA 1
ATOM 1586 C C . ARG A 1 199 ? 10.984 17.906 16.922 1 95.12 199 ARG A C 1
ATOM 1588 O O . ARG A 1 199 ? 10.031 17.125 16.953 1 95.12 199 ARG A O 1
ATOM 1595 N N . PRO A 1 200 ? 10.844 19.156 16.453 1 95.44 200 PRO A N 1
ATOM 1596 C CA . PRO A 1 200 ? 9.531 19.5 15.914 1 95.44 200 PRO A CA 1
ATOM 1597 C C . PRO A 1 200 ? 9.117 18.625 14.742 1 95.44 200 PRO A C 1
ATOM 1599 O O . PRO A 1 200 ? 7.934 18.328 14.57 1 95.44 200 PRO A O 1
ATOM 1602 N N . GLN A 1 201 ? 10.039 18.125 14.008 1 95.44 201 GLN A N 1
ATOM 1603 C CA . GLN A 1 201 ? 9.75 17.297 12.844 1 95.44 201 GLN A CA 1
ATOM 1604 C C . GLN A 1 201 ? 9.312 15.891 13.266 1 95.44 201 GLN A C 1
ATOM 1606 O O . GLN A 1 201 ? 8.812 15.117 12.445 1 95.44 201 GLN A O 1
ATOM 1611 N N . MET A 1 202 ? 9.453 15.562 14.555 1 96.88 202 MET A N 1
ATOM 1612 C CA . MET A 1 202 ? 8.984 14.273 15.055 1 96.88 202 MET A CA 1
ATOM 1613 C C . MET A 1 202 ? 7.473 14.148 14.891 1 96.88 202 MET A C 1
ATOM 1615 O O . MET A 1 202 ? 6.945 13.039 14.812 1 96.88 202 MET A O 1
ATOM 1619 N N . PHE A 1 203 ? 6.824 15.258 14.812 1 97.81 203 PHE A N 1
ATOM 1620 C CA . PHE A 1 203 ? 5.367 15.258 14.75 1 97.81 203 PHE A CA 1
ATOM 1621 C C . PHE A 1 203 ? 4.887 14.805 13.375 1 97.81 203 PHE A C 1
ATOM 1623 O O . PHE A 1 203 ? 3.711 14.477 13.203 1 97.81 203 PHE A O 1
ATOM 1630 N N . ILE A 1 204 ? 5.762 14.766 12.375 1 96.88 204 ILE A N 1
ATOM 1631 C CA . ILE A 1 204 ? 5.406 14.242 11.062 1 96.88 204 ILE A CA 1
ATOM 1632 C C . ILE A 1 204 ? 4.891 12.812 11.195 1 96.88 204 ILE A C 1
ATOM 1634 O O . ILE A 1 204 ? 4.008 12.391 10.453 1 96.88 204 ILE A O 1
ATOM 1638 N N . ALA A 1 205 ? 5.336 12.086 12.227 1 97.69 205 ALA A N 1
ATOM 1639 C CA . ALA A 1 205 ? 4.98 10.695 12.469 1 97.69 205 ALA A CA 1
ATOM 1640 C C . ALA A 1 205 ? 3.498 10.555 12.789 1 97.69 205 ALA A C 1
ATOM 1642 O O . ALA A 1 205 ? 2.918 9.477 12.625 1 97.69 205 ALA A O 1
ATOM 1643 N N . ILE A 1 206 ? 2.896 11.594 13.25 1 98 206 ILE A N 1
ATOM 1644 C CA . ILE A 1 206 ? 1.505 11.586 13.688 1 98 206 ILE A CA 1
ATOM 1645 C C . ILE A 1 206 ? 0.582 11.531 12.469 1 98 206 ILE A C 1
ATOM 1647 O O . ILE A 1 206 ? -0.511 10.969 12.539 1 98 206 ILE A O 1
ATOM 1651 N N . GLY A 1 207 ? 1.006 12.094 11.375 1 97.06 207 GLY A N 1
ATOM 1652 C CA . GLY A 1 207 ? 0.19 12.32 10.188 1 97.06 207 GLY A CA 1
ATOM 1653 C C . GLY A 1 207 ? -0.431 11.047 9.641 1 97.06 207 GLY A C 1
ATOM 1654 O O . GLY A 1 207 ? -1.655 10.938 9.547 1 97.06 207 GLY A O 1
ATOM 1655 N N . PRO A 1 208 ? 0.357 10.055 9.414 1 97.44 208 PRO A N 1
ATOM 1656 C CA . PRO A 1 208 ? -0.16 8.875 8.719 1 97.44 208 PRO A CA 1
ATOM 1657 C C . PRO A 1 208 ? -1.285 8.188 9.492 1 97.44 208 PRO A C 1
ATOM 1659 O O . PRO A 1 208 ? -2.375 7.98 8.945 1 97.44 208 PRO A O 1
ATOM 1662 N N . PRO A 1 209 ? -1.099 7.863 10.766 1 97.88 209 PRO A N 1
ATOM 1663 C CA . PRO A 1 209 ? -2.234 7.227 11.438 1 97.88 209 PRO A CA 1
ATOM 1664 C C . PRO A 1 209 ? -3.404 8.18 11.648 1 97.88 209 PRO A C 1
ATOM 1666 O O . PRO A 1 209 ? -4.566 7.785 11.516 1 97.88 209 PRO A O 1
ATOM 1669 N N . ALA A 1 210 ? -3.166 9.398 11.922 1 98.31 210 ALA A N 1
ATOM 1670 C CA . ALA A 1 210 ? -4.219 10.367 12.219 1 98.31 210 ALA A CA 1
ATOM 1671 C C . ALA A 1 210 ? -5.066 10.648 10.984 1 98.31 210 ALA A C 1
ATOM 1673 O O . ALA A 1 210 ? -6.293 10.523 11.016 1 98.31 210 ALA A O 1
ATOM 1674 N N . PHE A 1 211 ? -4.406 10.977 9.898 1 97.94 211 PHE A N 1
ATOM 1675 C CA . PHE A 1 211 ? -5.148 11.328 8.688 1 97.94 211 PHE A CA 1
ATOM 1676 C C . PHE A 1 211 ? -5.785 10.094 8.07 1 97.94 211 PHE A C 1
ATOM 1678 O O . PHE A 1 211 ? -6.824 10.188 7.406 1 97.94 211 PHE A O 1
ATOM 1685 N N . THR A 1 212 ? -5.23 8.945 8.289 1 98.31 212 THR A N 1
ATOM 1686 C CA . THR A 1 212 ? -5.887 7.723 7.84 1 98.31 212 THR A CA 1
ATOM 1687 C C . THR A 1 212 ? -7.191 7.496 8.602 1 98.31 212 THR A C 1
ATOM 1689 O O . THR A 1 212 ? -8.211 7.133 8.008 1 98.31 212 THR A O 1
ATOM 1692 N N . ALA A 1 213 ? -7.133 7.734 9.883 1 98.38 213 ALA A N 1
ATOM 1693 C CA . ALA A 1 213 ? -8.352 7.641 10.688 1 98.38 213 ALA A CA 1
ATOM 1694 C C . ALA A 1 213 ? -9.422 8.594 10.172 1 98.38 213 ALA A C 1
ATOM 1696 O O . ALA A 1 213 ? -10.57 8.195 9.953 1 98.38 213 ALA A O 1
ATOM 1697 N N . VAL A 1 214 ? -9.016 9.797 9.914 1 98.31 214 VAL A N 1
ATOM 1698 C CA . VAL A 1 214 ? -9.945 10.82 9.438 1 98.31 214 VAL A CA 1
ATOM 1699 C C . VAL A 1 214 ? -10.516 10.406 8.086 1 98.31 214 VAL A C 1
ATOM 1701 O O . VAL A 1 214 ? -11.727 10.477 7.871 1 98.31 214 VAL A O 1
ATOM 1704 N N . ALA A 1 215 ? -9.672 9.984 7.207 1 98.44 215 ALA A N 1
ATOM 1705 C CA . ALA A 1 215 ? -10.062 9.641 5.844 1 98.44 215 ALA A CA 1
ATOM 1706 C C . ALA A 1 215 ? -11.008 8.445 5.832 1 98.44 215 ALA A C 1
ATOM 1708 O O . ALA A 1 215 ? -12.039 8.461 5.145 1 98.44 215 ALA A O 1
ATOM 1709 N N . LEU A 1 216 ? -10.656 7.422 6.605 1 97.94 216 LEU A N 1
ATOM 1710 C CA . LEU A 1 216 ? -11.469 6.211 6.629 1 97.94 216 LEU A CA 1
ATOM 1711 C C . LEU A 1 216 ? -12.859 6.504 7.18 1 97.94 216 LEU A C 1
ATOM 1713 O O . LEU A 1 216 ? -13.867 6.129 6.574 1 97.94 216 LEU A O 1
ATOM 1717 N N . MET A 1 217 ? -12.938 7.203 8.273 1 98.25 217 MET A N 1
ATOM 1718 C CA . MET A 1 217 ? -14.234 7.535 8.867 1 98.25 217 MET A CA 1
ATOM 1719 C C . MET A 1 217 ? -15.023 8.477 7.965 1 98.25 217 MET A C 1
ATOM 1721 O O . MET A 1 217 ? -16.219 8.273 7.742 1 98.25 217 MET A O 1
ATOM 1725 N N . GLY A 1 218 ? -14.328 9.445 7.438 1 98.06 218 GLY A N 1
ATOM 1726 C CA . GLY A 1 218 ? -15.008 10.406 6.578 1 98.06 218 GLY A CA 1
ATOM 1727 C C . GLY A 1 218 ? -15.562 9.781 5.312 1 98.06 218 GLY A C 1
ATOM 1728 O O . GLY A 1 218 ? -16.703 10.047 4.938 1 98.06 218 GLY A O 1
ATOM 1729 N N . MET A 1 219 ? -14.852 8.961 4.652 1 98.19 219 MET A N 1
ATOM 1730 C CA . MET A 1 219 ? -15.312 8.32 3.42 1 98.19 219 MET A CA 1
ATOM 1731 C C . MET A 1 219 ? -16.422 7.324 3.707 1 98.19 219 MET A C 1
ATOM 1733 O O . MET A 1 219 ? -17.375 7.207 2.93 1 98.19 219 MET A O 1
ATOM 1737 N N . SER A 1 220 ? -16.297 6.586 4.801 1 97.88 220 SER A N 1
ATOM 1738 C CA . SER A 1 220 ? -17.359 5.641 5.145 1 97.88 220 SER A CA 1
ATOM 1739 C C . SER A 1 220 ? -18.656 6.363 5.5 1 97.88 220 SER A C 1
ATOM 1741 O O . SER A 1 220 ? -19.734 5.859 5.223 1 97.88 220 SER A O 1
ATOM 1743 N N . GLU A 1 221 ? -18.547 7.504 6.125 1 97.5 221 GLU A N 1
ATOM 1744 C CA . GLU A 1 221 ? -19.719 8.32 6.414 1 97.5 221 GLU A CA 1
ATOM 1745 C C . GLU A 1 221 ? -20.422 8.742 5.133 1 97.5 221 GLU A C 1
ATOM 1747 O O . GLU A 1 221 ? -21.656 8.633 5.031 1 97.5 221 GLU A O 1
ATOM 1752 N N . ILE A 1 222 ? -19.688 9.219 4.184 1 97.75 222 ILE A N 1
ATOM 1753 C CA . ILE A 1 222 ? -20.234 9.609 2.891 1 97.75 222 ILE A CA 1
ATOM 1754 C C . ILE A 1 222 ? -20.859 8.398 2.205 1 97.75 222 ILE A C 1
ATOM 1756 O O . ILE A 1 222 ? -21.906 8.508 1.551 1 97.75 222 ILE A O 1
ATOM 1760 N N . ALA A 1 223 ? -20.25 7.254 2.373 1 97 223 ALA A N 1
ATOM 1761 C CA . ALA A 1 223 ? -20.734 6.027 1.753 1 97 223 ALA A CA 1
ATOM 1762 C C . ALA A 1 223 ? -22.141 5.688 2.248 1 97 223 ALA A C 1
ATOM 1764 O O . ALA A 1 223 ? -22.969 5.184 1.486 1 97 223 ALA A O 1
ATOM 1765 N N . VAL A 1 224 ? -22.438 5.934 3.465 1 96.44 224 VAL A N 1
ATOM 1766 C CA . VAL A 1 224 ? -23.75 5.648 4.035 1 96.44 224 VAL A CA 1
ATOM 1767 C C . VAL A 1 224 ? -24.812 6.434 3.285 1 96.44 224 VAL A C 1
ATOM 1769 O O . VAL A 1 224 ? -25.922 5.938 3.066 1 96.44 224 VAL A O 1
ATOM 1772 N N . GLU A 1 225 ? -24.438 7.543 2.848 1 94.94 225 GLU A N 1
ATOM 1773 C CA . GLU A 1 225 ? -25.391 8.414 2.164 1 94.94 225 GLU A CA 1
ATOM 1774 C C . GLU A 1 225 ? -25.422 8.125 0.665 1 94.94 225 GLU A C 1
ATOM 1776 O O . GLU A 1 225 ? -26.469 8.227 0.029 1 94.94 225 GLU A O 1
ATOM 1781 N N . LYS A 1 226 ? -24.328 7.742 0.111 1 95.56 226 LYS A N 1
ATOM 1782 C CA . LYS A 1 226 ? -24.172 7.816 -1.34 1 95.56 226 LYS A CA 1
ATOM 1783 C C . LYS A 1 226 ? -24.156 6.426 -1.964 1 95.56 226 LYS A C 1
ATOM 1785 O O . LYS A 1 226 ? -24.484 6.266 -3.143 1 95.56 226 LYS A O 1
ATOM 1790 N N . PHE A 1 227 ? -23.766 5.395 -1.193 1 95 227 PHE A N 1
ATOM 1791 C CA . PHE A 1 227 ? -23.703 4.051 -1.751 1 95 227 PHE A CA 1
ATOM 1792 C C . PHE A 1 227 ? -25.094 3.453 -1.87 1 95 227 PHE A C 1
ATOM 1794 O O . PHE A 1 227 ? -25.938 3.631 -0.98 1 95 227 PHE A O 1
ATOM 1801 N N . PRO A 1 228 ? -25.438 2.766 -3.002 1 93.31 228 PRO A N 1
ATOM 1802 C CA . PRO A 1 228 ? -26.609 1.887 -2.93 1 93.31 228 PRO A CA 1
ATOM 1803 C C . PRO A 1 228 ? -26.5 0.841 -1.822 1 93.31 228 PRO A C 1
ATOM 1805 O O . PRO A 1 228 ? -25.391 0.498 -1.407 1 93.31 228 PRO A O 1
ATOM 1808 N N . PRO A 1 229 ? -27.609 0.398 -1.297 1 88.88 229 PRO A N 1
ATOM 1809 C CA . PRO A 1 229 ? -27.562 -0.521 -0.158 1 88.88 229 PRO A CA 1
ATOM 1810 C C . PRO A 1 229 ? -26.641 -1.721 -0.4 1 88.88 229 PRO A C 1
ATOM 1812 O O . PRO A 1 229 ? -25.906 -2.125 0.498 1 88.88 229 PRO A O 1
ATOM 1815 N N . PHE A 1 230 ? -26.703 -2.256 -1.636 1 91.69 230 PHE A N 1
ATOM 1816 C CA . PHE A 1 230 ? -25.859 -3.393 -1.99 1 91.69 230 PHE A CA 1
ATOM 1817 C C . PHE A 1 230 ? -24.859 -3.014 -3.082 1 91.69 230 PHE A C 1
ATOM 1819 O O . PHE A 1 230 ? -24.875 -3.586 -4.172 1 91.69 230 PHE A O 1
ATOM 1826 N N . TYR A 1 231 ? -23.969 -2.111 -2.582 1 91 231 TYR A N 1
ATOM 1827 C CA . TYR A 1 231 ? -22.984 -1.616 -3.523 1 91 231 TYR A CA 1
ATOM 1828 C C . TYR A 1 231 ? -22.141 -2.762 -4.09 1 91 231 TYR A C 1
ATOM 1830 O O . TYR A 1 231 ? -21.766 -2.736 -5.262 1 91 231 TYR A O 1
ATOM 1838 N N . ILE A 1 232 ? -21.781 -3.752 -3.252 1 92.25 232 ILE A N 1
ATOM 1839 C CA . ILE A 1 232 ? -21.234 -5.023 -3.705 1 92.25 232 ILE A CA 1
ATOM 1840 C C . ILE A 1 232 ? -22.359 -6.043 -3.869 1 92.25 232 ILE A C 1
ATOM 1842 O O . ILE A 1 232 ? -22.812 -6.629 -2.887 1 92.25 232 ILE A O 1
ATOM 1846 N N . PRO A 1 233 ? -22.719 -6.316 -5.027 1 91.38 233 PRO A N 1
ATOM 1847 C CA . PRO A 1 233 ? -23.938 -7.074 -5.273 1 91.38 233 PRO A CA 1
ATOM 1848 C C . PRO A 1 233 ? -23.906 -8.477 -4.66 1 91.38 233 PRO A C 1
ATOM 1850 O O . PRO A 1 233 ? -24.938 -8.977 -4.199 1 91.38 233 PRO A O 1
ATOM 1853 N N . LEU A 1 234 ? -22.812 -9.062 -4.645 1 89.25 234 LEU A N 1
ATOM 1854 C CA . LEU A 1 234 ? -22.688 -10.422 -4.137 1 89.25 234 LEU A CA 1
ATOM 1855 C C . LEU A 1 234 ? -22.922 -10.461 -2.631 1 89.25 234 LEU A C 1
ATOM 1857 O O . LEU A 1 234 ? -23.328 -11.492 -2.092 1 89.25 234 LEU A O 1
ATOM 1861 N N . ALA A 1 235 ? -22.641 -9.367 -1.941 1 89.56 235 ALA A N 1
ATOM 1862 C CA . ALA A 1 235 ? -22.953 -9.219 -0.523 1 89.56 235 ALA A CA 1
ATOM 1863 C C . ALA A 1 235 ? -24.344 -8.617 -0.328 1 89.56 235 ALA A C 1
ATOM 1865 O O . ALA A 1 235 ? -24.469 -7.469 0.113 1 89.56 235 ALA A O 1
ATOM 1866 N N . SER A 1 236 ? -25.391 -9.406 -0.5 1 91.38 236 SER A N 1
ATOM 1867 C CA . SER A 1 236 ? -26.719 -8.867 -0.684 1 91.38 236 SER A CA 1
ATOM 1868 C C . SER A 1 236 ? -27.531 -8.945 0.606 1 91.38 236 SER A C 1
ATOM 1870 O O . SER A 1 236 ? -28.719 -8.586 0.63 1 91.38 236 SER A O 1
ATOM 1872 N N . HIS A 1 237 ? -26.906 -9.312 1.681 1 91.94 237 HIS A N 1
ATOM 1873 C CA . HIS A 1 237 ? -27.688 -9.5 2.898 1 91.94 237 HIS A CA 1
ATOM 1874 C C . HIS A 1 237 ? -27.375 -8.43 3.932 1 91.94 237 HIS A C 1
ATOM 1876 O O . HIS A 1 237 ? -28 -8.367 4.988 1 91.94 237 HIS A O 1
ATOM 1882 N N . VAL A 1 238 ? -26.359 -7.656 3.635 1 92.94 238 VAL A N 1
ATOM 1883 C CA . VAL A 1 238 ? -25.984 -6.598 4.566 1 92.94 238 VAL A CA 1
ATOM 1884 C C . VAL A 1 238 ? -25.703 -5.309 3.795 1 92.94 238 VAL A C 1
ATOM 1886 O O . VAL A 1 238 ? -25.234 -5.348 2.652 1 92.94 238 VAL A O 1
ATOM 1889 N N . ASN A 1 239 ? -26.016 -4.203 4.395 1 94.69 239 ASN A N 1
ATOM 1890 C CA . ASN A 1 239 ? -25.719 -2.912 3.791 1 94.69 239 ASN A CA 1
ATOM 1891 C C . ASN A 1 239 ? -24.219 -2.643 3.773 1 94.69 239 ASN A C 1
ATOM 1893 O O . ASN A 1 239 ? -23.578 -2.605 4.824 1 94.69 239 ASN A O 1
ATOM 1897 N N . THR A 1 240 ? -23.672 -2.457 2.643 1 95.19 240 THR A N 1
ATOM 1898 C CA . THR A 1 240 ? -22.234 -2.297 2.459 1 95.19 240 THR A CA 1
ATOM 1899 C C . THR A 1 240 ? -21.719 -1.116 3.273 1 95.19 240 THR A C 1
ATOM 1901 O O . THR A 1 240 ? -20.719 -1.242 3.99 1 95.19 240 THR A O 1
ATOM 1904 N N . ALA A 1 241 ? -22.328 0.009 3.174 1 95.94 241 ALA A N 1
ATOM 1905 C CA . ALA A 1 241 ? -21.875 1.246 3.801 1 95.94 241 ALA A CA 1
ATOM 1906 C C . ALA A 1 241 ? -21.891 1.133 5.32 1 95.94 241 ALA A C 1
ATOM 1908 O O . ALA A 1 241 ? -21 1.648 6.004 1 95.94 241 ALA A O 1
ATOM 1909 N N . ASP A 1 242 ? -22.875 0.443 5.879 1 95.5 242 ASP A N 1
ATOM 1910 C CA . ASP A 1 242 ? -22.984 0.272 7.324 1 95.5 242 ASP A CA 1
ATOM 1911 C C . ASP A 1 242 ? -21.812 -0.561 7.863 1 95.5 242 ASP A C 1
ATOM 1913 O O . ASP A 1 242 ? -21.234 -0.225 8.898 1 95.5 242 ASP A O 1
ATOM 1917 N N . VAL A 1 243 ? -21.547 -1.611 7.156 1 95.81 243 VAL A N 1
ATOM 1918 C CA . VAL A 1 243 ? -20.438 -2.477 7.547 1 95.81 243 VAL A CA 1
ATOM 1919 C C . VAL A 1 243 ? -19.141 -1.683 7.535 1 95.81 243 VAL A C 1
ATOM 1921 O O . VAL A 1 243 ? -18.344 -1.752 8.477 1 95.81 243 VAL A O 1
ATOM 1924 N N . LEU A 1 244 ? -18.938 -0.919 6.543 1 96.69 244 LEU A N 1
ATOM 1925 C CA . LEU A 1 244 ? -17.719 -0.137 6.406 1 96.69 244 LEU A CA 1
ATOM 1926 C C . LEU A 1 244 ? -17.594 0.89 7.527 1 96.69 244 LEU A C 1
ATOM 1928 O O . LEU A 1 244 ? -16.516 1.08 8.086 1 96.69 244 LEU A O 1
ATOM 1932 N N . LEU A 1 245 ? -18.625 1.558 7.824 1 97.06 245 LEU A N 1
ATOM 1933 C CA . LEU A 1 245 ? -18.594 2.586 8.859 1 97.06 245 LEU A CA 1
ATOM 1934 C C . LEU A 1 245 ? -18.25 1.981 10.211 1 97.06 245 LEU A C 1
ATOM 1936 O O . LEU A 1 245 ? -17.406 2.516 10.938 1 97.06 245 LEU A O 1
ATOM 1940 N N . ILE A 1 246 ? -18.875 0.862 10.539 1 95.75 246 ILE A N 1
ATOM 1941 C CA . ILE A 1 246 ? -18.578 0.191 11.805 1 95.75 246 ILE A CA 1
ATOM 1942 C C . ILE A 1 246 ? -17.109 -0.192 11.859 1 95.75 246 ILE A C 1
ATOM 1944 O O . ILE A 1 246 ? -16.422 0.093 12.852 1 95.75 246 ILE A O 1
ATOM 1948 N N . LEU A 1 247 ? -16.641 -0.753 10.781 1 96.12 247 LEU A N 1
ATOM 1949 C CA . LEU A 1 247 ? -15.258 -1.207 10.719 1 96.12 247 LEU A CA 1
ATOM 1950 C C . LEU A 1 247 ? -14.297 -0.03 10.828 1 96.12 247 LEU A C 1
ATOM 1952 O O . LEU A 1 247 ? -13.32 -0.084 11.578 1 96.12 247 LEU A O 1
ATOM 1956 N N . THR A 1 248 ? -14.547 0.992 10.133 1 97.5 248 THR A N 1
ATOM 1957 C CA . THR A 1 248 ? -13.609 2.109 10.062 1 97.5 248 THR A CA 1
ATOM 1958 C C . THR A 1 248 ? -13.586 2.877 11.383 1 97.5 248 THR A C 1
ATOM 1960 O O . THR A 1 248 ? -12.531 3.379 11.797 1 97.5 248 THR A O 1
ATOM 1963 N N . VAL A 1 249 ? -14.664 3.014 12.102 1 96.81 249 VAL A N 1
ATOM 1964 C CA . VAL A 1 249 ? -14.68 3.693 13.391 1 96.81 249 VAL A CA 1
ATOM 1965 C C . VAL A 1 249 ? -13.773 2.957 14.375 1 96.81 249 VAL A C 1
ATOM 1967 O O . VAL A 1 249 ? -12.922 3.568 15.016 1 96.81 249 VAL A O 1
ATOM 1970 N N . PHE A 1 250 ? -13.836 1.678 14.43 1 94.38 250 PHE A N 1
ATOM 1971 C CA . PHE A 1 250 ? -13.07 0.922 15.414 1 94.38 250 PHE A CA 1
ATOM 1972 C C . PHE A 1 250 ? -11.609 0.826 14.992 1 94.38 250 PHE A C 1
ATOM 1974 O O . PHE A 1 250 ? -10.711 0.875 15.836 1 94.38 250 PHE A O 1
ATOM 1981 N N . LEU A 1 251 ? -11.383 0.678 13.695 1 96.12 251 LEU A N 1
ATOM 1982 C CA . LEU A 1 251 ? -10.008 0.732 13.219 1 96.12 251 LEU A CA 1
ATOM 1983 C C . LEU A 1 251 ? -9.383 2.092 13.516 1 96.12 251 LEU A C 1
ATOM 1985 O O . LEU A 1 251 ? -8.203 2.178 13.859 1 96.12 251 LEU A O 1
ATOM 1989 N N . SER A 1 252 ? -10.148 3.133 13.367 1 97.75 252 SER A N 1
ATOM 1990 C CA . SER A 1 252 ? -9.656 4.492 13.57 1 97.75 252 SER A CA 1
ATOM 1991 C C . SER A 1 252 ? -9.305 4.734 15.031 1 97.75 252 SER A C 1
ATOM 1993 O O . SER A 1 252 ? -8.383 5.5 15.336 1 97.75 252 SER A O 1
ATOM 1995 N N . ILE A 1 253 ? -9.969 4.066 15.977 1 96.56 253 ILE A N 1
ATOM 1996 C CA . ILE A 1 253 ? -9.633 4.191 17.391 1 96.56 253 ILE A CA 1
ATOM 1997 C C . ILE A 1 253 ? -8.227 3.633 17.625 1 96.56 253 ILE A C 1
ATOM 1999 O O . ILE A 1 253 ? -7.434 4.23 18.359 1 96.56 253 ILE A O 1
ATOM 2003 N N . PHE A 1 254 ? -7.867 2.502 16.906 1 95.06 254 PHE A N 1
ATOM 2004 C CA . PHE A 1 254 ? -6.52 1.95 16.984 1 95.06 254 PHE A CA 1
ATOM 2005 C C . PHE A 1 254 ? -5.492 2.957 16.484 1 95.06 254 PHE A C 1
ATOM 2007 O O . PHE A 1 254 ? -4.48 3.205 17.141 1 95.06 254 PHE A O 1
ATOM 2014 N N . LEU A 1 255 ? -5.789 3.559 15.375 1 97.62 255 LEU A N 1
ATOM 2015 C CA . LEU A 1 255 ? -4.859 4.492 14.75 1 97.62 255 LEU A CA 1
ATOM 2016 C C . LEU A 1 255 ? -4.742 5.773 15.57 1 97.62 255 LEU A C 1
ATOM 2018 O O . LEU A 1 255 ? -3.652 6.336 15.703 1 97.62 255 LEU A O 1
ATOM 2022 N N . TRP A 1 256 ? -5.848 6.215 16.141 1 97.38 256 TRP A N 1
ATOM 2023 C CA . TRP A 1 256 ? -5.918 7.438 16.938 1 97.38 256 TRP A CA 1
ATOM 2024 C C . TRP A 1 256 ? -5.031 7.332 18.172 1 97.38 256 TRP A C 1
ATOM 2026 O O . TRP A 1 256 ? -4.254 8.242 18.453 1 97.38 256 TRP A O 1
ATOM 2036 N N . ILE A 1 257 ? -5.102 6.207 18.906 1 95.81 257 ILE A N 1
ATOM 2037 C CA . ILE A 1 257 ? -4.332 6.078 20.141 1 95.81 257 ILE A CA 1
ATOM 2038 C C . ILE A 1 257 ? -2.844 5.992 19.812 1 95.81 257 ILE A C 1
ATOM 2040 O O . ILE A 1 257 ? -2.004 6.473 20.578 1 95.81 257 ILE A O 1
ATOM 2044 N N . PHE A 1 258 ? -2.512 5.348 18.672 1 96.81 258 PHE A N 1
ATOM 2045 C CA . PHE A 1 258 ? -1.127 5.305 18.219 1 96.81 258 PHE A CA 1
ATOM 2046 C C . PHE A 1 258 ? -0.615 6.707 17.906 1 96.81 258 PHE A C 1
ATOM 2048 O O . PHE A 1 258 ? 0.498 7.066 18.297 1 96.81 258 PHE A O 1
ATOM 2055 N N . SER A 1 259 ? -1.415 7.516 17.25 1 97.94 259 SER A N 1
ATOM 2056 C CA . SER A 1 259 ? -1.066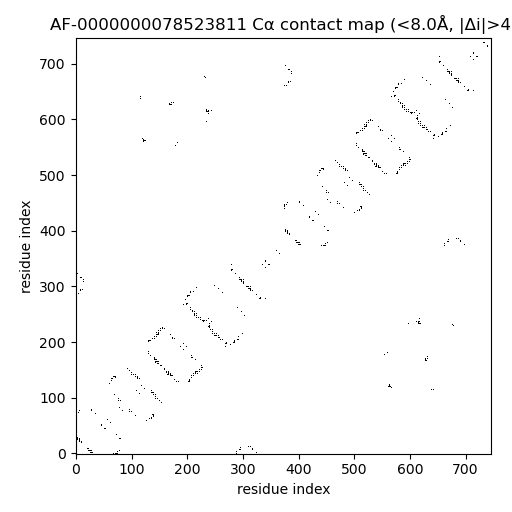 8.906 16.969 1 97.94 259 SER A CA 1
ATOM 2057 C C . SER A 1 259 ? -0.885 9.703 18.25 1 97.94 259 SER A C 1
ATOM 2059 O O . SER A 1 259 ? 0.011 10.539 18.344 1 97.94 259 SER A O 1
ATOM 2061 N N . PHE A 1 260 ? -1.727 9.43 19.203 1 96.75 260 PHE A N 1
ATOM 2062 C CA . PHE A 1 260 ? -1.646 10.117 20.484 1 96.75 260 PHE A CA 1
ATOM 2063 C C . PHE A 1 260 ? -0.338 9.781 21.203 1 96.75 260 PHE A C 1
ATOM 2065 O O . PHE A 1 260 ? 0.29 10.656 21.797 1 96.75 260 PHE A O 1
ATOM 2072 N N . PHE A 1 261 ? 0.058 8.547 21.125 1 96.88 261 PHE A N 1
ATOM 2073 C CA . PHE A 1 261 ? 1.346 8.117 21.672 1 96.88 261 PHE A CA 1
ATOM 2074 C C . PHE A 1 261 ? 2.484 8.906 21.031 1 96.88 261 PHE A C 1
ATOM 2076 O O . PHE A 1 261 ? 3.352 9.43 21.734 1 96.88 261 PHE A O 1
ATOM 2083 N N . LEU A 1 262 ? 2.479 9.031 19.734 1 97.75 262 LEU A N 1
ATOM 2084 C CA . LEU A 1 262 ? 3.512 9.766 19.016 1 97.75 262 LEU A CA 1
ATOM 2085 C C . LEU A 1 262 ? 3.498 11.242 19.391 1 97.75 262 LEU A C 1
ATOM 2087 O O . LEU A 1 262 ? 4.555 11.867 19.516 1 97.75 262 LEU A O 1
ATOM 2091 N N . TRP A 1 263 ? 2.311 11.766 19.562 1 98.06 263 TRP A N 1
ATOM 2092 C CA . TRP A 1 263 ? 2.127 13.148 20 1 98.06 263 TRP A CA 1
ATOM 2093 C C . TRP A 1 263 ? 2.768 13.375 21.359 1 98.06 263 TRP A C 1
ATOM 2095 O O . TRP A 1 263 ? 3.494 14.359 21.562 1 98.06 263 TRP A O 1
ATOM 2105 N N . MET A 1 264 ? 2.547 12.453 22.312 1 97.19 264 MET A N 1
ATOM 2106 C CA . MET A 1 264 ? 3.102 12.555 23.656 1 97.19 264 MET A CA 1
ATOM 2107 C C . MET A 1 264 ? 4.621 12.469 23.641 1 97.19 264 MET A C 1
ATOM 2109 O O . MET A 1 264 ? 5.309 13.25 24.281 1 97.19 264 MET A O 1
ATOM 2113 N N . ILE A 1 265 ? 5.141 11.547 22.859 1 96.69 265 ILE A N 1
ATOM 2114 C CA . ILE A 1 265 ? 6.586 11.383 22.75 1 96.69 265 ILE A CA 1
ATOM 2115 C C . ILE A 1 265 ? 7.215 12.648 22.172 1 96.69 265 ILE A C 1
ATOM 2117 O O . ILE A 1 265 ? 8.281 13.078 22.625 1 96.69 265 ILE A O 1
ATOM 2121 N N . GLY A 1 266 ? 6.527 13.211 21.141 1 97.31 266 GLY A N 1
ATOM 2122 C CA . GLY A 1 266 ? 7.023 14.445 20.547 1 97.31 266 GLY A CA 1
ATOM 2123 C C . GLY A 1 266 ? 7.109 15.586 21.547 1 97.31 266 GLY A C 1
ATOM 2124 O O . GLY A 1 266 ? 8.148 16.219 21.672 1 97.31 266 GLY A O 1
ATOM 2125 N N . TRP A 1 267 ? 6.105 15.805 22.297 1 97.38 267 TRP A N 1
ATOM 2126 C CA . TRP A 1 267 ? 6.082 16.922 23.234 1 97.38 267 TRP A CA 1
ATOM 2127 C C . TRP A 1 267 ? 7.023 16.672 24.406 1 97.38 267 TRP A C 1
ATOM 2129 O O . TRP A 1 267 ? 7.715 17.594 24.859 1 97.38 267 TRP A O 1
ATOM 2139 N N . LEU A 1 268 ? 7.008 15.445 24.922 1 97.19 268 LEU A N 1
ATOM 2140 C CA . LEU A 1 268 ? 7.953 15.133 26 1 97.19 268 LEU A CA 1
ATOM 2141 C C . LEU A 1 268 ? 9.391 15.398 25.547 1 97.19 268 LEU A C 1
ATOM 2143 O O . LEU A 1 268 ? 10.203 15.906 26.312 1 97.19 268 LEU A O 1
ATOM 2147 N N . SER A 1 269 ? 9.68 15.07 24.312 1 97.25 269 SER A N 1
ATOM 2148 C CA . SER A 1 269 ? 11.016 15.281 23.766 1 97.25 269 SER A CA 1
ATOM 2149 C C . SER A 1 269 ? 11.344 16.766 23.672 1 97.25 269 SER A C 1
ATOM 2151 O O . SER A 1 269 ? 12.469 17.188 23.953 1 97.25 269 SER A O 1
ATOM 2153 N N . ILE A 1 270 ? 10.398 17.562 23.25 1 96.81 270 ILE A N 1
ATOM 2154 C CA . ILE A 1 270 ? 10.602 19 23.109 1 96.81 270 ILE A CA 1
ATOM 2155 C C . ILE A 1 270 ? 10.758 19.625 24.5 1 96.81 270 ILE A C 1
ATOM 2157 O O . ILE A 1 270 ? 11.68 20.422 24.719 1 96.81 270 ILE A O 1
ATOM 2161 N N . PHE A 1 271 ? 9.93 19.234 25.453 1 97 271 PHE A N 1
ATOM 2162 C CA . PHE A 1 271 ? 9.945 19.828 26.781 1 97 271 PHE A CA 1
ATOM 2163 C C . PHE A 1 271 ? 11.227 19.438 27.516 1 97 271 PHE A C 1
ATOM 2165 O O . PHE A 1 271 ? 11.75 20.219 28.312 1 97 271 PHE A O 1
ATOM 2172 N N . ALA A 1 272 ? 11.727 18.297 27.266 1 96.19 272 ALA A N 1
ATOM 2173 C CA . ALA A 1 272 ? 12.969 17.844 27.891 1 96.19 272 ALA A CA 1
ATOM 2174 C C . ALA A 1 272 ? 14.141 18.734 27.484 1 96.19 272 ALA A C 1
ATOM 2176 O O . ALA A 1 272 ? 15.133 18.828 28.219 1 96.19 272 ALA A O 1
ATOM 2177 N N . ALA A 1 273 ? 14.023 19.375 26.406 1 96.25 273 ALA A N 1
ATOM 2178 C CA . ALA A 1 273 ? 15.102 20.234 25.906 1 96.25 273 ALA A CA 1
ATOM 2179 C C . ALA A 1 273 ? 14.68 21.703 25.922 1 96.25 273 ALA A C 1
ATOM 2181 O O . ALA A 1 273 ? 15.023 22.469 25.031 1 96.25 273 ALA A O 1
ATOM 2182 N N . HIS A 1 274 ? 13.961 22.125 26.969 1 94 274 HIS A N 1
ATOM 2183 C CA . HIS A 1 274 ? 13.352 23.438 27.031 1 94 274 HIS A CA 1
ATOM 2184 C C . HIS A 1 274 ? 14.414 24.547 27.031 1 94 274 HIS A C 1
ATOM 2186 O O . HIS A 1 274 ? 14.164 25.656 26.578 1 94 274 HIS A O 1
ATOM 2192 N N . LYS A 1 275 ? 15.609 24.297 27.375 1 94.69 275 LYS A N 1
ATOM 2193 C CA . LYS A 1 275 ? 16.688 25.281 27.438 1 94.69 275 LYS A CA 1
ATOM 2194 C C . LYS A 1 275 ? 17.25 25.578 26.062 1 94.69 275 LYS A C 1
ATOM 2196 O O . LYS A 1 275 ? 17.953 26.562 25.875 1 94.69 275 LYS A O 1
ATOM 2201 N N . GLU A 1 276 ? 16.891 24.766 25.094 1 94.12 276 GLU A N 1
ATOM 2202 C CA . GLU A 1 276 ? 17.469 24.891 23.766 1 94.12 276 GLU A CA 1
ATOM 2203 C C . GLU A 1 276 ? 16.453 25.406 22.75 1 94.12 276 GLU A C 1
ATOM 2205 O O . GLU A 1 276 ? 16.703 25.391 21.547 1 94.12 276 GLU A O 1
ATOM 2210 N N . TRP A 1 277 ? 15.422 25.938 23.25 1 92.31 277 TRP A N 1
ATOM 2211 C CA . TRP A 1 277 ? 14.359 26.344 22.328 1 92.31 277 TRP A CA 1
ATOM 2212 C C . TRP A 1 277 ? 14.805 27.531 21.484 1 92.31 277 TRP A C 1
ATOM 2214 O O . TRP A 1 277 ? 15.273 28.547 22 1 92.31 277 TRP A O 1
ATOM 2224 N N . LYS A 1 278 ? 14.781 27.344 20.25 1 88.25 278 LYS A N 1
ATOM 2225 C CA . LYS A 1 278 ? 14.977 28.375 19.234 1 88.25 278 LYS A CA 1
ATOM 2226 C C . LYS A 1 278 ? 14.031 28.156 18.047 1 88.25 278 LYS A C 1
ATOM 2228 O O . LYS A 1 278 ? 13.906 27.047 17.547 1 88.25 278 LYS A O 1
ATOM 2233 N N . PHE A 1 279 ? 13.422 29.234 17.656 1 90.06 279 PHE A N 1
ATOM 2234 C CA . PHE A 1 279 ? 12.445 29.062 16.594 1 90.06 279 PHE A CA 1
ATOM 2235 C C . PHE A 1 279 ? 13.133 28.859 15.25 1 90.06 279 PHE A C 1
ATOM 2237 O O . PHE A 1 279 ? 14.078 29.562 14.914 1 90.06 279 PHE A O 1
ATOM 2244 N N . ASP A 1 280 ? 12.711 27.859 14.656 1 88.06 280 ASP A N 1
ATOM 2245 C CA . ASP A 1 280 ? 13.078 27.547 13.281 1 88.06 280 ASP A CA 1
ATOM 2246 C C . ASP A 1 280 ? 11.859 27.094 12.477 1 88.06 280 ASP A C 1
ATOM 2248 O O . ASP A 1 280 ? 10.805 26.797 13.055 1 88.06 280 ASP A O 1
ATOM 2252 N N . ILE A 1 281 ? 11.977 27.203 11.188 1 88.06 281 ILE A N 1
ATOM 2253 C CA . ILE A 1 281 ? 10.852 26.938 10.305 1 88.06 281 ILE A CA 1
ATOM 2254 C C . ILE A 1 281 ? 10.336 25.516 10.547 1 88.06 281 ILE A C 1
ATOM 2256 O O . ILE A 1 281 ? 9.188 25.203 10.219 1 88.06 281 ILE A O 1
ATOM 2260 N N . THR A 1 282 ? 11.094 24.641 11.156 1 89.56 282 THR A N 1
ATOM 2261 C CA . THR A 1 282 ? 10.711 23.25 11.391 1 89.56 282 THR A CA 1
ATOM 2262 C C . THR A 1 282 ? 9.602 23.172 12.438 1 89.56 282 THR A C 1
ATOM 2264 O O . THR A 1 282 ? 8.898 22.156 12.516 1 89.56 282 THR A O 1
ATOM 2267 N N . TRP A 1 283 ? 9.422 24.25 13.227 1 93.56 283 TRP A N 1
ATOM 2268 C CA . TRP A 1 283 ? 8.383 24.266 14.242 1 93.56 283 TRP A CA 1
ATOM 2269 C C . TRP A 1 283 ? 6.996 24.188 13.609 1 93.56 283 TRP A C 1
ATOM 2271 O O . TRP A 1 283 ? 6.031 23.781 14.266 1 93.56 283 TRP A O 1
ATOM 2281 N N . TRP A 1 284 ? 6.887 24.562 12.414 1 94.19 284 TRP A N 1
ATOM 2282 C CA . TRP A 1 284 ? 5.605 24.5 11.711 1 94.19 284 TRP A CA 1
ATOM 2283 C C . TRP A 1 284 ? 5.141 23.047 11.578 1 94.19 284 TRP A C 1
ATOM 2285 O O . TRP A 1 284 ? 3.953 22.781 11.375 1 94.19 284 TRP A O 1
ATOM 2295 N N . ALA A 1 285 ? 6.043 22.062 11.703 1 94.81 285 ALA A N 1
ATOM 2296 C CA . ALA A 1 285 ? 5.707 20.641 11.625 1 94.81 285 ALA A CA 1
ATOM 2297 C C . ALA A 1 285 ? 4.844 20.219 12.805 1 94.81 285 ALA A C 1
ATOM 2299 O O . ALA A 1 285 ? 4.238 19.141 12.789 1 94.81 285 ALA A O 1
ATOM 2300 N N . THR A 1 286 ? 4.715 21.031 13.812 1 95.94 286 THR A N 1
ATOM 2301 C CA . THR A 1 286 ? 3.914 20.703 14.984 1 95.94 286 THR A CA 1
ATOM 2302 C C . THR A 1 286 ? 2.447 21.062 14.758 1 95.94 286 THR A C 1
ATOM 2304 O O . THR A 1 286 ? 1.59 20.734 15.578 1 95.94 286 THR A O 1
ATOM 2307 N N . VAL A 1 287 ? 2.141 21.641 13.633 1 96.69 287 VAL A N 1
ATOM 2308 C CA . VAL A 1 287 ? 0.784 22.156 13.453 1 96.69 287 VAL A CA 1
ATOM 2309 C C . VAL A 1 287 ? -0.01 21.219 12.547 1 96.69 287 VAL A C 1
ATOM 2311 O O . VAL A 1 287 ? -0.973 20.578 12.992 1 96.69 287 VAL A O 1
ATOM 2314 N N . PHE A 1 288 ? 0.445 20.984 11.391 1 95.38 288 PHE A N 1
ATOM 2315 C CA . PHE A 1 288 ? -0.358 20.312 10.367 1 95.38 288 PHE A CA 1
ATOM 2316 C C . PHE A 1 288 ? -0.67 18.875 10.773 1 95.38 288 PHE A C 1
ATOM 2318 O O . PHE A 1 288 ? -1.835 18.484 10.805 1 95.38 288 PHE A O 1
ATOM 2325 N N . PRO A 1 289 ? 0.265 18.016 11.125 1 95.25 289 PRO A N 1
ATOM 2326 C CA . PRO A 1 289 ? -0.071 16.641 11.469 1 95.25 289 PRO A CA 1
ATOM 2327 C C . PRO A 1 289 ? -0.988 16.531 12.688 1 95.25 289 PRO A C 1
ATOM 2329 O O . PRO A 1 289 ? -1.833 15.641 12.758 1 95.25 289 PRO A O 1
ATOM 2332 N N . ASN A 1 290 ? -0.836 17.484 13.562 1 97.25 290 ASN A N 1
ATOM 2333 C CA . ASN A 1 290 ? -1.651 17.484 14.773 1 97.25 290 ASN A CA 1
ATOM 2334 C C . ASN A 1 290 ? -3.107 17.828 14.469 1 97.25 290 ASN A C 1
ATOM 2336 O O . ASN A 1 290 ? -4.008 17.469 15.227 1 97.25 290 ASN A O 1
ATOM 2340 N N . THR A 1 291 ? -3.264 18.547 13.43 1 96.69 291 THR A N 1
ATOM 2341 C CA . THR A 1 291 ? -4.637 18.797 13.008 1 96.69 291 THR A CA 1
ATOM 2342 C C . THR A 1 291 ? -5.34 17.5 12.633 1 96.69 291 THR A C 1
ATOM 2344 O O . THR A 1 291 ? -6.535 17.344 12.891 1 96.69 291 THR A O 1
ATOM 2347 N N . GLY A 1 292 ? -4.605 16.578 12.031 1 97.06 292 GLY A N 1
ATOM 2348 C CA . GLY A 1 292 ? -5.168 15.258 11.766 1 97.06 292 GLY A CA 1
ATOM 2349 C C . GLY A 1 292 ? -5.613 14.531 13.016 1 97.06 292 GLY A C 1
ATOM 2350 O O . GLY A 1 292 ? -6.699 13.945 13.055 1 97.06 292 GLY A O 1
ATOM 2351 N N . LEU A 1 293 ? -4.781 14.617 14.023 1 98.31 293 LEU A N 1
ATOM 2352 C CA . LEU A 1 293 ? -5.102 13.992 15.297 1 98.31 293 LEU A CA 1
ATOM 2353 C C . LEU A 1 293 ? -6.344 14.625 15.914 1 98.31 293 LEU A C 1
ATOM 2355 O O . LEU A 1 293 ? -7.219 13.914 16.422 1 98.31 293 LEU A O 1
ATOM 2359 N N . ALA A 1 294 ? -6.426 15.891 15.867 1 98.5 294 ALA A N 1
ATOM 2360 C CA . ALA A 1 294 ? -7.582 16.609 16.391 1 98.5 294 ALA A CA 1
ATOM 2361 C C . ALA A 1 294 ? -8.852 16.234 15.641 1 98.5 294 ALA A C 1
ATOM 2363 O O . ALA A 1 294 ? -9.883 15.938 16.25 1 98.5 294 ALA A O 1
ATOM 2364 N N . LEU A 1 295 ? -8.75 16.234 14.352 1 98.19 295 LEU A N 1
ATOM 2365 C CA . LEU A 1 295 ? -9.906 15.883 13.531 1 98.19 295 LEU A CA 1
ATOM 2366 C C . LEU A 1 295 ? -10.359 14.453 13.797 1 98.19 295 LEU A C 1
ATOM 2368 O O . LEU A 1 295 ? -11.562 14.18 13.844 1 98.19 295 LEU A O 1
ATOM 2372 N N . ALA A 1 296 ? -9.406 13.57 13.938 1 98.44 296 ALA A N 1
ATOM 2373 C CA . ALA A 1 296 ? -9.742 12.188 14.25 1 98.44 296 ALA A CA 1
ATOM 2374 C C . ALA A 1 296 ? -10.477 12.086 15.586 1 98.44 296 ALA A C 1
ATOM 2376 O O . ALA A 1 296 ? -11.461 11.352 15.703 1 98.44 296 ALA A O 1
ATOM 2377 N N . THR A 1 297 ? -10 12.805 16.562 1 98.5 297 THR A N 1
ATOM 2378 C CA . THR A 1 297 ? -10.633 12.828 17.875 1 98.5 297 THR A CA 1
ATOM 2379 C C . THR A 1 297 ? -12.078 13.305 17.75 1 98.5 297 THR A C 1
ATOM 2381 O O . THR A 1 297 ? -12.992 12.688 18.312 1 98.5 297 THR A O 1
ATOM 2384 N N . ILE A 1 298 ? -12.281 14.352 17.047 1 98.31 298 ILE A N 1
ATOM 2385 C CA . ILE A 1 298 ? -13.594 14.945 16.875 1 98.31 298 ILE A CA 1
ATOM 2386 C C . ILE A 1 298 ? -14.531 13.953 16.203 1 98.31 298 ILE A C 1
ATOM 2388 O O . ILE A 1 298 ? -15.656 13.734 16.656 1 98.31 298 ILE A O 1
ATOM 2392 N N . LYS A 1 299 ? -14.102 13.32 15.148 1 98 299 LYS A N 1
ATOM 2393 C CA . LYS A 1 299 ? -14.93 12.375 14.414 1 98 299 LYS A CA 1
ATOM 2394 C C . LYS A 1 299 ? -15.289 11.172 15.281 1 98 299 LYS A C 1
ATOM 2396 O O . LYS A 1 299 ? -16.422 10.68 15.242 1 98 299 LYS A O 1
ATOM 2401 N N . ILE A 1 300 ? -14.32 10.703 16.047 1 97.81 300 ILE A N 1
ATOM 2402 C CA . ILE A 1 300 ? -14.594 9.602 16.953 1 97.81 300 ILE A CA 1
ATOM 2403 C C . ILE A 1 300 ? -15.672 10.016 17.953 1 97.81 300 ILE A C 1
ATOM 2405 O O . ILE A 1 300 ? -16.609 9.266 18.203 1 97.81 300 ILE A O 1
ATOM 2409 N N . GLY A 1 301 ? -15.508 11.18 18.516 1 97.81 301 GLY A N 1
ATOM 2410 C CA . GLY A 1 301 ? -16.516 11.68 19.453 1 97.81 301 GLY A CA 1
ATOM 2411 C C . GLY A 1 301 ? -17.891 11.789 18.844 1 97.81 301 GLY A C 1
ATOM 2412 O O . GLY A 1 301 ? -18.891 11.469 19.484 1 97.81 301 GLY A O 1
ATOM 2413 N N . ASP A 1 302 ? -17.969 12.195 17.641 1 97.38 302 ASP A N 1
ATOM 2414 C CA . ASP A 1 302 ? -19.234 12.352 16.953 1 97.38 302 ASP A CA 1
ATOM 2415 C C . ASP A 1 302 ? -19.906 11 16.688 1 97.38 302 ASP A C 1
ATOM 2417 O O . ASP A 1 302 ? -21.078 10.812 16.984 1 97.38 302 ASP A O 1
ATOM 2421 N N . PHE A 1 303 ? -19.172 10.055 16.172 1 97 303 PHE A N 1
ATOM 2422 C CA . PHE A 1 303 ? -19.719 8.758 15.797 1 97 303 PHE A CA 1
ATOM 2423 C C . PHE A 1 303 ? -20.156 7.977 17.031 1 97 303 PHE A C 1
ATOM 2425 O O . PHE A 1 303 ? -21.141 7.242 17 1 97 303 PHE A O 1
ATOM 2432 N N . LEU A 1 304 ? -19.406 8.211 18.094 1 97.12 304 LEU A N 1
ATOM 2433 C CA . LEU A 1 304 ? -19.75 7.488 19.328 1 97.12 304 LEU A CA 1
ATOM 2434 C C . LEU A 1 304 ? -20.703 8.305 20.188 1 97.12 304 LEU A C 1
ATOM 2436 O O . LEU A 1 304 ? -21.062 7.879 21.281 1 97.12 304 LEU A O 1
ATOM 2440 N N . THR A 1 305 ? -21.047 9.469 19.766 1 97.31 305 THR A N 1
ATOM 2441 C CA . THR A 1 305 ? -21.906 10.375 20.516 1 97.31 305 THR A CA 1
ATOM 2442 C C . THR A 1 305 ? -21.406 10.547 21.938 1 97.31 305 THR A C 1
ATOM 2444 O O . THR A 1 305 ? -22.188 10.445 22.891 1 97.31 305 THR A O 1
ATOM 2447 N N . SER A 1 306 ? -20.156 10.711 22.062 1 97.25 306 SER A N 1
ATOM 2448 C CA . SER A 1 306 ? -19.531 10.875 23.359 1 97.25 306 SER A CA 1
ATOM 2449 C C . SER A 1 306 ? -19.188 12.336 23.641 1 97.25 306 SER A C 1
ATOM 2451 O O . SER A 1 306 ? -18.281 12.891 23.016 1 97.25 306 SER A O 1
ATOM 2453 N N . GLU A 1 307 ? -19.766 12.922 24.609 1 96.94 307 GLU A N 1
ATOM 2454 C CA . GLU A 1 307 ? -19.531 14.32 24.938 1 96.94 307 GLU A CA 1
ATOM 2455 C C . GLU A 1 307 ? -18.141 14.539 25.5 1 96.94 307 GLU A C 1
ATOM 2457 O O . GLU A 1 307 ? -17.453 15.5 25.125 1 96.94 307 GLU A O 1
ATOM 2462 N N . PRO A 1 308 ? -17.641 13.664 26.406 1 96.75 308 PRO A N 1
ATOM 2463 C CA . PRO A 1 308 ? -16.266 13.852 26.891 1 96.75 308 PRO A CA 1
ATOM 2464 C C . PRO A 1 308 ? -15.242 13.875 25.75 1 96.75 308 PRO A C 1
ATOM 2466 O O . PRO A 1 308 ? -14.328 14.703 25.766 1 96.75 308 PRO A O 1
ATOM 2469 N N . ILE A 1 309 ? -15.344 12.992 24.766 1 97.62 309 ILE A N 1
ATOM 2470 C CA . ILE A 1 309 ? -14.398 12.953 23.656 1 97.62 309 ILE A CA 1
ATOM 2471 C C . ILE A 1 309 ? -14.555 14.211 22.797 1 97.62 309 ILE A C 1
ATOM 2473 O O . ILE A 1 309 ? -13.57 14.75 22.281 1 97.62 309 ILE A O 1
ATOM 2477 N N . ARG A 1 310 ? -15.75 14.672 22.641 1 97.88 310 ARG A N 1
ATOM 2478 C CA . ARG A 1 310 ? -15.984 15.914 21.922 1 97.88 310 ARG A CA 1
ATOM 2479 C C . ARG A 1 310 ? -15.289 17.094 22.609 1 97.88 310 ARG A C 1
ATOM 2481 O O . ARG A 1 310 ? -14.742 17.969 21.938 1 97.88 310 ARG A O 1
ATOM 2488 N N . TRP A 1 311 ? -15.305 17.078 23.891 1 97.81 311 TRP A N 1
ATOM 2489 C CA . TRP A 1 311 ? -14.617 18.141 24.609 1 97.81 311 TRP A CA 1
ATOM 2490 C C . TRP A 1 311 ? -13.109 18.047 24.422 1 97.81 311 TRP A C 1
ATOM 2492 O O . TRP A 1 311 ? -12.422 19.078 24.344 1 97.81 311 TRP A O 1
ATOM 2502 N N . VAL A 1 312 ? -12.602 16.812 24.391 1 97.5 312 VAL A N 1
ATOM 2503 C CA . VAL A 1 312 ? -11.188 16.641 24.094 1 97.5 312 VAL A CA 1
ATOM 2504 C C . VAL A 1 312 ? -10.883 17.203 22.703 1 97.5 312 VAL A C 1
ATOM 2506 O O . VAL A 1 312 ? -9.844 17.828 22.484 1 97.5 312 VAL A O 1
ATOM 2509 N N . GLY A 1 313 ? -11.82 16.953 21.766 1 98.06 313 GLY A N 1
ATOM 2510 C CA . GLY A 1 313 ? -11.672 17.531 20.422 1 98.06 313 GLY A CA 1
ATOM 2511 C C . GLY A 1 313 ? -11.633 19.047 20.422 1 98.06 313 GLY A C 1
ATOM 2512 O O . GLY A 1 313 ? -10.797 19.641 19.75 1 98.06 313 GLY A O 1
ATOM 2513 N N . SER A 1 314 ? -12.469 19.672 21.188 1 98.12 314 SER A N 1
ATOM 2514 C CA . SER A 1 314 ? -12.484 21.125 21.312 1 98.12 314 SER A CA 1
ATOM 2515 C C . SER A 1 314 ? -11.188 21.641 21.922 1 98.12 314 SER A C 1
ATOM 2517 O O . SER A 1 314 ? -10.641 22.641 21.484 1 98.12 314 SER A O 1
ATOM 2519 N N . ALA A 1 315 ? -10.781 20.938 22.969 1 98 315 ALA A N 1
ATOM 2520 C CA . ALA A 1 315 ? -9.516 21.312 23.594 1 98 315 ALA A CA 1
ATOM 2521 C C . ALA A 1 315 ? -8.359 21.219 22.594 1 98 315 ALA A C 1
ATOM 2523 O O . ALA A 1 315 ? -7.473 22.062 22.578 1 98 315 ALA A O 1
ATOM 2524 N N . ALA A 1 316 ? -8.352 20.156 21.828 1 98.12 316 ALA A N 1
ATOM 2525 C CA . ALA A 1 316 ? -7.324 19.969 20.797 1 98.12 316 ALA A CA 1
ATOM 2526 C C . ALA A 1 316 ? -7.336 21.125 19.797 1 98.12 316 ALA A C 1
ATOM 2528 O O . ALA A 1 316 ? -6.277 21.578 19.359 1 98.12 316 ALA A O 1
ATOM 2529 N N . THR A 1 317 ? -8.523 21.594 19.453 1 98.12 317 THR A N 1
ATOM 2530 C CA . THR A 1 317 ? -8.641 22.719 18.547 1 98.12 317 THR A CA 1
ATOM 2531 C C . THR A 1 317 ? -8 23.969 19.141 1 98.12 317 THR A C 1
ATOM 2533 O O . THR A 1 317 ? -7.254 24.688 18.453 1 98.12 317 THR A O 1
ATOM 2536 N N . ILE A 1 318 ? -8.219 24.219 20.406 1 97.81 318 ILE A N 1
ATOM 2537 C CA . ILE A 1 318 ? -7.66 25.375 21.078 1 97.81 318 ILE A CA 1
ATOM 2538 C C . ILE A 1 318 ? -6.137 25.281 21.094 1 97.81 318 ILE A C 1
ATOM 2540 O O . ILE A 1 318 ? -5.441 26.266 20.812 1 97.81 318 ILE A O 1
ATOM 2544 N N . ILE A 1 319 ? -5.641 24.094 21.391 1 97.75 319 ILE A N 1
ATOM 2545 C CA . ILE A 1 319 ? -4.199 23.875 21.422 1 97.75 319 ILE A CA 1
ATOM 2546 C C . ILE A 1 319 ? -3.605 24.141 20.047 1 97.75 319 ILE A C 1
ATOM 2548 O O . ILE A 1 319 ? -2.566 24.797 19.922 1 97.75 319 ILE A O 1
ATOM 2552 N N . GLN A 1 320 ? -4.266 23.688 19.016 1 97.94 320 GLN A N 1
ATOM 2553 C CA . GLN A 1 320 ? -3.771 23.844 17.656 1 97.94 320 GLN A CA 1
ATOM 2554 C C . GLN A 1 320 ? -3.75 25.312 17.234 1 97.94 320 GLN A C 1
ATOM 2556 O O . GLN A 1 320 ? -2.811 25.766 16.578 1 97.94 320 GLN A O 1
ATOM 2561 N N . VAL A 1 321 ? -4.781 26.016 17.562 1 97.69 321 VAL A N 1
ATOM 2562 C CA . VAL A 1 321 ? -4.812 27.453 17.266 1 97.69 321 VAL A CA 1
ATOM 2563 C C . VAL A 1 321 ? -3.672 28.156 18 1 97.69 321 VAL A C 1
ATOM 2565 O O . VAL A 1 321 ? -2.986 29 17.422 1 97.69 321 VAL A O 1
ATOM 2568 N N . GLY A 1 322 ? -3.496 27.797 19.234 1 97.75 322 GLY A N 1
ATOM 2569 C CA . GLY A 1 322 ? -2.389 28.344 20 1 97.75 322 GLY A CA 1
ATOM 2570 C C . GLY A 1 322 ? -1.035 28.062 19.375 1 97.75 322 GLY A C 1
ATOM 2571 O O . GLY A 1 322 ? -0.177 28.938 19.312 1 97.75 322 GLY A O 1
ATOM 2572 N N . LEU A 1 323 ? -0.814 26.828 18.969 1 97.06 323 LEU A N 1
ATOM 2573 C CA . LEU A 1 323 ? 0.44 26.438 18.328 1 97.06 323 LEU A CA 1
ATOM 2574 C C . LEU A 1 323 ? 0.663 27.234 17.047 1 97.06 323 LEU A C 1
ATOM 2576 O O . LEU A 1 323 ? 1.776 27.688 16.781 1 97.06 323 LEU A O 1
ATOM 2580 N N . TRP A 1 324 ? -0.393 27.359 16.203 1 97.81 324 TRP A N 1
ATOM 2581 C CA . TRP A 1 324 ? -0.287 28.141 14.984 1 97.81 324 TRP A CA 1
ATOM 2582 C C . TRP A 1 324 ? 0.093 29.578 15.289 1 97.81 324 TRP A C 1
ATOM 2584 O O . TRP A 1 324 ? 0.987 30.141 14.648 1 97.81 324 TRP A O 1
ATOM 2594 N N . LEU A 1 325 ? -0.577 30.219 16.312 1 97.44 325 LEU A N 1
ATOM 2595 C CA . LEU A 1 325 ? -0.291 31.594 16.688 1 97.44 325 LEU A CA 1
ATOM 2596 C C . LEU A 1 325 ? 1.149 31.734 17.172 1 97.44 325 LEU A C 1
ATOM 2598 O O . LEU A 1 325 ? 1.816 32.719 16.859 1 97.44 325 LEU A O 1
ATOM 2602 N N . GLY A 1 326 ? 1.557 30.781 17.953 1 96.25 326 GLY A N 1
ATOM 2603 C CA . GLY A 1 326 ? 2.941 30.781 18.391 1 96.25 326 GLY A CA 1
ATOM 2604 C C . GLY A 1 326 ? 3.934 30.734 17.25 1 96.25 326 GLY A C 1
ATOM 2605 O O . GLY A 1 326 ? 4.883 31.516 17.203 1 96.25 326 GLY A O 1
ATOM 2606 N N . CYS A 1 327 ? 3.746 29.828 16.328 1 95.81 327 CYS A N 1
ATOM 2607 C CA . CYS A 1 327 ? 4.629 29.688 15.172 1 95.81 327 CYS A CA 1
ATOM 2608 C C . CYS A 1 327 ? 4.59 30.938 14.305 1 95.81 327 CYS A C 1
ATOM 2610 O O . CYS A 1 327 ? 5.633 31.438 13.875 1 95.81 327 CYS A O 1
ATOM 2612 N N . ALA A 1 328 ? 3.363 31.469 14.07 1 95.75 328 ALA A N 1
ATOM 2613 C CA . ALA A 1 328 ? 3.207 32.656 13.219 1 95.75 328 ALA A CA 1
ATOM 2614 C C . ALA A 1 328 ? 3.895 33.875 13.836 1 95.75 328 ALA A C 1
ATOM 2616 O O . ALA A 1 328 ? 4.617 34.594 13.148 1 95.75 328 ALA A O 1
ATOM 2617 N N . SER A 1 329 ? 3.693 34.094 15.117 1 95.31 329 SER A N 1
ATOM 2618 C CA . SER A 1 329 ? 4.301 35.219 15.812 1 95.31 329 SER A CA 1
ATOM 2619 C C . SER A 1 329 ? 5.82 35.094 15.828 1 95.31 329 SER A C 1
ATOM 2621 O O . SER A 1 329 ? 6.527 36.094 15.586 1 95.31 329 SER A O 1
ATOM 2623 N N . SER A 1 330 ? 6.277 33.906 16.125 1 93.44 330 SER A N 1
ATOM 2624 C CA . SER A 1 330 ? 7.719 33.688 16.141 1 93.44 330 SER A CA 1
ATOM 2625 C C . SER A 1 330 ? 8.32 33.844 14.75 1 93.44 330 SER A C 1
ATOM 2627 O O . SER A 1 330 ? 9.43 34.344 14.602 1 93.44 330 SER A O 1
ATOM 2629 N N . HIS A 1 331 ? 7.57 33.406 13.781 1 91.56 331 HIS A N 1
ATOM 2630 C CA . HIS A 1 331 ? 8.023 33.5 12.406 1 91.56 331 HIS A CA 1
ATOM 2631 C C . HIS A 1 331 ? 8.133 34.969 11.984 1 91.56 331 HIS A C 1
ATOM 2633 O O . HIS A 1 331 ? 9.125 35.375 11.359 1 91.56 331 HIS A O 1
ATOM 2639 N N . VAL A 1 332 ? 7.199 35.781 12.32 1 90.81 332 VAL A N 1
ATOM 2640 C CA . VAL A 1 332 ? 7.203 37.219 12.016 1 90.81 332 VAL A CA 1
ATOM 2641 C C . VAL A 1 332 ? 8.344 37.906 12.766 1 90.81 332 VAL A C 1
ATOM 2643 O O . VAL A 1 332 ? 9.07 38.719 12.195 1 90.81 332 VAL A O 1
ATOM 2646 N N . TRP A 1 333 ? 8.461 37.531 13.969 1 89.31 333 TRP A N 1
ATOM 2647 C CA . TRP A 1 333 ? 9.531 38.094 14.789 1 89.31 333 TRP A CA 1
ATOM 2648 C C . TRP A 1 333 ? 10.898 37.75 14.195 1 89.31 333 TRP A C 1
ATOM 2650 O O . TRP A 1 333 ? 11.773 38.625 14.109 1 89.31 333 TRP A O 1
ATOM 2660 N N . ALA A 1 334 ? 11.078 36.531 13.828 1 86.25 334 ALA A N 1
ATOM 2661 C CA . ALA A 1 334 ? 12.344 36.094 13.242 1 86.25 334 ALA A CA 1
ATOM 2662 C C . ALA A 1 334 ? 12.625 36.812 11.938 1 86.25 334 ALA A C 1
ATOM 2664 O O . ALA A 1 334 ? 13.781 37.125 11.633 1 86.25 334 ALA A O 1
ATOM 2665 N N . TYR A 1 335 ? 11.648 37.031 11.195 1 82.44 335 TYR A N 1
ATOM 2666 C CA . TYR A 1 335 ? 11.797 37.75 9.93 1 82.44 335 TYR A CA 1
ATOM 2667 C C . TYR A 1 335 ? 12.281 39.188 10.172 1 82.44 335 TYR A C 1
ATOM 2669 O O . TYR A 1 335 ? 13.211 39.656 9.516 1 82.44 335 TYR A O 1
ATOM 2677 N N . PHE A 1 336 ? 11.82 39.875 11.148 1 85 336 PHE A N 1
ATOM 2678 C CA . PHE A 1 336 ? 12.133 41.281 11.398 1 85 336 PHE A CA 1
ATOM 2679 C C . PHE A 1 336 ? 13.461 41.406 12.141 1 85 336 PHE A C 1
ATOM 2681 O O . PHE A 1 336 ? 14.141 42.438 12.016 1 85 336 PHE A O 1
ATOM 2688 N N . THR A 1 337 ? 13.859 40.438 12.797 1 81.38 337 THR A N 1
ATOM 2689 C CA . THR A 1 337 ? 15.117 40.5 13.523 1 81.38 337 THR A CA 1
ATOM 2690 C C . THR A 1 337 ? 16.25 39.875 12.703 1 81.38 337 THR A C 1
ATOM 2692 O O . THR A 1 337 ? 17.406 39.844 13.141 1 81.38 337 THR A O 1
ATOM 2695 N N . HIS A 1 338 ? 16.062 39.531 11.383 1 71.75 338 HIS A N 1
ATOM 2696 C CA . HIS A 1 338 ? 17.016 38.969 10.422 1 71.75 338 HIS A CA 1
ATOM 2697 C C . HIS A 1 338 ? 17.75 37.75 11.008 1 71.75 338 HIS A C 1
ATOM 2699 O O . HIS A 1 338 ? 18.938 37.594 10.766 1 71.75 338 HIS A O 1
ATOM 2705 N N . ARG A 1 339 ? 17.297 37.219 11.812 1 61.69 339 ARG A N 1
ATOM 2706 C CA . ARG A 1 339 ? 17.969 36.094 12.398 1 61.69 339 ARG A CA 1
ATOM 2707 C C . ARG A 1 339 ? 17.891 34.875 11.477 1 61.69 339 ARG A C 1
ATOM 2709 O O . ARG A 1 339 ? 18.281 34.938 10.305 1 61.69 339 ARG A O 1
ATOM 2716 N N . THR A 1 340 ? 17.172 33.812 11.609 1 54.25 340 THR A N 1
ATOM 2717 C CA . THR A 1 340 ? 17.188 32.406 11.234 1 54.25 340 THR A CA 1
ATOM 2718 C C . THR A 1 340 ? 16.797 32.219 9.766 1 54.25 340 THR A C 1
ATOM 2720 O O . THR A 1 340 ? 17.188 31.25 9.117 1 54.25 340 THR A O 1
ATOM 2723 N N . LEU A 1 341 ? 15.953 32.969 9.133 1 52.72 341 LEU A N 1
ATOM 2724 C CA . LEU A 1 341 ? 15.391 32.656 7.828 1 52.72 341 LEU A CA 1
ATOM 2725 C C . LEU A 1 341 ? 16.281 33.156 6.703 1 52.72 341 LEU A C 1
ATOM 2727 O O . LEU A 1 341 ? 15.961 33 5.523 1 52.72 341 LEU A O 1
ATOM 2731 N N . TRP A 1 342 ? 17.375 33.781 7 1 44.69 342 TRP A N 1
ATOM 2732 C CA . TRP A 1 342 ? 18.188 34.406 5.973 1 44.69 342 TRP A CA 1
ATOM 2733 C C . TRP A 1 342 ? 19.203 33.406 5.395 1 44.69 342 TRP A C 1
ATOM 2735 O O . TRP A 1 342 ? 19.734 32.562 6.117 1 44.69 342 TRP A O 1
ATOM 2745 N N . PRO A 1 343 ? 19.391 33.344 4.113 1 47.19 343 PRO A N 1
ATOM 2746 C CA . PRO A 1 343 ? 20.406 32.531 3.451 1 47.19 343 PRO A CA 1
ATOM 2747 C C . PRO A 1 343 ? 21.75 32.562 4.164 1 47.19 343 PRO A C 1
ATOM 2749 O O . PRO A 1 343 ? 22.219 33.656 4.559 1 47.19 343 PRO A O 1
ATOM 2752 N N . GLY A 1 344 ? 22.453 31.391 4.637 1 45.09 344 GLY A N 1
ATOM 2753 C CA . GLY A 1 344 ? 23.734 31.344 5.328 1 45.09 344 GLY A CA 1
ATOM 2754 C C . GLY A 1 344 ? 23.594 31.359 6.836 1 45.09 344 GLY A C 1
ATOM 2755 O O . GLY A 1 344 ? 24.547 31.062 7.555 1 45.09 344 GLY A O 1
ATOM 2756 N N . MET A 1 345 ? 22.609 31.953 7.273 1 44.38 345 MET A N 1
ATOM 2757 C CA . MET A 1 345 ? 22.438 32.062 8.719 1 44.38 345 MET A CA 1
ATOM 2758 C C . MET A 1 345 ? 21.562 30.953 9.25 1 44.38 345 MET A C 1
ATOM 2760 O O . MET A 1 345 ? 21.219 30.922 10.438 1 44.38 345 MET A O 1
ATOM 2764 N N . ASP A 1 346 ? 20.938 30.312 8.383 1 45.09 346 ASP A N 1
ATOM 2765 C CA . ASP A 1 346 ? 20.234 29.141 8.914 1 45.09 346 ASP A CA 1
ATOM 2766 C C . ASP A 1 346 ? 21.203 28.203 9.641 1 45.09 346 ASP A C 1
ATOM 2768 O O . ASP A 1 346 ? 22.109 27.641 9.023 1 45.09 346 ASP A O 1
ATOM 2772 N N . GLU A 1 347 ? 21.672 28.516 10.742 1 40.94 347 GLU A N 1
ATOM 2773 C CA . GLU A 1 347 ? 22.609 27.797 11.609 1 40.94 347 GLU A CA 1
ATOM 2774 C C . GLU A 1 347 ? 22.469 26.297 11.469 1 40.94 347 GLU A C 1
ATOM 2776 O O . GLU A 1 347 ? 23.391 25.531 11.766 1 40.94 347 GLU A O 1
ATOM 2781 N N . GLY A 1 348 ? 21.266 25.781 11.359 1 40.28 348 GLY A N 1
ATOM 2782 C CA . GLY A 1 348 ? 21.078 24.344 11.508 1 40.28 348 GLY A CA 1
ATOM 2783 C C . GLY A 1 348 ? 21.578 23.562 10.312 1 40.28 348 GLY A C 1
ATOM 2784 O O . GLY A 1 348 ? 21.625 22.328 10.359 1 40.28 348 GLY A O 1
ATOM 2785 N N . PHE A 1 349 ? 21.453 24.094 9.055 1 40.72 349 PHE A N 1
ATOM 2786 C CA . PHE A 1 349 ? 22.062 23.375 7.941 1 40.72 349 PHE A CA 1
ATOM 2787 C C . PHE A 1 349 ? 23.531 23.766 7.77 1 40.72 349 PHE A C 1
ATOM 2789 O O . PHE A 1 349 ? 23.922 24.266 6.715 1 40.72 349 PHE A O 1
ATOM 2796 N N . GLY A 1 350 ? 24.172 24.422 8.625 1 36.97 350 GLY A N 1
ATOM 2797 C CA . GLY A 1 350 ? 25.547 24.859 8.477 1 36.97 350 GLY A CA 1
ATOM 2798 C C . GLY A 1 350 ? 26.5 23.766 8.055 1 36.97 350 GLY A C 1
ATOM 2799 O O . GLY A 1 350 ? 26.203 22.578 8.25 1 36.97 350 GLY A O 1
ATOM 2800 N N . PRO A 1 351 ? 27.469 24.078 7.105 1 36.97 351 PRO A N 1
ATOM 2801 C CA . PRO A 1 351 ? 28.594 23.234 6.707 1 36.97 351 PRO A CA 1
ATOM 2802 C C . PRO A 1 351 ? 29.234 22.5 7.887 1 36.97 351 PRO A C 1
ATOM 2804 O O . PRO A 1 351 ? 30.031 21.594 7.688 1 36.97 351 PRO A O 1
ATOM 2807 N N . ASP A 1 352 ? 29.188 23.078 9.031 1 36.03 352 ASP A N 1
ATOM 2808 C CA . ASP A 1 352 ? 30.094 22.516 10.039 1 36.03 352 ASP A CA 1
ATOM 2809 C C . ASP A 1 352 ? 29.703 21.078 10.375 1 36.03 352 ASP A C 1
ATOM 2811 O O . ASP A 1 352 ? 30.531 20.312 10.891 1 36.03 352 ASP A O 1
ATOM 2815 N N . GLU A 1 353 ? 28.406 20.797 10.375 1 35.25 353 GLU A N 1
ATOM 2816 C CA . GLU A 1 353 ? 28.219 19.406 10.758 1 35.25 353 GLU A CA 1
ATOM 2817 C C . GLU A 1 353 ? 28.484 18.469 9.586 1 35.25 353 GLU A C 1
ATOM 2819 O O . GLU A 1 353 ? 27.984 17.344 9.562 1 35.25 353 GLU A O 1
ATOM 2824 N N . HIS A 1 354 ? 29.078 18.922 8.453 1 33.03 354 HIS A N 1
ATOM 2825 C CA . HIS A 1 354 ? 29.797 17.938 7.656 1 33.03 354 HIS A CA 1
ATOM 2826 C C . HIS A 1 354 ? 30.82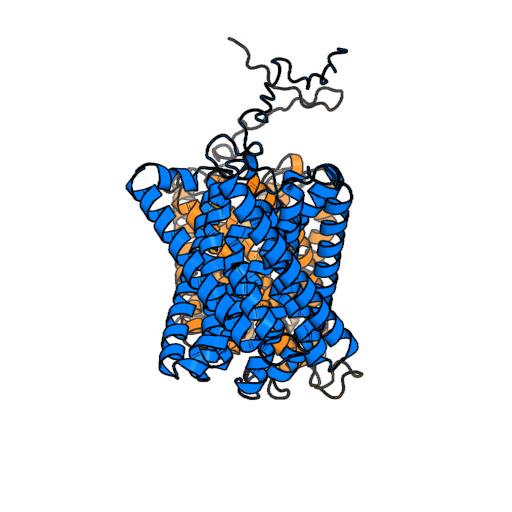8 17.203 8.492 1 33.03 354 HIS A C 1
ATOM 2828 O O . HIS A 1 354 ? 31.906 17.734 8.766 1 33.03 354 HIS A O 1
ATOM 2834 N N . ILE A 1 355 ? 30.531 16.531 9.484 1 32.28 355 ILE A N 1
ATOM 2835 C CA . ILE A 1 355 ? 31.5 15.578 9.992 1 32.28 355 ILE A CA 1
ATOM 2836 C C . ILE A 1 355 ? 32.25 14.922 8.828 1 32.28 355 ILE A C 1
ATOM 2838 O O . ILE A 1 355 ? 31.641 14.211 8.016 1 32.28 355 ILE A O 1
ATOM 2842 N N . ASP A 1 356 ? 33.219 15.609 8.266 1 32.06 356 ASP A N 1
ATOM 2843 C CA . ASP A 1 356 ? 34.312 14.914 7.594 1 32.06 356 ASP A CA 1
ATOM 2844 C C . ASP A 1 356 ? 34.719 13.656 8.359 1 32.06 356 ASP A C 1
ATOM 2846 O O . ASP A 1 356 ? 35.406 13.734 9.375 1 32.06 356 ASP A O 1
ATOM 2850 N N . HIS A 1 357 ? 33.844 12.867 8.75 1 30.2 357 HIS A N 1
ATOM 2851 C CA . HIS A 1 357 ? 34.438 11.57 9.086 1 30.2 357 HIS A CA 1
ATOM 2852 C C . HIS A 1 357 ? 35.406 11.109 8.031 1 30.2 357 HIS A C 1
ATOM 2854 O O . HIS A 1 357 ? 35.031 10.531 7.012 1 30.2 357 HIS A O 1
ATOM 2860 N N . ALA A 1 358 ? 36.406 11.953 7.727 1 31.41 358 ALA A N 1
ATOM 2861 C CA . ALA A 1 358 ? 37.562 11.352 7.117 1 31.41 358 ALA A CA 1
ATOM 2862 C C . ALA A 1 358 ? 37.969 10.055 7.824 1 31.41 358 ALA A C 1
ATOM 2864 O O . ALA A 1 358 ? 38.219 10.055 9.031 1 31.41 358 ALA A O 1
ATOM 2865 N N . LEU A 1 359 ? 37.531 8.945 7.293 1 28.91 359 LEU A N 1
ATOM 2866 C CA . LEU A 1 359 ? 38.188 7.676 7.555 1 28.91 359 LEU A CA 1
ATOM 2867 C C . LEU A 1 359 ? 39.688 7.867 7.707 1 28.91 359 LEU A C 1
ATOM 2869 O O . LEU A 1 359 ? 40.312 8.562 6.902 1 28.91 359 LEU A O 1
ATOM 2873 N N . ASP A 1 360 ? 40.156 8.117 8.938 1 29.42 360 ASP A N 1
ATOM 2874 C CA . ASP A 1 360 ? 41.625 7.969 8.906 1 29.42 360 ASP A CA 1
ATOM 2875 C C . ASP A 1 360 ? 42.031 6.824 7.984 1 29.42 360 ASP A C 1
ATOM 2877 O O . ASP A 1 360 ? 41.219 5.941 7.68 1 29.42 360 ASP A O 1
ATOM 2881 N N . LEU A 1 361 ? 43.188 6.941 7.34 1 30.86 361 LEU A N 1
ATOM 2882 C CA . LEU A 1 361 ? 43.656 5.844 6.504 1 30.86 361 LEU A CA 1
ATOM 2883 C C . LEU A 1 361 ? 43.312 4.496 7.125 1 30.86 361 LEU A C 1
ATOM 2885 O O . LEU A 1 361 ? 43 3.545 6.406 1 30.86 361 LEU A O 1
ATOM 2889 N N . GLU A 1 362 ? 43.75 4.371 8.344 1 31.38 362 GLU A N 1
ATOM 2890 C CA . GLU A 1 362 ? 43.844 3.055 8.969 1 31.38 362 GLU A CA 1
ATOM 2891 C C . GLU A 1 362 ? 42.562 2.707 9.703 1 31.38 362 GLU A C 1
ATOM 2893 O O . GLU A 1 362 ? 42.5 1.732 10.453 1 31.38 362 GLU A O 1
ATOM 2898 N N . GLY A 1 363 ? 41.188 2.992 9.07 1 29.7 363 GLY A N 1
ATOM 2899 C CA . GLY A 1 363 ? 39.812 2.648 9.359 1 29.7 363 GLY A CA 1
ATOM 2900 C C . GLY A 1 363 ? 39.406 2.961 10.789 1 29.7 363 GLY A C 1
ATOM 2901 O O . GLY A 1 363 ? 38.375 2.475 11.273 1 29.7 363 GLY A O 1
ATOM 2902 N N . GLU A 1 364 ? 40.125 3.533 11.711 1 29.56 364 GLU A N 1
ATOM 2903 C CA . GLU A 1 364 ? 39.844 3.59 13.141 1 29.56 364 GLU A CA 1
ATOM 2904 C C . GLU A 1 364 ? 39.125 4.898 13.5 1 29.56 364 GLU A C 1
ATOM 2906 O O . GLU A 1 364 ? 39.469 5.957 12.961 1 29.56 364 GLU A O 1
ATOM 2911 N N . VAL A 1 365 ? 37.844 4.91 13.914 1 31.94 365 VAL A N 1
ATOM 2912 C CA . VAL A 1 365 ? 37.062 6 14.477 1 31.94 365 VAL A CA 1
ATOM 2913 C C . VAL A 1 365 ? 37.844 6.676 15.602 1 31.94 365 VAL A C 1
ATOM 2915 O O . VAL A 1 365 ? 38.219 6.02 16.578 1 31.94 365 VAL A O 1
ATOM 2918 N N . GLN A 1 366 ? 38.594 7.762 15.336 1 33.06 366 GLN A N 1
ATOM 2919 C CA . GLN A 1 366 ? 39.312 8.406 16.422 1 33.06 366 GLN A CA 1
ATOM 2920 C C . GLN A 1 366 ? 38.375 9.086 17.391 1 33.06 366 GLN A C 1
ATOM 2922 O O . GLN A 1 366 ? 37.406 9.734 16.984 1 33.06 366 GLN A O 1
ATOM 2927 N N . PRO A 1 367 ? 38.375 8.695 18.734 1 33.53 367 PRO A N 1
ATOM 2928 C CA . PRO A 1 367 ? 37.625 9.336 19.812 1 33.53 367 PRO A CA 1
ATOM 2929 C C . PRO A 1 367 ? 37.812 10.852 19.844 1 33.53 367 PRO A C 1
ATOM 2931 O O . PRO A 1 367 ? 38.844 11.359 19.406 1 33.53 367 PRO A O 1
ATOM 2934 N N . TYR A 1 368 ? 36.75 11.641 19.859 1 30.25 368 TYR A N 1
ATOM 2935 C CA . TYR A 1 368 ? 36.781 13.078 20.078 1 30.25 368 TYR A CA 1
ATOM 2936 C C . TYR A 1 368 ? 37.656 13.438 21.266 1 30.25 368 TYR A C 1
ATOM 2938 O O . TYR A 1 368 ? 37.406 12.992 22.391 1 30.25 368 TYR A O 1
ATOM 2946 N N . LYS A 1 369 ? 38.938 13.703 21.094 1 31.41 369 LYS A N 1
ATOM 2947 C CA . LYS A 1 369 ? 39.75 14.281 22.172 1 31.41 369 LYS A CA 1
ATOM 2948 C C . LYS A 1 369 ? 39.156 15.609 22.641 1 31.41 369 LYS A C 1
ATOM 2950 O O . LYS A 1 369 ? 39.031 16.562 21.859 1 31.41 369 LYS A O 1
ATOM 2955 N N . THR A 1 370 ? 38.219 15.547 23.656 1 28.47 370 THR A N 1
ATOM 2956 C CA . THR A 1 370 ? 37.781 16.688 24.453 1 28.47 370 THR A CA 1
ATOM 2957 C C . THR A 1 370 ? 38.969 17.609 24.734 1 28.47 370 THR A C 1
ATOM 2959 O O . THR A 1 370 ? 39.969 17.188 25.297 1 28.47 370 THR A O 1
ATOM 2962 N N . SER A 1 371 ? 39.281 18.469 23.781 1 26.91 371 SER A N 1
ATOM 2963 C CA . SER A 1 371 ? 40.25 19.484 24.172 1 26.91 371 SER A CA 1
ATOM 2964 C C . SER A 1 371 ? 39.938 20.078 25.547 1 26.91 371 SER A C 1
ATOM 2966 O O . SER A 1 371 ? 38.812 20.484 25.797 1 26.91 371 SER A O 1
ATOM 2968 N N . SER A 1 372 ? 40.625 19.594 26.594 1 29.31 372 SER A N 1
ATOM 2969 C CA . SER A 1 372 ? 40.781 20.141 27.938 1 29.31 372 SER A CA 1
ATOM 2970 C C . SER A 1 372 ? 41.062 21.641 27.891 1 29.31 372 SER A C 1
ATOM 2972 O O . SER A 1 372 ? 42.125 22.094 28.328 1 29.31 372 SER A O 1
ATOM 2974 N N . TYR A 1 373 ? 40.375 22.5 27.062 1 23.83 373 TYR A N 1
ATOM 2975 C CA . TYR A 1 373 ? 40.562 23.828 27.625 1 23.83 373 TYR A CA 1
ATOM 2976 C C . TYR A 1 373 ? 39.719 24.016 28.875 1 23.83 373 TYR A C 1
ATOM 2978 O O . TYR A 1 373 ? 38.625 23.5 28.969 1 23.83 373 TYR A O 1
ATOM 2986 N N . MET B 1 1 ? 6.059 -21.656 -12.828 1 91.19 1 MET B N 1
ATOM 2987 C CA . MET B 1 1 ? 5.051 -20.828 -12.18 1 91.19 1 MET B CA 1
ATOM 2988 C C . MET B 1 1 ? 4.59 -19.703 -13.102 1 91.19 1 MET B C 1
ATOM 2990 O O . MET B 1 1 ? 3.395 -19.422 -13.203 1 91.19 1 MET B O 1
ATOM 2994 N N . SER B 1 2 ? 5.473 -19.047 -13.82 1 94.44 2 SER B N 1
ATOM 2995 C CA . SER B 1 2 ? 5.129 -17.953 -14.719 1 94.44 2 SER B CA 1
ATOM 2996 C C . SER B 1 2 ? 4.227 -18.438 -15.852 1 94.44 2 SER B C 1
ATOM 2998 O O . SER B 1 2 ? 3.23 -17.781 -16.172 1 94.44 2 SER B O 1
ATOM 3000 N N . THR B 1 3 ? 4.555 -19.594 -16.406 1 95.81 3 THR B N 1
ATOM 3001 C CA . THR B 1 3 ? 3.758 -20.141 -17.5 1 95.81 3 THR B CA 1
ATOM 3002 C C . THR B 1 3 ? 2.35 -20.484 -17.016 1 95.81 3 THR B C 1
ATOM 3004 O O . THR B 1 3 ? 1.364 -20.109 -17.656 1 95.81 3 THR B O 1
ATOM 3007 N N . GLY B 1 4 ? 2.256 -21.172 -15.953 1 96.69 4 GLY B N 1
ATOM 3008 C CA . GLY B 1 4 ? 0.954 -21.531 -15.414 1 96.69 4 GLY B CA 1
ATOM 3009 C C . GLY B 1 4 ? 0.105 -20.312 -15.055 1 96.69 4 GLY B C 1
ATOM 3010 O O . GLY B 1 4 ? -1.119 -20.344 -15.195 1 96.69 4 GLY B O 1
ATOM 3011 N N . SER B 1 5 ? 0.727 -19.281 -14.57 1 96.56 5 SER B N 1
ATOM 3012 C CA . SER B 1 5 ? -0.003 -18.094 -14.156 1 96.56 5 SER B CA 1
ATOM 3013 C C . SER B 1 5 ? -0.667 -17.406 -15.352 1 96.56 5 SER B C 1
ATOM 3015 O O . SER B 1 5 ? -1.729 -16.797 -15.211 1 96.56 5 SER B O 1
ATOM 3017 N N . ILE B 1 6 ? -0.032 -17.531 -16.5 1 97.94 6 ILE B N 1
ATOM 3018 C CA . ILE B 1 6 ? -0.639 -16.969 -17.703 1 97.94 6 ILE B CA 1
ATOM 3019 C C . ILE B 1 6 ? -1.928 -17.719 -18.031 1 97.94 6 ILE B C 1
ATOM 3021 O O . ILE B 1 6 ? -2.928 -17.109 -18.406 1 97.94 6 ILE B O 1
ATOM 3025 N N . GLY B 1 7 ? -1.903 -19.047 -17.938 1 97.88 7 GLY B N 1
ATOM 3026 C CA . GLY B 1 7 ? -3.127 -19.812 -18.125 1 97.88 7 GLY B CA 1
ATOM 3027 C C . GLY B 1 7 ? -4.25 -19.375 -17.203 1 97.88 7 GLY B C 1
ATOM 3028 O O . GLY B 1 7 ? -5.395 -19.234 -17.625 1 97.88 7 GLY B O 1
ATOM 3029 N N . THR B 1 8 ? -3.91 -19.125 -15.984 1 97.5 8 THR B N 1
ATOM 3030 C CA . THR B 1 8 ? -4.883 -18.688 -14.992 1 97.5 8 THR B CA 1
ATOM 3031 C C . THR B 1 8 ? -5.438 -17.312 -15.359 1 97.5 8 THR B C 1
ATOM 3033 O O . THR B 1 8 ? -6.645 -17.078 -15.242 1 97.5 8 THR B O 1
ATOM 3036 N N . LEU B 1 9 ? -4.57 -16.453 -15.781 1 97.62 9 LEU B N 1
ATOM 3037 C CA . LEU B 1 9 ? -4.973 -15.094 -16.125 1 97.62 9 LEU B CA 1
ATOM 3038 C C . LEU B 1 9 ? -5.887 -15.086 -17.344 1 97.62 9 LEU B C 1
ATOM 3040 O O . LEU B 1 9 ? -6.879 -14.352 -17.375 1 97.62 9 LEU B O 1
ATOM 3044 N N . LEU B 1 10 ? -5.586 -15.891 -18.312 1 97.94 10 LEU B N 1
ATOM 3045 C CA . LEU B 1 10 ? -6.387 -15.969 -19.531 1 97.94 10 LEU B CA 1
ATOM 3046 C C . LEU B 1 10 ? -7.801 -16.453 -19.219 1 97.94 10 LEU B C 1
ATOM 3048 O O . LEU B 1 10 ? -8.766 -15.969 -19.812 1 97.94 10 LEU B O 1
ATOM 3052 N N . TYR B 1 11 ? -7.918 -17.328 -18.328 1 97.25 11 TYR B N 1
ATOM 3053 C CA . TYR B 1 11 ? -9.227 -17.844 -17.922 1 97.25 11 TYR B CA 1
ATOM 3054 C C . TYR B 1 11 ? -10.055 -16.75 -17.25 1 97.25 11 TYR B C 1
ATOM 3056 O O . TYR B 1 11 ? -11.266 -16.672 -17.453 1 97.25 11 TYR B O 1
ATOM 3064 N N . ASN B 1 12 ? -9.391 -15.867 -16.469 1 96.81 12 ASN B N 1
ATOM 3065 C CA . ASN B 1 12 ? -10.102 -14.945 -15.586 1 96.81 12 ASN B CA 1
ATOM 3066 C C . ASN B 1 12 ? -10.266 -13.57 -16.234 1 96.81 12 ASN B C 1
ATOM 3068 O O . ASN B 1 12 ? -10.969 -12.711 -15.695 1 96.81 12 ASN B O 1
ATOM 3072 N N . THR B 1 13 ? -9.641 -13.328 -17.359 1 97.81 13 THR B N 1
ATOM 3073 C CA . THR B 1 13 ? -9.688 -12 -17.969 1 97.81 13 THR B CA 1
ATOM 3074 C C . THR B 1 13 ? -11.125 -11.609 -18.297 1 97.81 13 THR B C 1
ATOM 3076 O O . THR B 1 13 ? -11.914 -12.445 -18.75 1 97.81 13 THR B O 1
ATOM 3079 N N . PRO B 1 14 ? -11.492 -10.383 -18.031 1 97.44 14 PRO B N 1
ATOM 3080 C CA . PRO B 1 14 ? -12.891 -9.953 -18.125 1 97.44 14 PRO B CA 1
ATOM 3081 C C . PRO B 1 14 ? -13.414 -10 -19.562 1 97.44 14 PRO B C 1
ATOM 3083 O O . PRO B 1 14 ? -14.555 -10.406 -19.797 1 97.44 14 PRO B O 1
ATOM 3086 N N . HIS B 1 15 ? -12.688 -9.578 -20.547 1 97.38 15 HIS B N 1
ATOM 3087 C CA . HIS B 1 15 ? -13.102 -9.523 -21.938 1 97.38 15 HIS B CA 1
ATOM 3088 C C . HIS B 1 15 ? -12.57 -10.719 -22.719 1 97.38 15 HIS B C 1
ATOM 3090 O O . HIS B 1 15 ? -11.469 -10.664 -23.266 1 97.38 15 HIS B O 1
ATOM 3096 N N . GLN B 1 16 ? -13.477 -11.648 -22.844 1 96.06 16 GLN B N 1
ATOM 3097 C CA . GLN B 1 16 ? -13.133 -12.93 -23.453 1 96.06 16 GLN B CA 1
ATOM 3098 C C . GLN B 1 16 ? -13.375 -12.898 -24.953 1 96.06 16 GLN B C 1
ATOM 3100 O O . GLN B 1 16 ? -14.109 -12.047 -25.453 1 96.06 16 GLN B O 1
ATOM 3105 N N . PHE B 1 17 ? -12.703 -13.641 -25.703 1 95.44 17 PHE B N 1
ATOM 3106 C CA . PHE B 1 17 ? -12.906 -13.852 -27.125 1 95.44 17 PHE B CA 1
ATOM 3107 C C . PHE B 1 17 ? -12.852 -15.336 -27.469 1 95.44 17 PHE B C 1
ATOM 3109 O O . PHE B 1 17 ? -12.359 -16.141 -26.672 1 95.44 17 PHE B O 1
ATOM 3116 N N . PRO B 1 18 ? -13.438 -15.641 -28.641 1 94.69 18 PRO B N 1
ATOM 3117 C CA . PRO B 1 18 ? -13.422 -17.062 -29.031 1 94.69 18 PRO B CA 1
ATOM 3118 C C . PRO B 1 18 ? -12.008 -17.625 -29.125 1 94.69 18 PRO B C 1
ATOM 3120 O O . PRO B 1 18 ? -11.133 -17 -29.719 1 94.69 18 PRO B O 1
ATOM 3123 N N . GLY B 1 19 ? -11.711 -18.719 -28.516 1 96.56 19 GLY B N 1
ATOM 3124 C CA . GLY B 1 19 ? -10.414 -19.375 -28.609 1 96.56 19 GLY B CA 1
ATOM 3125 C C . GLY B 1 19 ? -9.539 -19.156 -27.391 1 96.56 19 GLY B C 1
ATOM 3126 O O . GLY B 1 19 ? -8.508 -19.812 -27.234 1 96.56 19 GLY B O 1
ATOM 3127 N N . ILE B 1 20 ? -9.922 -18.25 -26.531 1 96.94 20 ILE B N 1
ATOM 3128 C CA . ILE B 1 20 ? -9.094 -17.891 -25.375 1 96.94 20 ILE B CA 1
ATOM 3129 C C . ILE B 1 20 ? -8.984 -19.094 -24.438 1 96.94 20 ILE B C 1
ATOM 3131 O O . ILE B 1 20 ? -7.945 -19.328 -23.828 1 96.94 20 ILE B O 1
ATOM 3135 N N . PHE B 1 21 ? -10.008 -19.922 -24.344 1 96.56 21 PHE B N 1
ATOM 3136 C CA . PHE B 1 21 ? -10.008 -21.094 -23.5 1 96.56 21 PHE B CA 1
ATOM 3137 C C . PHE B 1 21 ? -8.984 -22.125 -24 1 96.56 21 PHE B C 1
ATOM 3139 O O . PHE B 1 21 ? -8.273 -22.734 -23.188 1 96.56 21 PHE B O 1
ATOM 3146 N N . ILE B 1 22 ? -8.898 -22.234 -25.266 1 96.69 22 ILE B N 1
ATOM 3147 C CA . ILE B 1 22 ? -7.953 -23.188 -25.859 1 96.69 22 ILE B CA 1
ATOM 3148 C C . ILE B 1 22 ? -6.523 -22.703 -25.625 1 96.69 22 ILE B C 1
ATOM 3150 O O . ILE B 1 22 ? -5.641 -23.5 -25.312 1 96.69 22 ILE B O 1
ATOM 3154 N N . ILE B 1 23 ? -6.324 -21.438 -25.781 1 97.69 23 ILE B N 1
ATOM 3155 C CA . ILE B 1 23 ? -5.004 -20.875 -25.547 1 97.69 23 ILE B CA 1
ATOM 3156 C C . ILE B 1 23 ? -4.605 -21.094 -24.094 1 97.69 23 ILE B C 1
ATOM 3158 O O . ILE B 1 23 ? -3.469 -21.484 -23.797 1 97.69 23 ILE B O 1
ATOM 3162 N N . GLY B 1 24 ? -5.523 -20.859 -23.156 1 97.88 24 GLY B N 1
ATOM 3163 C CA . GLY B 1 24 ? -5.266 -21.125 -21.75 1 97.88 24 GLY B CA 1
ATOM 3164 C C . GLY B 1 24 ? -4.926 -22.578 -21.484 1 97.88 24 GLY B C 1
ATOM 3165 O O . GLY B 1 24 ? -4.02 -22.875 -20.688 1 97.88 24 GLY B O 1
ATOM 3166 N N . LYS B 1 25 ? -5.605 -23.453 -22.156 1 96.94 25 LYS B N 1
ATOM 3167 C CA . LYS B 1 25 ? -5.34 -24.891 -22 1 96.94 25 LYS B CA 1
ATOM 3168 C C . LYS B 1 25 ? -3.938 -25.234 -22.484 1 96.94 25 LYS B C 1
ATOM 3170 O O . LYS B 1 25 ? -3.27 -26.094 -21.906 1 96.94 25 LYS B O 1
ATOM 3175 N N . ILE B 1 26 ? -3.58 -24.656 -23.531 1 97.62 26 ILE B N 1
ATOM 3176 C CA . ILE B 1 26 ? -2.236 -24.875 -24.047 1 97.62 26 ILE B CA 1
ATOM 3177 C C . ILE B 1 26 ? -1.202 -24.438 -23.016 1 97.62 26 ILE B C 1
ATOM 3179 O O . ILE B 1 26 ? -0.224 -25.141 -22.766 1 97.62 26 ILE B O 1
ATOM 3183 N N . PHE B 1 27 ? -1.406 -23.281 -22.422 1 98.12 27 PHE B N 1
ATOM 3184 C CA . PHE B 1 27 ? -0.496 -22.812 -21.375 1 98.12 27 PHE B CA 1
ATOM 3185 C C . PHE B 1 27 ? -0.493 -23.75 -20.188 1 98.12 27 PHE B C 1
ATOM 3187 O O . PHE B 1 27 ? 0.546 -23.969 -19.562 1 98.12 27 PHE B O 1
ATOM 3194 N N . PHE B 1 28 ? -1.658 -24.328 -19.891 1 97.88 28 PHE B N 1
ATOM 3195 C CA . PHE B 1 28 ? -1.77 -25.297 -18.812 1 97.88 28 PHE B CA 1
ATOM 3196 C C . PHE B 1 28 ? -0.913 -26.531 -19.109 1 97.88 28 PHE B C 1
ATOM 3198 O O . PHE B 1 28 ? -0.121 -26.953 -18.266 1 97.88 28 PHE B O 1
ATOM 3205 N N . LEU B 1 29 ? -1.003 -27.016 -20.281 1 97.69 29 LEU B N 1
ATOM 3206 C CA . LEU B 1 29 ? -0.224 -28.188 -20.688 1 97.69 29 LEU B CA 1
ATOM 3207 C C . LEU B 1 29 ? 1.264 -27.859 -20.734 1 97.69 29 LEU B C 1
ATOM 3209 O O . LEU B 1 29 ? 2.098 -28.672 -20.312 1 97.69 29 LEU B O 1
ATOM 3213 N N . LEU B 1 30 ? 1.549 -26.672 -21.25 1 97.69 30 LEU B N 1
ATOM 3214 C CA . LEU B 1 30 ? 2.936 -26.219 -21.297 1 97.69 30 LEU B CA 1
ATOM 3215 C C . LEU B 1 30 ? 3.52 -26.141 -19.891 1 97.69 30 LEU B C 1
ATOM 3217 O O . LEU B 1 30 ? 4.695 -26.438 -19.672 1 97.69 30 LEU B O 1
ATOM 3221 N N . ASP B 1 31 ? 2.693 -25.672 -18.969 1 97.88 31 ASP B N 1
ATOM 3222 C CA . ASP B 1 31 ? 3.111 -25.562 -17.578 1 97.88 31 ASP B CA 1
ATOM 3223 C C . ASP B 1 31 ? 3.473 -26.938 -17 1 97.88 31 ASP B C 1
ATOM 3225 O O . ASP B 1 31 ? 4.52 -27.094 -16.375 1 97.88 31 ASP B O 1
ATOM 3229 N N . ILE B 1 32 ? 2.693 -27.938 -17.25 1 97.69 32 ILE B N 1
ATOM 3230 C CA . ILE B 1 32 ? 2.934 -29.297 -16.781 1 97.69 32 ILE B CA 1
ATOM 3231 C C . ILE B 1 32 ? 4.207 -29.844 -17.422 1 97.69 32 ILE B C 1
ATOM 3233 O O . ILE B 1 32 ? 5.047 -30.438 -16.734 1 97.69 32 ILE B O 1
ATOM 3237 N N . ILE B 1 33 ? 4.328 -29.609 -18.688 1 97.69 33 ILE B N 1
ATOM 3238 C CA . ILE B 1 33 ? 5.473 -30.141 -19.422 1 97.69 33 ILE B CA 1
ATOM 3239 C C . ILE B 1 33 ? 6.758 -29.484 -18.922 1 97.69 33 ILE B C 1
ATOM 3241 O O . ILE B 1 33 ? 7.742 -30.172 -18.641 1 97.69 33 ILE B O 1
ATOM 3245 N N . THR B 1 34 ? 6.73 -28.172 -18.828 1 96.19 34 THR B N 1
ATOM 3246 C CA . THR B 1 34 ? 7.926 -27.453 -18.391 1 96.19 34 THR B CA 1
ATOM 3247 C C . THR B 1 34 ? 8.266 -27.828 -16.938 1 96.19 34 THR B C 1
ATOM 3249 O O . THR B 1 34 ? 9.438 -28.016 -16.609 1 96.19 34 THR B O 1
ATOM 3252 N N . TYR B 1 35 ? 7.273 -27.922 -16.094 1 97.69 35 TYR B N 1
ATOM 3253 C CA . TYR B 1 35 ? 7.48 -28.281 -14.703 1 97.69 35 TYR B CA 1
ATOM 3254 C C . TYR B 1 35 ? 8.102 -29.672 -14.594 1 97.69 35 TYR B C 1
ATOM 3256 O O . TYR B 1 35 ? 9.062 -29.875 -13.852 1 97.69 35 TYR B O 1
ATOM 3264 N N . SER B 1 36 ? 7.609 -30.625 -15.352 1 97.56 36 SER B N 1
ATOM 3265 C CA . SER B 1 36 ? 8.109 -32 -15.336 1 97.56 36 SER B CA 1
ATOM 3266 C C . SER B 1 36 ? 9.523 -32.062 -15.914 1 97.56 36 SER B C 1
ATOM 3268 O O . SER B 1 36 ? 10.359 -32.844 -15.422 1 97.56 36 SER B O 1
ATOM 3270 N N . ALA B 1 37 ? 9.742 -31.312 -16.906 1 95.94 37 ALA B N 1
ATOM 3271 C CA . ALA B 1 37 ? 11.07 -31.297 -17.516 1 95.94 37 ALA B CA 1
ATOM 3272 C C . ALA B 1 37 ? 12.109 -30.75 -16.531 1 95.94 37 ALA B C 1
ATOM 3274 O O . ALA B 1 37 ? 13.227 -31.266 -16.469 1 95.94 37 ALA B O 1
ATOM 3275 N N . ILE B 1 38 ? 11.727 -29.703 -15.812 1 94.69 38 ILE B N 1
ATOM 3276 C CA . ILE B 1 38 ? 12.641 -29.125 -14.836 1 94.69 38 ILE B CA 1
ATOM 3277 C C . ILE B 1 38 ? 12.922 -30.141 -13.727 1 94.69 38 ILE B C 1
ATOM 3279 O O . ILE B 1 38 ? 14.07 -30.328 -13.32 1 94.69 38 ILE B O 1
ATOM 3283 N N . TRP B 1 39 ? 11.914 -30.875 -13.289 1 95.38 39 TRP B N 1
ATOM 3284 C CA . TRP B 1 39 ? 12.094 -31.891 -12.266 1 95.38 39 TRP B CA 1
ATOM 3285 C C . TRP B 1 39 ? 12.977 -33.031 -12.773 1 95.38 39 TRP B C 1
ATOM 3287 O O . TRP B 1 39 ? 13.844 -33.531 -12.047 1 95.38 39 TRP B O 1
ATOM 3297 N N . ALA B 1 40 ? 12.719 -33.438 -14.008 1 96.12 40 ALA B N 1
ATOM 3298 C CA . ALA B 1 40 ? 13.547 -34.469 -14.602 1 96.12 40 ALA B CA 1
ATOM 3299 C C . ALA B 1 40 ? 15.008 -34.062 -14.648 1 96.12 40 ALA B C 1
ATOM 3301 O O . ALA B 1 40 ? 15.898 -34.844 -14.312 1 96.12 40 ALA B O 1
ATOM 3302 N N . SER B 1 41 ? 15.227 -32.812 -15.031 1 93.75 41 SER B N 1
ATOM 3303 C CA . SER B 1 41 ? 16.578 -32.281 -15.094 1 93.75 41 SER B CA 1
ATOM 3304 C C . SER B 1 41 ? 17.219 -32.219 -13.711 1 93.75 41 SER B C 1
ATOM 3306 O O . SER B 1 41 ? 18.406 -32.531 -13.555 1 93.75 41 SER B O 1
ATOM 3308 N N . LEU B 1 42 ? 16.5 -31.844 -12.711 1 92.81 42 LEU B N 1
ATOM 3309 C CA . LEU B 1 42 ? 17 -31.766 -11.344 1 92.81 42 LEU B CA 1
ATOM 3310 C C . LEU B 1 42 ? 17.328 -33.156 -10.812 1 92.81 42 LEU B C 1
ATOM 3312 O O . LEU B 1 42 ? 18.375 -33.375 -10.172 1 92.81 42 LEU B O 1
ATOM 3316 N N . LEU B 1 43 ? 16.469 -34.125 -11.148 1 94.12 43 LEU B N 1
ATOM 3317 C CA . LEU B 1 43 ? 16.703 -35.5 -10.695 1 94.12 43 LEU B CA 1
ATOM 3318 C C . LEU B 1 43 ? 17.953 -36.062 -11.352 1 94.12 43 LEU B C 1
ATOM 3320 O O . LEU B 1 43 ? 18.703 -36.812 -10.703 1 94.12 43 LEU B O 1
ATOM 3324 N N . ILE B 1 44 ? 18.078 -35.781 -12.555 1 94.44 44 ILE B N 1
ATOM 3325 C CA . ILE B 1 44 ? 19.281 -36.219 -13.258 1 94.44 44 ILE B CA 1
ATOM 3326 C C . ILE B 1 44 ? 20.516 -35.562 -12.625 1 94.44 44 ILE B C 1
ATOM 3328 O O . ILE B 1 44 ? 21.5 -36.25 -12.359 1 94.44 44 ILE B O 1
ATOM 3332 N N . ARG B 1 45 ? 20.406 -34.312 -12.352 1 92.19 45 ARG B N 1
ATOM 3333 C CA . ARG B 1 45 ? 21.516 -33.562 -11.727 1 92.19 45 ARG B CA 1
ATOM 3334 C C . ARG B 1 45 ? 21.844 -34.156 -10.359 1 92.19 45 ARG B C 1
ATOM 3336 O O . ARG B 1 45 ? 23.016 -34.375 -10.047 1 92.19 45 ARG B O 1
ATOM 3343 N N . PHE B 1 46 ? 20.828 -34.469 -9.555 1 92.44 46 PHE B N 1
ATOM 3344 C CA . PHE B 1 46 ? 21.047 -34.969 -8.203 1 92.44 46 PHE B CA 1
ATOM 3345 C C . PHE B 1 46 ? 21.547 -36.406 -8.219 1 92.44 46 PHE B C 1
ATOM 3347 O O . PHE B 1 46 ? 22.281 -36.812 -7.32 1 92.44 46 PHE B O 1
ATOM 3354 N N . SER B 1 47 ? 21.203 -37.156 -9.281 1 93 47 SER B N 1
ATOM 3355 C CA . SER B 1 47 ? 21.625 -38.562 -9.391 1 93 47 SER B CA 1
ATOM 3356 C C . SER B 1 47 ? 23.062 -38.656 -9.898 1 93 47 SER B C 1
ATOM 3358 O O . SER B 1 47 ? 23.828 -39.531 -9.477 1 93 47 SER B O 1
ATOM 3360 N N . HIS B 1 48 ? 23.469 -37.75 -10.695 1 91.81 48 HIS B N 1
ATOM 3361 C CA . HIS B 1 48 ? 24.797 -37.812 -11.297 1 91.81 48 HIS B CA 1
ATOM 3362 C C . HIS B 1 48 ? 25.828 -37.094 -10.422 1 91.81 48 HIS B C 1
ATOM 3364 O O . HIS B 1 48 ? 27 -37.469 -10.453 1 91.81 48 HIS B O 1
ATOM 3370 N N . HIS B 1 49 ? 25.344 -36.156 -9.742 1 90 49 HIS B N 1
ATOM 3371 C CA . HIS B 1 49 ? 26.25 -35.438 -8.852 1 90 49 HIS B CA 1
ATOM 3372 C C . HIS B 1 49 ? 25.781 -35.531 -7.402 1 90 49 HIS B C 1
ATOM 3374 O O . HIS B 1 49 ? 24.953 -34.719 -6.949 1 90 49 HIS B O 1
ATOM 3380 N N . ARG B 1 50 ? 26.328 -36.438 -6.613 1 83.62 50 ARG B N 1
ATOM 3381 C CA . ARG B 1 50 ? 25.875 -36.781 -5.27 1 83.62 50 ARG B CA 1
ATOM 3382 C C . ARG B 1 50 ? 25.906 -35.562 -4.34 1 83.62 50 ARG B C 1
ATOM 3384 O O . ARG B 1 50 ? 25.062 -35.438 -3.455 1 83.62 50 ARG B O 1
ATOM 3391 N N . HIS B 1 51 ? 26.734 -34.594 -4.598 1 90 51 HIS B N 1
ATOM 3392 C CA . HIS B 1 51 ? 26.875 -33.469 -3.686 1 90 51 HIS B CA 1
ATOM 3393 C C . HIS B 1 51 ? 25.984 -32.312 -4.113 1 90 51 HIS B C 1
ATOM 3395 O O . HIS B 1 51 ? 25.844 -31.328 -3.379 1 90 51 HIS B O 1
ATOM 3401 N N . ALA B 1 52 ? 25.359 -32.562 -5.164 1 86.44 52 ALA B N 1
ATOM 3402 C CA . ALA B 1 52 ? 24.594 -31.438 -5.734 1 86.44 52 ALA B CA 1
ATOM 3403 C C . ALA B 1 52 ? 23.391 -31.109 -4.867 1 86.44 52 ALA B C 1
ATOM 3405 O O . ALA B 1 52 ? 23.031 -29.938 -4.711 1 86.44 52 ALA B O 1
ATOM 3406 N N . PHE B 1 53 ? 22.812 -32.062 -4.336 1 90.12 53 PHE B N 1
ATOM 3407 C CA . PHE B 1 53 ? 21.625 -31.859 -3.508 1 90.12 53 PHE B CA 1
ATOM 3408 C C . PHE B 1 53 ? 21.969 -31.078 -2.254 1 90.12 53 PHE B C 1
ATOM 3410 O O . PHE B 1 53 ? 21.312 -30.078 -1.936 1 90.12 53 PHE B O 1
ATOM 3417 N N . LYS B 1 54 ? 22.969 -31.391 -1.598 1 89.69 54 LYS B N 1
ATOM 3418 C CA . LYS B 1 54 ? 23.406 -30.688 -0.4 1 89.69 54 LYS B CA 1
ATOM 3419 C C . LYS B 1 54 ? 23.875 -29.266 -0.738 1 89.69 54 LYS B C 1
ATOM 3421 O O . LYS B 1 54 ? 23.641 -28.328 0.022 1 89.69 54 LYS B O 1
ATOM 3426 N N . GLU B 1 55 ? 24.484 -29.141 -1.836 1 90.31 55 GLU B N 1
ATOM 3427 C CA . GLU B 1 55 ? 25 -27.859 -2.277 1 90.31 55 GLU B CA 1
ATOM 3428 C C . GLU B 1 55 ? 23.875 -26.875 -2.561 1 90.31 55 GLU B C 1
ATOM 3430 O O . GLU B 1 55 ? 24.031 -25.656 -2.383 1 90.31 55 GLU B O 1
ATOM 3435 N N . THR B 1 56 ? 22.828 -27.422 -2.996 1 90.75 56 THR B N 1
ATOM 3436 C CA . THR B 1 56 ? 21.688 -26.562 -3.262 1 90.75 56 THR B CA 1
ATOM 3437 C C . THR B 1 56 ? 21.234 -25.844 -1.994 1 90.75 56 THR B C 1
ATOM 3439 O O . THR B 1 56 ? 20.844 -24.672 -2.047 1 90.75 56 THR B O 1
ATOM 3442 N N . PHE B 1 57 ? 21.453 -26.438 -0.841 1 92.19 57 PHE B N 1
ATOM 3443 C CA . PHE B 1 57 ? 21.016 -25.859 0.423 1 92.19 57 PHE B CA 1
ATOM 3444 C C . PHE B 1 57 ? 22.062 -24.906 0.984 1 92.19 57 PHE B C 1
ATOM 3446 O O . PHE B 1 57 ? 21.766 -24.094 1.855 1 92.19 57 PHE B O 1
ATOM 3453 N N . THR B 1 58 ? 23.219 -24.938 0.469 1 90.88 58 THR B N 1
ATOM 3454 C CA . THR B 1 58 ? 24.297 -24.141 1.041 1 90.88 58 THR B CA 1
ATOM 3455 C C . THR B 1 58 ? 24.672 -23 0.105 1 90.88 58 THR B C 1
ATOM 3457 O O . THR B 1 58 ? 25.328 -22.047 0.52 1 90.88 58 THR B O 1
ATOM 3460 N N . ASP B 1 59 ? 24.281 -23.125 -1.109 1 90.88 59 ASP B N 1
ATOM 3461 C CA . ASP B 1 59 ? 24.547 -22.062 -2.072 1 90.88 59 ASP B CA 1
ATOM 3462 C C . ASP B 1 59 ? 23.625 -20.875 -1.844 1 90.88 59 ASP B C 1
ATOM 3464 O O . ASP B 1 59 ? 22.406 -21.031 -1.764 1 90.88 59 ASP B O 1
ATOM 3468 N N . PRO B 1 60 ? 24.188 -19.719 -1.756 1 88.12 60 PRO B N 1
ATOM 3469 C CA . PRO B 1 60 ? 23.406 -18.531 -1.398 1 88.12 60 PRO B CA 1
ATOM 3470 C C . PRO B 1 60 ? 22.344 -18.188 -2.445 1 88.12 60 PRO B C 1
ATOM 3472 O O . PRO B 1 60 ? 21.312 -17.609 -2.109 1 88.12 60 PRO B O 1
ATOM 3475 N N . GLU B 1 61 ? 22.516 -18.5 -3.594 1 86.38 61 GLU B N 1
ATOM 3476 C CA . GLU B 1 61 ? 21.547 -18.172 -4.637 1 86.38 61 GLU B CA 1
ATOM 3477 C C . GLU B 1 61 ? 20.516 -19.281 -4.793 1 86.38 61 GLU B C 1
ATOM 3479 O O . GLU B 1 61 ? 19.312 -19.016 -4.848 1 86.38 61 GLU B O 1
ATOM 3484 N N . GLU B 1 62 ? 20.953 -20.484 -4.77 1 89.75 62 GLU B N 1
ATOM 3485 C CA . GLU B 1 62 ? 20.078 -21.609 -5.043 1 89.75 62 GLU B CA 1
ATOM 3486 C C . GLU B 1 62 ? 19.188 -21.922 -3.844 1 89.75 62 GLU B C 1
ATOM 3488 O O . GLU B 1 62 ? 18.031 -22.312 -4.012 1 89.75 62 GLU B O 1
ATOM 3493 N N . ALA B 1 63 ? 19.734 -21.734 -2.715 1 92.69 63 ALA B N 1
ATOM 3494 C CA . ALA B 1 63 ? 18.984 -22.078 -1.507 1 92.69 63 ALA B CA 1
ATOM 3495 C C . ALA B 1 63 ? 17.672 -21.297 -1.424 1 92.69 63 ALA B C 1
ATOM 3497 O O . ALA B 1 63 ? 16.625 -21.859 -1.09 1 92.69 63 ALA B O 1
ATOM 3498 N N . TYR B 1 64 ? 17.719 -20.047 -1.758 1 93.62 64 TYR B N 1
ATOM 3499 C CA . TYR B 1 64 ? 16.531 -19.203 -1.673 1 93.62 64 TYR B CA 1
ATOM 3500 C C . TYR B 1 64 ? 15.547 -19.531 -2.799 1 93.62 64 TYR B C 1
ATOM 3502 O O . TYR B 1 64 ? 14.383 -19.125 -2.748 1 93.62 64 TYR B O 1
ATOM 3510 N N . LEU B 1 65 ? 15.953 -20.266 -3.809 1 92.75 65 LEU B N 1
ATOM 3511 C CA . LEU B 1 65 ? 15.102 -20.516 -4.961 1 92.75 65 LEU B CA 1
ATOM 3512 C C . LEU B 1 65 ? 14.43 -21.875 -4.852 1 92.75 65 LEU B C 1
ATOM 3514 O O . LEU B 1 65 ? 13.555 -22.219 -5.648 1 92.75 65 LEU B O 1
ATOM 3518 N N . ILE B 1 66 ? 14.68 -22.625 -3.854 1 94.62 66 ILE B N 1
ATOM 3519 C CA . ILE B 1 66 ? 14.133 -23.953 -3.637 1 94.62 66 ILE B CA 1
ATOM 3520 C C . ILE B 1 66 ? 12.609 -23.891 -3.586 1 94.62 66 ILE B C 1
ATOM 3522 O O . ILE B 1 66 ? 11.93 -24.688 -4.23 1 94.62 66 ILE B O 1
ATOM 3526 N N . PRO B 1 67 ? 12.062 -22.891 -2.914 1 96.62 67 PRO B N 1
ATOM 3527 C CA . PRO B 1 67 ? 10.602 -22.844 -2.771 1 96.62 67 PRO B CA 1
ATOM 3528 C C . PRO B 1 67 ? 9.891 -22.578 -4.094 1 96.62 67 PRO B C 1
ATOM 3530 O O . PRO B 1 67 ? 8.672 -22.734 -4.184 1 96.62 67 PRO B O 1
ATOM 3533 N N . THR B 1 68 ? 10.586 -22.156 -5.09 1 94.5 68 THR B N 1
ATOM 3534 C CA . THR B 1 68 ? 9.953 -21.859 -6.371 1 94.5 68 THR B CA 1
ATOM 3535 C C . THR B 1 68 ? 9.367 -23.125 -6.984 1 94.5 68 THR B C 1
ATOM 3537 O O . THR B 1 68 ? 8.453 -23.062 -7.809 1 94.5 68 THR B O 1
ATOM 3540 N N . ALA B 1 69 ? 9.875 -24.297 -6.605 1 95.88 69 ALA B N 1
ATOM 3541 C CA . ALA B 1 69 ? 9.297 -25.562 -7.039 1 95.88 69 ALA B CA 1
ATOM 3542 C C . ALA B 1 69 ? 7.859 -25.703 -6.547 1 95.88 69 ALA B C 1
ATOM 3544 O O . ALA B 1 69 ? 6.984 -26.156 -7.289 1 95.88 69 ALA B O 1
ATOM 3545 N N . ALA B 1 70 ? 7.672 -25.297 -5.332 1 97.25 70 ALA B N 1
ATOM 3546 C CA . ALA B 1 70 ? 6.32 -25.359 -4.773 1 97.25 70 ALA B CA 1
ATOM 3547 C C . ALA B 1 70 ? 5.406 -24.344 -5.453 1 97.25 70 ALA B C 1
ATOM 3549 O O . ALA B 1 70 ? 4.219 -24.594 -5.652 1 97.25 70 ALA B O 1
ATOM 3550 N N . LEU B 1 71 ? 5.918 -23.219 -5.793 1 96.81 71 LEU B N 1
ATOM 3551 C CA . LEU B 1 71 ? 5.125 -22.203 -6.484 1 96.81 71 LEU B CA 1
ATOM 3552 C C . LEU B 1 71 ? 4.68 -22.703 -7.855 1 96.81 71 LEU B C 1
ATOM 3554 O O . LEU B 1 71 ? 3.549 -22.453 -8.273 1 96.81 71 LEU B O 1
ATOM 3558 N N . GLY B 1 72 ? 5.594 -23.422 -8.523 1 97.12 72 GLY B N 1
ATOM 3559 C CA . GLY B 1 72 ? 5.23 -24.031 -9.789 1 97.12 72 GLY B CA 1
ATOM 3560 C C . GLY B 1 72 ? 4.109 -25.047 -9.664 1 97.12 72 GLY B C 1
ATOM 3561 O O . GLY B 1 72 ? 3.215 -25.109 -10.508 1 97.12 72 GLY B O 1
ATOM 3562 N N . PHE B 1 73 ? 4.168 -25.75 -8.633 1 97.62 73 PHE B N 1
ATOM 3563 C CA . PHE B 1 73 ? 3.133 -26.75 -8.367 1 97.62 73 PHE B CA 1
ATOM 3564 C C . PHE B 1 73 ? 1.79 -26.078 -8.109 1 97.62 73 PHE B C 1
ATOM 3566 O O . PHE B 1 73 ? 0.749 -26.562 -8.555 1 97.62 73 PHE B O 1
ATOM 3573 N N . ALA B 1 74 ? 1.795 -25.016 -7.41 1 97.38 74 ALA B N 1
ATOM 3574 C CA . ALA B 1 74 ? 0.568 -24.281 -7.102 1 97.38 74 ALA B CA 1
ATOM 3575 C C . ALA B 1 74 ? -0.146 -23.844 -8.375 1 97.38 74 ALA B C 1
ATOM 3577 O O . ALA B 1 74 ? -1.369 -23.969 -8.484 1 97.38 74 ALA B O 1
ATOM 3578 N N . THR B 1 75 ? 0.588 -23.312 -9.328 1 96.81 75 THR B N 1
ATOM 3579 C CA . THR B 1 75 ? -0.043 -22.828 -10.547 1 96.81 75 THR B CA 1
ATOM 3580 C C . THR B 1 75 ? -0.636 -23.969 -11.359 1 96.81 75 THR B C 1
ATOM 3582 O O . THR B 1 75 ? -1.636 -23.797 -12.055 1 96.81 75 THR B O 1
ATOM 3585 N N . ILE B 1 76 ? -0.018 -25.125 -11.242 1 97.62 76 ILE B N 1
ATOM 3586 C CA . ILE B 1 76 ? -0.601 -26.297 -11.867 1 97.62 76 ILE B CA 1
ATOM 3587 C C . ILE B 1 76 ? -1.937 -26.625 -11.211 1 97.62 76 ILE B C 1
ATOM 3589 O O . ILE B 1 76 ? -2.918 -26.922 -11.891 1 97.62 76 ILE B O 1
ATOM 3593 N N . LEU B 1 77 ? -1.937 -26.547 -9.93 1 97.19 77 LEU B N 1
ATOM 3594 C CA . LEU B 1 77 ? -3.184 -26.797 -9.203 1 97.19 77 LEU B CA 1
ATOM 3595 C C . LEU B 1 77 ? -4.258 -25.797 -9.641 1 97.19 77 LEU B C 1
ATOM 3597 O O . LEU B 1 77 ? -5.414 -26.188 -9.844 1 97.19 77 LEU B O 1
ATOM 3601 N N . PHE B 1 78 ? -3.863 -24.484 -9.789 1 96.44 78 PHE B N 1
ATOM 3602 C CA . PHE B 1 78 ? -4.805 -23.484 -10.273 1 96.44 78 PHE B CA 1
ATOM 3603 C C . PHE B 1 78 ? -5.465 -23.938 -11.562 1 96.44 78 PHE B C 1
ATOM 3605 O O . PHE B 1 78 ? -6.691 -23.938 -11.68 1 96.44 78 PHE B O 1
ATOM 3612 N N . ASN B 1 79 ? -4.676 -24.406 -12.414 1 97.25 79 ASN B N 1
ATOM 3613 C CA . ASN B 1 79 ? -5.141 -24.656 -13.773 1 97.25 79 ASN B CA 1
ATOM 3614 C C . ASN B 1 79 ? -5.824 -26.016 -13.898 1 97.25 79 ASN B C 1
ATOM 3616 O O . ASN B 1 79 ? -6.605 -26.234 -14.828 1 97.25 79 ASN B O 1
ATOM 3620 N N . ILE B 1 80 ? -5.488 -26.953 -13.023 1 96.56 80 ILE B N 1
ATOM 3621 C CA . ILE B 1 80 ? -6.281 -28.188 -12.961 1 96.56 80 ILE B CA 1
ATOM 3622 C C . ILE B 1 80 ? -7.742 -27.828 -12.688 1 96.56 80 ILE B C 1
ATOM 3624 O O . ILE B 1 80 ? -8.648 -28.375 -13.32 1 96.56 80 ILE B O 1
ATOM 3628 N N . GLU B 1 81 ? -7.957 -26.938 -11.781 1 95 81 GLU B N 1
ATOM 3629 C CA . GLU B 1 81 ? -9.312 -26.516 -11.422 1 95 81 GLU B CA 1
ATOM 3630 C C . GLU B 1 81 ? -10 -25.828 -12.594 1 95 81 GLU B C 1
ATOM 3632 O O . GLU B 1 81 ? -11.172 -26.094 -12.883 1 95 81 GLU B O 1
ATOM 3637 N N . LEU B 1 82 ? -9.266 -25 -13.312 1 95.06 82 LEU B N 1
ATOM 3638 C CA . LEU B 1 82 ? -9.852 -24.125 -14.328 1 95.06 82 LEU B CA 1
ATOM 3639 C C . LEU B 1 82 ? -10.055 -24.875 -15.641 1 95.06 82 LEU B C 1
ATOM 3641 O O . LEU B 1 82 ? -11.07 -24.703 -16.312 1 95.06 82 LEU B O 1
ATOM 3645 N N . TYR B 1 83 ? -9.094 -25.734 -15.953 1 95.62 83 TYR B N 1
ATOM 3646 C CA . TYR B 1 83 ? -9.117 -26.375 -17.266 1 95.62 83 TYR B CA 1
ATOM 3647 C C . TYR B 1 83 ? -9.266 -27.875 -17.141 1 95.62 83 TYR B C 1
ATOM 3649 O O . TYR B 1 83 ? -9.797 -28.547 -18.031 1 95.62 83 TYR B O 1
ATOM 3657 N N . GLY B 1 84 ? -8.781 -28.469 -16.109 1 94.88 84 GLY B N 1
ATOM 3658 C CA . GLY B 1 84 ? -8.766 -29.922 -15.93 1 94.88 84 GLY B CA 1
ATOM 3659 C C . GLY B 1 84 ? -10.102 -30.484 -15.477 1 94.88 84 GLY B C 1
ATOM 3660 O O . GLY B 1 84 ? -10.648 -31.375 -16.109 1 94.88 84 GLY B O 1
ATOM 3661 N N . VAL B 1 85 ? -10.695 -29.922 -14.438 1 92.75 85 VAL B N 1
ATOM 3662 C CA . VAL B 1 85 ? -11.898 -30.438 -13.805 1 92.75 85 VAL B CA 1
ATOM 3663 C C . VAL B 1 85 ? -13.062 -30.391 -14.789 1 92.75 85 VAL B C 1
ATOM 3665 O O . VAL B 1 85 ? -13.789 -31.391 -14.945 1 92.75 85 VAL B O 1
ATOM 3668 N N . PRO B 1 86 ? -13.258 -29.297 -15.523 1 90.81 86 PRO B N 1
ATOM 3669 C CA . PRO B 1 86 ? -14.359 -29.281 -16.484 1 90.81 86 PRO B CA 1
ATOM 3670 C C . PRO B 1 86 ? -14.219 -30.328 -17.578 1 90.81 86 PRO B C 1
ATOM 3672 O O . PRO B 1 86 ? -15.219 -30.797 -18.125 1 90.81 86 PRO B O 1
ATOM 3675 N N . ALA B 1 87 ? -13.023 -30.781 -17.812 1 91.19 87 ALA B N 1
ATOM 3676 C CA . ALA B 1 87 ? -12.758 -31.719 -18.906 1 91.19 87 ALA B CA 1
ATOM 3677 C C . ALA B 1 87 ? -12.758 -33.156 -18.391 1 91.19 87 ALA B C 1
ATOM 3679 O O . ALA B 1 87 ? -13.039 -34.094 -19.156 1 91.19 87 ALA B O 1
ATOM 3680 N N . CYS B 1 88 ? -12.406 -33.469 -17.156 1 91.44 88 CYS B N 1
ATOM 3681 C CA . CYS B 1 88 ? -12.164 -34.812 -16.672 1 91.44 88 CYS B CA 1
ATOM 3682 C C . CYS B 1 88 ? -13.281 -35.281 -15.734 1 91.44 88 CYS B C 1
ATOM 3684 O O . CYS B 1 88 ? -13.477 -36.469 -15.539 1 91.44 88 CYS B O 1
ATOM 3686 N N . GLY B 1 89 ? -14.008 -34.406 -15.031 1 84.88 89 GLY B N 1
ATOM 3687 C CA . GLY B 1 89 ? -15.109 -34.781 -14.156 1 84.88 89 GLY B CA 1
ATOM 3688 C C . GLY B 1 89 ? -14.781 -34.656 -12.688 1 84.88 89 GLY B C 1
ATOM 3689 O O . GLY B 1 89 ? -13.703 -34.156 -12.328 1 84.88 89 GLY B O 1
ATOM 3690 N N . ASP B 1 90 ? -15.57 -35.25 -11.828 1 87.25 90 ASP B N 1
ATOM 3691 C CA . ASP B 1 90 ? -15.586 -34.969 -10.391 1 87.25 90 ASP B CA 1
ATOM 3692 C C . ASP B 1 90 ? -14.445 -35.719 -9.688 1 87.25 90 ASP B C 1
ATOM 3694 O O . ASP B 1 90 ? -13.977 -35.25 -8.633 1 87.25 90 ASP B O 1
ATOM 3698 N N . TRP B 1 91 ? -13.922 -36.75 -10.281 1 92.75 91 TRP B N 1
ATOM 3699 C CA . TRP B 1 91 ? -12.844 -37.469 -9.625 1 92.75 91 TRP B CA 1
ATOM 3700 C C . TRP B 1 91 ? -11.625 -36.594 -9.43 1 92.75 91 TRP B C 1
ATOM 3702 O O . TRP B 1 91 ? -10.898 -36.719 -8.445 1 92.75 91 TRP B O 1
ATOM 3712 N N . LEU B 1 92 ? -11.391 -35.719 -10.328 1 94.25 92 LEU B N 1
ATOM 3713 C CA . LEU B 1 92 ? -10.242 -34.812 -10.281 1 94.25 92 LEU B CA 1
ATOM 3714 C C . LEU B 1 92 ? -10.375 -33.812 -9.141 1 94.25 92 LEU B C 1
ATOM 3716 O O . LEU B 1 92 ? -9.367 -33.375 -8.586 1 94.25 92 LEU B O 1
ATOM 3720 N N . ARG B 1 93 ? -11.562 -33.5 -8.664 1 92.81 93 ARG B N 1
ATOM 3721 C CA . ARG B 1 93 ? -11.789 -32.625 -7.527 1 92.81 93 ARG B CA 1
ATOM 3722 C C . ARG B 1 93 ? -11.297 -33.281 -6.234 1 92.81 93 ARG B C 1
ATOM 3724 O O . ARG B 1 93 ? -10.734 -32.594 -5.371 1 92.81 93 ARG B O 1
ATOM 3731 N N . TYR B 1 94 ? -11.461 -34.531 -6.148 1 93.62 94 TYR B N 1
ATOM 3732 C CA . TYR B 1 94 ? -10.992 -35.219 -4.961 1 93.62 94 TYR B CA 1
ATOM 3733 C C . TYR B 1 94 ? -9.469 -35.344 -4.957 1 93.62 94 TYR B C 1
ATOM 3735 O O . TYR B 1 94 ? -8.844 -35.219 -3.9 1 93.62 94 TYR B O 1
ATOM 3743 N N . VAL B 1 95 ? -8.945 -35.562 -6.141 1 96.19 95 VAL B N 1
ATOM 3744 C CA . VAL B 1 95 ? -7.488 -35.562 -6.254 1 96.19 95 VAL B CA 1
ATOM 3745 C C . VAL B 1 95 ? -6.945 -34.188 -5.863 1 96.19 95 VAL B C 1
ATOM 3747 O O . VAL B 1 95 ? -5.941 -34.094 -5.156 1 96.19 95 VAL B O 1
ATOM 3750 N N . GLN B 1 96 ? -7.66 -33.156 -6.273 1 96.12 96 GLN B N 1
ATOM 3751 C CA . GLN B 1 96 ? -7.254 -31.781 -5.953 1 96.12 96 GLN B CA 1
ATOM 3752 C C . GLN B 1 96 ? -7.293 -31.531 -4.449 1 96.12 96 GLN B C 1
ATOM 3754 O O . GLN B 1 96 ? -6.457 -30.812 -3.914 1 96.12 96 GLN B O 1
ATOM 3759 N N . LEU B 1 97 ? -8.289 -32.094 -3.824 1 96.88 97 LEU B N 1
ATOM 3760 C CA . LEU B 1 97 ? -8.391 -31.953 -2.373 1 96.88 97 LEU B CA 1
ATOM 3761 C C . LEU B 1 97 ? -7.145 -32.531 -1.692 1 96.88 97 LEU B C 1
ATOM 3763 O O . LEU B 1 97 ? -6.566 -31.859 -0.819 1 96.88 97 LEU B O 1
ATOM 3767 N N . VAL B 1 98 ? -6.738 -33.656 -2.102 1 97.69 98 VAL B N 1
ATOM 3768 C CA . VAL B 1 98 ? -5.562 -34.312 -1.527 1 97.69 98 VAL B CA 1
ATOM 3769 C C . VAL B 1 98 ? -4.312 -33.5 -1.86 1 97.69 98 VAL B C 1
ATOM 3771 O O . VAL B 1 98 ? -3.477 -33.25 -0.989 1 97.69 98 VAL B O 1
ATOM 3774 N N . LEU B 1 99 ? -4.203 -33.094 -3.1 1 98.06 99 LEU B N 1
ATOM 3775 C CA . LEU B 1 99 ? -3.041 -32.344 -3.543 1 98.06 99 LEU B CA 1
ATOM 3776 C C . LEU B 1 99 ? -2.951 -31 -2.809 1 98.06 99 LEU B C 1
ATOM 3778 O O . LEU B 1 99 ? -1.852 -30.516 -2.537 1 98.06 99 LEU B O 1
ATOM 3782 N N . PHE B 1 100 ? -4.094 -30.375 -2.51 1 98.31 100 PHE B N 1
ATOM 3783 C CA . PHE B 1 100 ? -4.105 -29.141 -1.746 1 98.31 100 PHE B CA 1
ATOM 3784 C C . PHE B 1 100 ? -3.465 -29.328 -0.378 1 98.31 100 PHE B C 1
ATOM 3786 O O . PHE B 1 100 ? -2.604 -28.547 0.028 1 98.31 100 PHE B O 1
ATOM 3793 N N . TRP B 1 101 ? -3.805 -30.375 0.312 1 98.19 101 TRP B N 1
ATOM 3794 C CA . TRP B 1 101 ? -3.297 -30.609 1.661 1 98.19 101 TRP B CA 1
ATOM 3795 C C . TRP B 1 101 ? -1.829 -31.016 1.627 1 98.19 101 TRP B C 1
ATOM 3797 O O . TRP B 1 101 ? -1.065 -30.688 2.539 1 98.19 101 TRP B O 1
ATOM 3807 N N . ILE B 1 102 ? -1.418 -31.688 0.578 1 98.38 102 ILE B N 1
ATOM 3808 C CA . ILE B 1 102 ? -0 -31.969 0.377 1 98.38 102 ILE B CA 1
ATOM 3809 C C . ILE B 1 102 ? 0.763 -30.672 0.176 1 98.38 102 ILE B C 1
ATOM 3811 O O . ILE B 1 102 ? 1.829 -30.469 0.763 1 98.38 102 ILE B O 1
ATOM 3815 N N . TYR B 1 103 ? 0.207 -29.812 -0.646 1 98.44 103 TYR B N 1
ATOM 3816 C CA . TYR B 1 103 ? 0.821 -28.5 -0.875 1 98.44 103 TYR B CA 1
ATOM 3817 C C . TYR B 1 103 ? 0.956 -27.719 0.431 1 98.44 103 TYR B C 1
ATOM 3819 O O . TYR B 1 103 ? 1.991 -27.109 0.689 1 98.44 103 TYR B O 1
ATOM 3827 N N . VAL B 1 104 ? -0.084 -27.766 1.269 1 98.19 104 VAL B N 1
ATOM 3828 C CA . VAL B 1 104 ? -0.079 -27.094 2.561 1 98.19 104 VAL B CA 1
ATOM 3829 C C . VAL B 1 104 ? 1.058 -27.625 3.424 1 98.19 104 VAL B C 1
ATOM 3831 O O . VAL B 1 104 ? 1.815 -26.859 4.016 1 98.19 104 VAL B O 1
ATOM 3834 N N . ALA B 1 105 ? 1.174 -28.891 3.441 1 98.06 105 ALA B N 1
ATOM 3835 C CA . ALA B 1 105 ? 2.229 -29.516 4.238 1 98.06 105 ALA B CA 1
ATOM 3836 C C . ALA B 1 105 ? 3.609 -29.094 3.744 1 98.06 105 ALA B C 1
ATOM 3838 O O . ALA B 1 105 ? 4.473 -28.719 4.543 1 98.06 105 ALA B O 1
ATOM 3839 N N . ILE B 1 106 ? 3.811 -29.125 2.449 1 98 106 ILE B N 1
ATOM 3840 C CA . ILE B 1 106 ? 5.082 -28.734 1.847 1 98 106 ILE B CA 1
ATOM 3841 C C . ILE B 1 106 ? 5.371 -27.266 2.146 1 98 106 ILE B C 1
ATOM 3843 O O . ILE B 1 106 ? 6.5 -26.906 2.49 1 98 106 ILE B O 1
ATOM 3847 N N . SER B 1 107 ? 4.352 -26.453 2.039 1 97.88 107 SER B N 1
ATOM 3848 C CA . SER B 1 107 ? 4.516 -25.016 2.256 1 97.88 107 SER B CA 1
ATOM 3849 C C . SER B 1 107 ? 4.914 -24.719 3.699 1 97.88 107 SER B C 1
ATOM 3851 O O . SER B 1 107 ? 5.734 -23.828 3.951 1 97.88 107 SER B O 1
ATOM 3853 N N . ILE B 1 108 ? 4.363 -25.422 4.66 1 96.94 108 ILE B N 1
ATOM 3854 C CA . ILE B 1 108 ? 4.699 -25.234 6.066 1 96.94 108 ILE B CA 1
ATOM 3855 C C . ILE B 1 108 ? 6.141 -25.688 6.316 1 96.94 108 ILE B C 1
ATOM 3857 O O . ILE B 1 108 ? 6.895 -25.016 7.02 1 96.94 108 ILE B O 1
ATOM 3861 N N . LEU B 1 109 ? 6.512 -26.766 5.703 1 97.12 109 LEU B N 1
ATOM 3862 C CA . LEU B 1 109 ? 7.871 -27.281 5.844 1 97.12 109 LEU B CA 1
ATOM 3863 C C . LEU B 1 109 ? 8.883 -26.266 5.305 1 97.12 109 LEU B C 1
ATOM 3865 O O . LEU B 1 109 ? 9.938 -26.047 5.91 1 97.12 109 LEU B O 1
ATOM 3869 N N . LEU B 1 110 ? 8.594 -25.719 4.211 1 97.19 110 LEU B N 1
ATOM 3870 C CA . LEU B 1 110 ? 9.469 -24.703 3.633 1 97.19 110 LEU B CA 1
ATOM 3871 C C . LEU B 1 110 ? 9.492 -23.453 4.496 1 97.19 110 LEU B C 1
ATOM 3873 O O . LEU B 1 110 ? 10.57 -22.906 4.781 1 97.19 110 LEU B O 1
ATOM 3877 N N . ALA B 1 111 ? 8.328 -22.984 4.93 1 97 111 ALA B N 1
ATOM 3878 C CA . ALA B 1 111 ? 8.219 -21.766 5.719 1 97 111 ALA B CA 1
ATOM 3879 C C . ALA B 1 111 ? 8.969 -21.891 7.039 1 97 111 ALA B C 1
ATOM 3881 O O . ALA B 1 111 ? 9.648 -20.969 7.469 1 97 111 ALA B O 1
ATOM 3882 N N . VAL B 1 112 ? 8.891 -23.047 7.668 1 96.31 112 VAL B N 1
ATOM 3883 C CA . VAL B 1 112 ? 9.492 -23.219 8.984 1 96.31 112 VAL B CA 1
ATOM 3884 C C . VAL B 1 112 ? 10.891 -23.812 8.844 1 96.31 112 VAL B C 1
ATOM 3886 O O . VAL B 1 112 ? 11.875 -23.219 9.289 1 96.31 112 VAL B O 1
ATOM 3889 N N . GLY B 1 113 ? 10.984 -24.953 8.164 1 96.38 113 GLY B N 1
ATOM 3890 C CA . GLY B 1 113 ? 12.242 -25.672 8.062 1 96.38 113 GLY B CA 1
ATOM 3891 C C . GLY B 1 113 ? 13.297 -24.922 7.27 1 96.38 113 GLY B C 1
ATOM 3892 O O . GLY B 1 113 ? 14.43 -24.766 7.727 1 96.38 113 GLY B O 1
ATOM 3893 N N . LEU B 1 114 ? 12.953 -24.5 6.07 1 96.06 114 LEU B N 1
ATOM 3894 C CA . LEU B 1 114 ? 13.93 -23.828 5.23 1 96.06 114 LEU B CA 1
ATOM 3895 C C . LEU B 1 114 ? 14.336 -22.484 5.844 1 96.06 114 LEU B C 1
ATOM 3897 O O . LEU B 1 114 ? 15.523 -22.141 5.844 1 96.06 114 LEU B O 1
ATOM 3901 N N . ASN B 1 115 ? 13.359 -21.703 6.352 1 95.12 115 ASN B N 1
ATOM 3902 C CA . ASN B 1 115 ? 13.727 -20.453 7.008 1 95.12 115 ASN B CA 1
ATOM 3903 C C . ASN B 1 115 ? 14.656 -20.703 8.195 1 95.12 115 ASN B C 1
ATOM 3905 O O . ASN B 1 115 ? 15.625 -19.969 8.391 1 95.12 115 ASN B O 1
ATOM 3909 N N . TRP B 1 116 ? 14.328 -21.703 8.961 1 95.88 116 TRP B N 1
ATOM 3910 C CA . TRP B 1 116 ? 15.203 -22.047 10.078 1 95.88 116 TRP B CA 1
ATOM 3911 C C . TRP B 1 116 ? 16.625 -22.328 9.586 1 95.88 116 TRP B C 1
ATOM 3913 O O . TRP B 1 116 ? 17.594 -21.828 10.172 1 95.88 116 TRP B O 1
ATOM 3923 N N . HIS B 1 117 ? 16.766 -23.062 8.57 1 95 117 HIS B N 1
ATOM 3924 C CA . HIS B 1 117 ? 18.062 -23.375 8 1 95 117 HIS B CA 1
ATOM 3925 C C . HIS B 1 117 ? 18.781 -22.125 7.531 1 95 117 HIS B C 1
ATOM 3927 O O . HIS B 1 117 ? 19.984 -21.953 7.797 1 95 117 HIS B O 1
ATOM 3933 N N . LEU B 1 118 ? 18.125 -21.266 6.863 1 94.94 118 LEU B N 1
ATOM 3934 C CA . LEU B 1 118 ? 18.703 -20.047 6.332 1 94.94 118 LEU B CA 1
ATOM 3935 C C . LEU B 1 118 ? 19.172 -19.125 7.461 1 94.94 118 LEU B C 1
ATOM 3937 O O . LEU B 1 118 ? 20.203 -18.469 7.355 1 94.94 118 LEU B O 1
ATOM 3941 N N . TYR B 1 119 ? 18.344 -19.094 8.578 1 93.25 119 TYR B N 1
ATOM 3942 C CA . TYR B 1 119 ? 18.75 -18.328 9.75 1 93.25 119 TYR B CA 1
ATOM 3943 C C . TYR B 1 119 ? 19.969 -18.953 10.422 1 93.25 119 TYR B C 1
ATOM 3945 O O . TYR B 1 119 ? 20.906 -18.25 10.789 1 93.25 119 TYR B O 1
ATOM 3953 N N . HIS B 1 120 ? 19.953 -20.25 10.547 1 93.88 120 HIS B N 1
ATOM 3954 C CA . HIS B 1 120 ? 21.016 -20.984 11.227 1 93.88 120 HIS B CA 1
ATOM 3955 C C . HIS B 1 120 ? 22.344 -20.812 10.516 1 93.88 120 HIS B C 1
ATOM 3957 O O . HIS B 1 120 ? 23.391 -20.734 11.156 1 93.88 120 HIS B O 1
ATOM 3963 N N . THR B 1 121 ? 22.359 -20.672 9.219 1 92.75 121 THR B N 1
ATOM 3964 C CA . THR B 1 121 ? 23.578 -20.578 8.43 1 92.75 121 THR B CA 1
ATOM 3965 C C . THR B 1 121 ? 23.906 -19.125 8.094 1 92.75 121 THR B C 1
ATOM 3967 O O . THR B 1 121 ? 24.859 -18.844 7.379 1 92.75 121 THR B O 1
ATOM 3970 N N . ARG B 1 122 ? 23.062 -18.141 8.469 1 91.88 122 ARG B N 1
ATOM 3971 C CA . ARG B 1 122 ? 23.25 -16.719 8.188 1 91.88 122 ARG B CA 1
ATOM 3972 C C . ARG B 1 122 ? 23.422 -16.484 6.691 1 91.88 122 ARG B C 1
ATOM 3974 O O . ARG B 1 122 ? 24.344 -15.766 6.277 1 91.88 122 ARG B O 1
ATOM 3981 N N . MET B 1 123 ? 22.594 -17.141 5.988 1 90.69 123 MET B N 1
ATOM 3982 C CA . MET B 1 123 ? 22.719 -17.125 4.535 1 90.69 123 MET B CA 1
ATOM 3983 C C . MET B 1 123 ? 22.562 -15.719 3.98 1 90.69 123 MET B C 1
ATOM 3985 O O . MET B 1 123 ? 23.141 -15.383 2.947 1 90.69 123 MET B O 1
ATOM 3989 N N . ALA B 1 124 ? 21.844 -14.859 4.656 1 88.62 124 ALA B N 1
ATOM 3990 C CA . ALA B 1 124 ? 21.578 -13.492 4.211 1 88.62 124 ALA B CA 1
ATOM 3991 C C . ALA B 1 124 ? 22.859 -12.688 4.07 1 88.62 124 ALA B C 1
ATOM 3993 O O . ALA B 1 124 ? 22.922 -11.742 3.287 1 88.62 124 ALA B O 1
ATOM 3994 N N . THR B 1 125 ? 23.859 -13.055 4.777 1 89.12 125 THR B N 1
ATOM 3995 C CA . THR B 1 125 ? 25.141 -12.352 4.691 1 89.12 125 THR B CA 1
ATOM 3996 C C . THR B 1 125 ? 25.812 -12.633 3.359 1 89.12 125 THR B C 1
ATOM 3998 O O . THR B 1 125 ? 26.594 -11.812 2.869 1 89.12 125 THR B O 1
ATOM 4001 N N . ARG B 1 126 ? 25.5 -13.766 2.781 1 87.81 126 ARG B N 1
ATOM 4002 C CA . ARG B 1 126 ? 26.125 -14.18 1.525 1 87.81 126 ARG B CA 1
ATOM 4003 C C . ARG B 1 126 ? 25.25 -13.805 0.335 1 87.81 126 ARG B C 1
ATOM 4005 O O . ARG B 1 126 ? 25.719 -13.789 -0.805 1 87.81 126 ARG B O 1
ATOM 4012 N N . GLN B 1 127 ? 24.031 -13.555 0.58 1 85.56 127 GLN B N 1
ATOM 4013 C CA . GLN B 1 127 ? 23.078 -13.117 -0.425 1 85.56 127 GLN B CA 1
ATOM 4014 C C . GLN B 1 127 ? 22.469 -11.766 -0.059 1 85.56 127 GLN B C 1
ATOM 4016 O O . GLN B 1 127 ? 21.453 -11.703 0.634 1 85.56 127 GLN B O 1
ATOM 4021 N N . PRO B 1 128 ? 22.984 -10.781 -0.68 1 77.56 128 PRO B N 1
ATOM 4022 C CA . PRO B 1 128 ? 22.625 -9.469 -0.138 1 77.56 128 PRO B CA 1
ATOM 4023 C C . PRO B 1 128 ? 21.312 -8.93 -0.692 1 77.56 128 PRO B C 1
ATOM 4025 O O . PRO B 1 128 ? 20.75 -7.988 -0.137 1 77.56 128 PRO B O 1
ATOM 4028 N N . PHE B 1 129 ? 20.797 -9.602 -1.711 1 85.5 129 PHE B N 1
ATOM 4029 C CA . PHE B 1 129 ? 19.547 -9.039 -2.232 1 85.5 129 PHE B CA 1
ATOM 4030 C C . PHE B 1 129 ? 18.375 -9.391 -1.33 1 85.5 129 PHE B C 1
ATOM 4032 O O . PHE B 1 129 ? 18.109 -10.57 -1.086 1 85.5 129 PHE B O 1
ATOM 4039 N N . TRP B 1 130 ? 17.562 -8.484 -0.898 1 87.19 130 TRP B N 1
ATOM 4040 C CA . TRP B 1 130 ? 16.609 -8.562 0.195 1 87.19 130 TRP B CA 1
ATOM 4041 C C . TRP B 1 130 ? 15.375 -9.367 -0.221 1 87.19 130 TRP B C 1
ATOM 4043 O O . TRP B 1 130 ? 14.875 -10.188 0.549 1 87.19 130 TRP B O 1
ATOM 4053 N N . LEU B 1 131 ? 14.945 -9.188 -1.433 1 93 131 LEU B N 1
ATOM 4054 C CA . LEU B 1 131 ? 13.602 -9.617 -1.804 1 93 131 LEU B CA 1
ATOM 4055 C C . LEU B 1 131 ? 13.539 -11.133 -1.978 1 93 131 LEU B C 1
ATOM 4057 O O . LEU B 1 131 ? 12.453 -11.719 -1.934 1 93 131 LEU B O 1
ATOM 4061 N N . VAL B 1 132 ? 14.711 -11.805 -2.178 1 92.06 132 VAL B N 1
ATOM 4062 C CA . VAL B 1 132 ? 14.703 -13.25 -2.346 1 92.06 132 VAL B CA 1
ATOM 4063 C C . VAL B 1 132 ? 14.352 -13.922 -1.022 1 92.06 132 VAL B C 1
ATOM 4065 O O . VAL B 1 132 ? 13.961 -15.094 -0.999 1 92.06 132 VAL B O 1
ATOM 4068 N N . ARG B 1 133 ? 14.438 -13.234 0.055 1 94.38 133 ARG B N 1
ATOM 4069 C CA . ARG B 1 133 ? 14.133 -13.75 1.387 1 94.38 133 ARG B CA 1
ATOM 4070 C C . ARG B 1 133 ? 12.633 -13.953 1.573 1 94.38 133 ARG B C 1
ATOM 4072 O O . ARG B 1 133 ? 12.203 -14.562 2.551 1 94.38 133 ARG B O 1
ATOM 4079 N N . LEU B 1 134 ? 11.852 -13.461 0.616 1 95.44 134 LEU B N 1
ATOM 4080 C CA . LEU B 1 134 ? 10.406 -13.672 0.636 1 95.44 134 LEU B CA 1
ATOM 4081 C C . LEU B 1 134 ? 10.055 -15.078 0.171 1 95.44 134 LEU B C 1
ATOM 4083 O O . LEU B 1 134 ? 8.992 -15.609 0.512 1 95.44 134 LEU B O 1
ATOM 4087 N N . LEU B 1 135 ? 10.945 -15.703 -0.534 1 95.38 135 LEU B N 1
ATOM 4088 C CA . LEU B 1 135 ? 10.594 -16.875 -1.328 1 95.38 135 LEU B CA 1
ATOM 4089 C C . LEU B 1 135 ? 10.336 -18.078 -0.432 1 95.38 135 LEU B C 1
ATOM 4091 O O . LEU B 1 135 ? 9.406 -18.844 -0.676 1 95.38 135 LEU B O 1
ATOM 4095 N N . PRO B 1 136 ? 11.031 -18.234 0.663 1 95.81 136 PRO B N 1
ATOM 4096 C CA . PRO B 1 136 ? 10.766 -19.406 1.512 1 95.81 136 PRO B CA 1
ATOM 4097 C C . PRO B 1 136 ? 9.359 -19.375 2.111 1 95.81 136 PRO B C 1
ATOM 4099 O O . PRO B 1 136 ? 8.789 -20.438 2.393 1 95.81 136 PRO B O 1
ATOM 4102 N N . SER B 1 137 ? 8.781 -18.266 2.297 1 96.69 137 SER B N 1
ATOM 4103 C CA . SER B 1 137 ? 7.465 -18.141 2.918 1 96.69 137 SER B CA 1
ATOM 4104 C C . SER B 1 137 ? 6.375 -17.953 1.872 1 96.69 137 SER B C 1
ATOM 4106 O O . SER B 1 137 ? 5.184 -18 2.193 1 96.69 137 SER B O 1
ATOM 4108 N N . PHE B 1 138 ? 6.762 -17.781 0.649 1 97.19 138 PHE B N 1
ATOM 4109 C CA . PHE B 1 138 ? 5.82 -17.438 -0.408 1 97.19 138 PHE B CA 1
ATOM 4110 C C . PHE B 1 138 ? 4.863 -18.594 -0.682 1 97.19 138 PHE B C 1
ATOM 4112 O O . PHE B 1 138 ? 3.67 -18.375 -0.895 1 97.19 138 PHE B O 1
ATOM 4119 N N . PRO B 1 139 ? 5.352 -19.844 -0.647 1 97.88 139 PRO B N 1
ATOM 4120 C CA . PRO B 1 139 ? 4.422 -20.953 -0.868 1 97.88 139 PRO B CA 1
ATOM 4121 C C . PRO B 1 139 ? 3.307 -21 0.173 1 97.88 139 PRO B C 1
ATOM 4123 O O . PRO B 1 139 ? 2.16 -21.312 -0.159 1 97.88 139 PRO B O 1
ATOM 4126 N N . ALA B 1 140 ? 3.678 -20.719 1.402 1 97 140 ALA B N 1
ATOM 4127 C CA . ALA B 1 140 ? 2.645 -20.672 2.434 1 97 140 ALA B CA 1
ATOM 4128 C C . ALA B 1 140 ? 1.603 -19.594 2.115 1 97 140 ALA B C 1
ATOM 4130 O O . ALA B 1 140 ? 0.401 -19.828 2.271 1 97 140 ALA B O 1
ATOM 4131 N N . MET B 1 141 ? 2.031 -18.516 1.686 1 96.38 141 MET B N 1
ATOM 4132 C CA . MET B 1 141 ? 1.114 -17.453 1.282 1 96.38 141 MET B CA 1
ATOM 4133 C C . MET B 1 141 ? 0.232 -17.906 0.124 1 96.38 141 MET B C 1
ATOM 4135 O O . MET B 1 141 ? -0.977 -17.672 0.127 1 96.38 141 MET B O 1
ATOM 4139 N N . LEU B 1 142 ? 0.818 -18.625 -0.812 1 96.81 142 LEU B N 1
ATOM 4140 C CA . LEU B 1 142 ? 0.088 -19.062 -1.999 1 96.81 142 LEU B CA 1
ATOM 4141 C C . LEU B 1 142 ? -0.917 -20.156 -1.65 1 96.81 142 LEU B C 1
ATOM 4143 O O . LEU B 1 142 ? -1.812 -20.453 -2.443 1 96.81 142 LEU B O 1
ATOM 4147 N N . ALA B 1 143 ? -0.779 -20.75 -0.496 1 97.5 143 ALA B N 1
ATOM 4148 C CA . ALA B 1 143 ? -1.809 -21.672 -0.044 1 97.5 143 ALA B CA 1
ATOM 4149 C C . ALA B 1 143 ? -3.162 -20.984 0.076 1 97.5 143 ALA B C 1
ATOM 4151 O O . ALA B 1 143 ? -4.203 -21.578 -0.206 1 97.5 143 ALA B O 1
ATOM 4152 N N . GLY B 1 144 ? -3.104 -19.781 0.547 1 97.19 144 GLY B N 1
ATOM 4153 C CA . GLY B 1 144 ? -4.332 -19 0.583 1 97.19 144 GLY B CA 1
ATOM 4154 C C . GLY B 1 144 ? -4.906 -18.734 -0.793 1 97.19 144 GLY B C 1
ATOM 4155 O O . GLY B 1 144 ? -6.113 -18.875 -1.007 1 97.19 144 GLY B O 1
ATOM 4156 N N . THR B 1 145 ? -4.062 -18.391 -1.707 1 96.06 145 THR B N 1
ATOM 4157 C CA . THR B 1 145 ? -4.492 -18.172 -3.082 1 96.06 145 THR B CA 1
ATOM 4158 C C . THR B 1 145 ? -5.039 -19.453 -3.697 1 96.06 145 THR B C 1
ATOM 4160 O O . THR B 1 145 ? -6.035 -19.422 -4.422 1 96.06 145 THR B O 1
ATOM 4163 N N . THR B 1 146 ? -4.379 -20.516 -3.4 1 97.62 146 THR B N 1
ATOM 4164 C CA . THR B 1 146 ? -4.828 -21.812 -3.891 1 97.62 146 THR B CA 1
ATOM 4165 C C . THR B 1 146 ? -6.211 -22.156 -3.338 1 97.62 146 THR B C 1
ATOM 4167 O O . THR B 1 146 ? -7.086 -22.609 -4.074 1 97.62 146 THR B O 1
ATOM 4170 N N . ALA B 1 147 ? -6.402 -21.922 -2.076 1 97.94 147 ALA B N 1
ATOM 4171 C CA . ALA B 1 147 ? -7.711 -22.125 -1.469 1 97.94 147 ALA B CA 1
ATOM 4172 C C . ALA B 1 147 ? -8.781 -21.281 -2.146 1 97.94 147 ALA B C 1
ATOM 4174 O O . ALA B 1 147 ? -9.891 -21.75 -2.395 1 97.94 147 ALA B O 1
ATOM 4175 N N . SER B 1 148 ? -8.438 -20.078 -2.463 1 97.12 148 SER B N 1
ATOM 4176 C CA . SER B 1 148 ? -9.375 -19.125 -3.068 1 97.12 148 SER B CA 1
ATOM 4177 C C . SER B 1 148 ? -9.812 -19.594 -4.449 1 97.12 148 SER B C 1
ATOM 4179 O O . SER B 1 148 ? -10.883 -19.219 -4.93 1 97.12 148 SER B O 1
ATOM 4181 N N . LEU B 1 149 ? -9.023 -20.453 -5.047 1 93.44 149 LEU B N 1
ATOM 4182 C CA . LEU B 1 149 ? -9.336 -20.891 -6.402 1 93.44 149 LEU B CA 1
ATOM 4183 C C . LEU B 1 149 ? -9.953 -22.281 -6.398 1 93.44 149 LEU B C 1
ATOM 4185 O O . LEU B 1 149 ? -10.789 -22.609 -7.246 1 93.44 149 LEU B O 1
ATOM 4189 N N . LEU B 1 150 ? -9.594 -23.078 -5.395 1 95.19 150 LEU B N 1
ATOM 4190 C CA . LEU B 1 150 ? -9.938 -24.5 -5.445 1 95.19 150 LEU B CA 1
ATOM 4191 C C . LEU B 1 150 ? -11.117 -24.797 -4.531 1 95.19 150 LEU B C 1
ATOM 4193 O O . LEU B 1 150 ? -11.906 -25.703 -4.809 1 95.19 150 LEU B O 1
ATOM 4197 N N . ALA B 1 151 ? -11.281 -24.094 -3.479 1 96.25 151 ALA B N 1
ATOM 4198 C CA . ALA B 1 151 ? -12.164 -24.5 -2.391 1 96.25 151 ALA B CA 1
ATOM 4199 C C . ALA B 1 151 ? -13.625 -24.484 -2.836 1 96.25 151 ALA B C 1
ATOM 4201 O O . ALA B 1 151 ? -14.43 -25.312 -2.387 1 96.25 151 ALA B O 1
ATOM 4202 N N . GLY B 1 152 ? -13.969 -23.609 -3.742 1 95.06 152 GLY B N 1
ATOM 4203 C CA . GLY B 1 152 ? -15.352 -23.469 -4.18 1 95.06 152 GLY B CA 1
ATOM 4204 C C . GLY B 1 152 ? -15.891 -24.703 -4.883 1 95.06 152 GLY B C 1
ATOM 4205 O O . GLY B 1 152 ? -17.094 -24.938 -4.883 1 95.06 152 GLY B O 1
ATOM 4206 N N . GLY B 1 153 ? -15.055 -25.469 -5.492 1 93.56 153 GLY B N 1
ATOM 4207 C CA . GLY B 1 153 ? -15.461 -26.672 -6.211 1 93.56 153 GLY B CA 1
ATOM 4208 C C . GLY B 1 153 ? -15.664 -27.875 -5.305 1 93.56 153 GLY B C 1
ATOM 4209 O O . GLY B 1 153 ? -16.141 -28.906 -5.746 1 93.56 153 GLY B O 1
ATOM 4210 N N . GLN B 1 154 ? -15.414 -27.688 -4.023 1 95.69 154 GLN B N 1
ATOM 4211 C CA . GLN B 1 154 ? -15.516 -28.797 -3.068 1 95.69 154 GLN B CA 1
ATOM 4212 C C . GLN B 1 154 ? -16.828 -28.719 -2.287 1 95.69 154 GLN B C 1
ATOM 4214 O O . GLN B 1 154 ? -17.422 -27.641 -2.154 1 95.69 154 GLN B O 1
ATOM 4219 N N . PRO B 1 155 ? -17.266 -29.906 -1.821 1 94.88 155 PRO B N 1
ATOM 4220 C CA . PRO B 1 155 ? -18.391 -29.859 -0.885 1 94.88 155 PRO B CA 1
ATOM 4221 C C . PRO B 1 155 ? -18.109 -28.984 0.342 1 94.88 155 PRO B C 1
ATOM 4223 O O . PRO B 1 155 ? -16.938 -28.828 0.727 1 94.88 155 PRO B O 1
ATOM 4226 N N . THR B 1 156 ? -19.109 -28.5 0.938 1 95.75 156 THR B N 1
ATOM 4227 C CA . THR B 1 156 ? -19.016 -27.516 2.016 1 95.75 156 THR B CA 1
ATOM 4228 C C . THR B 1 156 ? -18.141 -28.031 3.145 1 95.75 156 THR B C 1
ATOM 4230 O O . THR B 1 156 ? -17.312 -27.281 3.68 1 95.75 156 THR B O 1
ATOM 4233 N N . HIS B 1 157 ? -18.281 -29.266 3.518 1 94.62 157 HIS B N 1
ATOM 4234 C CA . HIS B 1 157 ? -17.562 -29.828 4.66 1 94.62 157 HIS B CA 1
ATOM 4235 C C . HIS B 1 157 ? -16.062 -29.859 4.398 1 94.62 157 HIS B C 1
ATOM 4237 O O . HIS B 1 157 ? -15.258 -29.828 5.336 1 94.62 157 HIS B O 1
ATOM 4243 N N . PHE B 1 158 ? -15.602 -29.938 3.141 1 96 158 PHE B N 1
ATOM 4244 C CA . PHE B 1 158 ? -14.188 -29.859 2.793 1 96 158 PHE B CA 1
ATOM 4245 C C . PHE B 1 158 ? -13.766 -28.422 2.51 1 96 158 PHE B C 1
ATOM 4247 O O . PHE B 1 158 ? -12.625 -28.047 2.771 1 96 158 PHE B O 1
ATOM 4254 N N . CYS B 1 159 ? -14.672 -27.656 2.02 1 97.31 159 CYS B N 1
ATOM 4255 C CA . CYS B 1 159 ? -14.414 -26.281 1.595 1 97.31 159 CYS B CA 1
ATOM 4256 C C . CYS B 1 159 ? -14.039 -25.406 2.783 1 97.31 159 CYS B C 1
ATOM 4258 O O . CYS B 1 159 ? -13.062 -24.656 2.719 1 97.31 159 CYS B O 1
ATOM 4260 N N . ILE B 1 160 ? -14.75 -25.5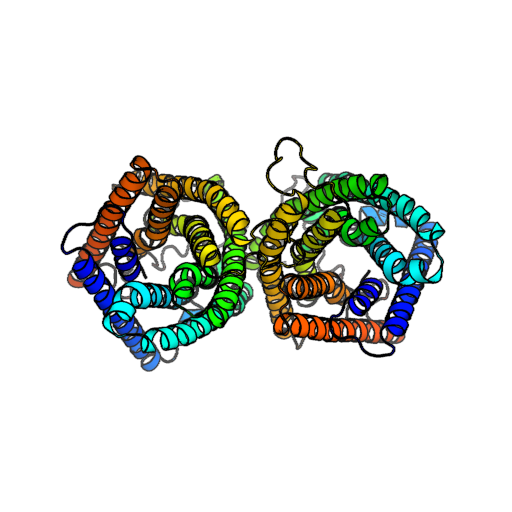 3.885 1 96.31 160 ILE B N 1
ATOM 4261 C CA . ILE B 1 160 ? -14.609 -24.594 5.02 1 96.31 160 ILE B CA 1
ATOM 4262 C C . ILE B 1 160 ? -13.234 -24.766 5.656 1 96.31 160 ILE B C 1
ATOM 4264 O O . ILE B 1 160 ? -12.508 -23.781 5.859 1 96.31 160 ILE B O 1
ATOM 4268 N N . PRO B 1 161 ? -12.766 -26.031 5.922 1 96.12 161 PRO B N 1
ATOM 4269 C CA . PRO B 1 161 ? -11.406 -26.172 6.441 1 96.12 161 PRO B CA 1
ATOM 4270 C C . PRO B 1 161 ? -10.344 -25.641 5.477 1 96.12 161 PRO B C 1
ATOM 4272 O O . PRO B 1 161 ? -9.32 -25.109 5.91 1 96.12 161 PRO B O 1
ATOM 4275 N N . MET B 1 162 ? -10.516 -25.766 4.203 1 97.94 162 MET B N 1
ATOM 4276 C CA . MET B 1 162 ? -9.586 -25.234 3.213 1 97.94 162 MET B CA 1
ATOM 4277 C C . MET B 1 162 ? -9.492 -23.719 3.318 1 97.94 162 MET B C 1
ATOM 4279 O O . MET B 1 162 ? -8.398 -23.156 3.275 1 97.94 162 MET B O 1
ATOM 4283 N N . ILE B 1 163 ? -10.656 -23.078 3.521 1 97.75 163 ILE B N 1
ATOM 4284 C CA . ILE B 1 163 ? -10.711 -21.625 3.637 1 97.75 163 ILE B CA 1
ATOM 4285 C C . ILE B 1 163 ? -10.016 -21.188 4.922 1 97.75 163 ILE B C 1
ATOM 4287 O O . ILE B 1 163 ? -9.258 -20.203 4.922 1 97.75 163 ILE B O 1
ATOM 4291 N N . ILE B 1 164 ? -10.219 -21.875 6.039 1 96.06 164 ILE B N 1
ATOM 4292 C CA . ILE B 1 164 ? -9.602 -21.547 7.316 1 96.06 164 ILE B CA 1
ATOM 4293 C C . ILE B 1 164 ? -8.086 -21.719 7.215 1 96.06 164 ILE B C 1
ATOM 4295 O O . ILE B 1 164 ? -7.324 -20.844 7.613 1 96.06 164 ILE B O 1
ATOM 4299 N N . ALA B 1 165 ? -7.652 -22.844 6.629 1 96.81 165 ALA B N 1
ATOM 4300 C CA . ALA B 1 165 ? -6.223 -23.094 6.438 1 96.81 165 ALA B CA 1
ATOM 4301 C C . ALA B 1 165 ? -5.613 -22.047 5.508 1 96.81 165 ALA B C 1
ATOM 4303 O O . ALA B 1 165 ? -4.523 -21.531 5.773 1 96.81 165 ALA B O 1
ATOM 4304 N N . GLY B 1 166 ? -6.316 -21.781 4.398 1 97.94 166 GLY B N 1
ATOM 4305 C CA . GLY B 1 166 ? -5.859 -20.766 3.473 1 97.94 166 GLY B CA 1
ATOM 4306 C C . GLY B 1 166 ? -5.727 -19.391 4.113 1 97.94 166 GLY B C 1
ATOM 4307 O O . GLY B 1 166 ? -4.75 -18.688 3.873 1 97.94 166 GLY B O 1
ATOM 4308 N N . THR B 1 167 ? -6.703 -19.016 4.969 1 96.81 167 THR B N 1
ATOM 4309 C CA . THR B 1 167 ? -6.68 -17.734 5.664 1 96.81 167 THR B CA 1
ATOM 4310 C C . THR B 1 167 ? -5.484 -17.656 6.605 1 96.81 167 THR B C 1
ATOM 4312 O O . THR B 1 167 ? -4.766 -16.641 6.625 1 96.81 167 THR B O 1
ATOM 4315 N N . ALA B 1 168 ? -5.246 -18.703 7.324 1 96 168 ALA B N 1
ATOM 4316 C CA . ALA B 1 168 ? -4.137 -18.75 8.273 1 96 168 ALA B CA 1
ATOM 4317 C C . ALA B 1 168 ? -2.795 -18.625 7.562 1 96 168 ALA B C 1
ATOM 4319 O O . ALA B 1 168 ? -1.962 -17.797 7.941 1 96 168 ALA B O 1
ATOM 4320 N N . LEU B 1 169 ? -2.619 -19.344 6.523 1 97.19 169 LEU B N 1
ATOM 4321 C CA . LEU B 1 169 ? -1.329 -19.375 5.844 1 97.19 169 LEU B CA 1
ATOM 4322 C C . LEU B 1 169 ? -1.109 -18.125 5.012 1 97.19 169 LEU B C 1
ATOM 4324 O O . LEU B 1 169 ? 0.019 -17.641 4.895 1 97.19 169 LEU B O 1
ATOM 4328 N N . GLN B 1 170 ? -2.213 -17.625 4.387 1 97.19 170 GLN B N 1
ATOM 4329 C CA . GLN B 1 170 ? -2.094 -16.328 3.715 1 97.19 170 GLN B CA 1
ATOM 4330 C C . GLN B 1 170 ? -1.689 -15.234 4.699 1 97.19 170 GLN B C 1
ATOM 4332 O O . GLN B 1 170 ? -0.838 -14.398 4.387 1 97.19 170 GLN B O 1
ATOM 4337 N N . GLY B 1 171 ? -2.299 -15.234 5.875 1 95.19 171 GLY B N 1
ATOM 4338 C CA . GLY B 1 171 ? -1.951 -14.273 6.914 1 95.19 171 GLY B CA 1
ATOM 4339 C C . GLY B 1 171 ? -0.5 -14.367 7.348 1 95.19 171 GLY B C 1
ATOM 4340 O O . GLY B 1 171 ? 0.174 -13.344 7.492 1 95.19 171 GLY B O 1
ATOM 4341 N N . PHE B 1 172 ? -0.024 -15.523 7.516 1 93.88 172 PHE B N 1
ATOM 4342 C CA . PHE B 1 172 ? 1.375 -15.75 7.859 1 93.88 172 PHE B CA 1
ATOM 4343 C C . PHE B 1 172 ? 2.295 -15.164 6.793 1 93.88 172 PHE B C 1
ATOM 4345 O O . PHE B 1 172 ? 3.193 -14.383 7.102 1 93.88 172 PHE B O 1
ATOM 4352 N N . GLY B 1 173 ? 2.029 -15.609 5.582 1 95.12 173 GLY B N 1
ATOM 4353 C CA . GLY B 1 173 ? 2.875 -15.133 4.496 1 95.12 173 GLY B CA 1
ATOM 4354 C C . GLY B 1 173 ? 2.885 -13.625 4.359 1 95.12 173 GLY B C 1
ATOM 4355 O O . GLY B 1 173 ? 3.939 -13.023 4.148 1 95.12 173 GLY B O 1
ATOM 4356 N N . PHE B 1 174 ? 1.752 -13.016 4.52 1 95.56 174 PHE B N 1
ATOM 4357 C CA . PHE B 1 174 ? 1.659 -11.562 4.395 1 95.56 174 PHE B CA 1
ATOM 4358 C C . PHE B 1 174 ? 2.404 -10.875 5.531 1 95.56 174 PHE B C 1
ATOM 4360 O O . PHE B 1 174 ? 3.137 -9.906 5.305 1 95.56 174 PHE B O 1
ATOM 4367 N N . MET B 1 175 ? 2.275 -11.336 6.73 1 93.75 175 MET B N 1
ATOM 4368 C CA . MET B 1 175 ? 2.916 -10.711 7.887 1 93.75 175 MET B CA 1
ATOM 4369 C C . MET B 1 175 ? 4.434 -10.766 7.762 1 93.75 175 MET B C 1
ATOM 4371 O O . MET B 1 175 ? 5.117 -9.766 7.973 1 93.75 175 MET B O 1
ATOM 4375 N N . ILE B 1 176 ? 4.953 -11.859 7.375 1 92.94 176 ILE B N 1
ATOM 4376 C CA . ILE B 1 176 ? 6.398 -11.984 7.215 1 92.94 176 ILE B CA 1
ATOM 4377 C C . ILE B 1 176 ? 6.871 -11.07 6.09 1 92.94 176 ILE B C 1
ATOM 4379 O O . ILE B 1 176 ? 7.957 -10.484 6.172 1 92.94 176 ILE B O 1
ATOM 4383 N N . SER B 1 177 ? 6.051 -10.961 5.066 1 96.12 177 SER B N 1
ATOM 4384 C CA . SER B 1 177 ? 6.426 -10.125 3.93 1 96.12 177 SER B CA 1
ATOM 4385 C C . SER B 1 177 ? 6.551 -8.664 4.336 1 96.12 177 SER B C 1
ATOM 4387 O O . SER B 1 177 ? 7.375 -7.93 3.791 1 96.12 177 SER B O 1
ATOM 4389 N N . LEU B 1 178 ? 5.797 -8.164 5.301 1 95 178 LEU B N 1
ATOM 4390 C CA . LEU B 1 178 ? 5.871 -6.773 5.754 1 95 178 LEU B CA 1
ATOM 4391 C C . LEU B 1 178 ? 7.258 -6.461 6.305 1 95 178 LEU B C 1
ATOM 4393 O O . LEU B 1 178 ? 7.801 -5.383 6.055 1 95 178 LEU B O 1
ATOM 4397 N N . PHE B 1 179 ? 7.828 -7.41 7.008 1 92.94 179 PHE B N 1
ATOM 4398 C CA . PHE B 1 179 ? 9.148 -7.195 7.59 1 92.94 179 PHE B CA 1
ATOM 4399 C C . PHE B 1 179 ? 10.227 -7.188 6.508 1 92.94 179 PHE B C 1
ATOM 4401 O O . PHE B 1 179 ? 11.133 -6.352 6.535 1 92.94 179 PHE B O 1
ATOM 4408 N N . ILE B 1 180 ? 10.094 -8.047 5.605 1 94.69 180 ILE B N 1
ATOM 4409 C CA . ILE B 1 180 ? 11.086 -8.133 4.535 1 94.69 180 ILE B CA 1
ATOM 4410 C C . ILE B 1 180 ? 10.961 -6.914 3.619 1 94.69 180 ILE B C 1
ATOM 4412 O O . ILE B 1 180 ? 11.969 -6.375 3.156 1 94.69 180 ILE B O 1
ATOM 4416 N N . LEU B 1 181 ? 9.75 -6.473 3.389 1 96 181 LEU B N 1
ATOM 4417 C CA . LEU B 1 181 ? 9.539 -5.273 2.586 1 96 181 LEU B CA 1
ATOM 4418 C C . LEU B 1 181 ? 10.102 -4.043 3.289 1 96 181 LEU B C 1
ATOM 4420 O O . LEU B 1 181 ? 10.586 -3.117 2.637 1 96 181 LEU B O 1
ATOM 4424 N N . ALA B 1 182 ? 9.992 -4.02 4.59 1 94.38 182 ALA B N 1
ATOM 4425 C CA . ALA B 1 182 ? 10.617 -2.932 5.34 1 94.38 182 ALA B CA 1
ATOM 4426 C C . ALA B 1 182 ? 12.125 -2.877 5.078 1 94.38 182 ALA B C 1
ATOM 4428 O O . ALA B 1 182 ? 12.688 -1.798 4.891 1 94.38 182 ALA B O 1
ATOM 4429 N N . GLU B 1 183 ? 12.766 -4.062 5.0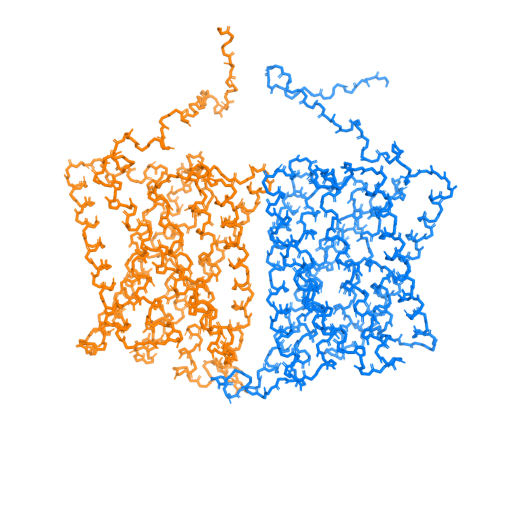86 1 92.56 183 GLU B N 1
ATOM 4430 C CA . GLU B 1 183 ? 14.188 -4.137 4.762 1 92.56 183 GLU B CA 1
ATOM 4431 C C . GLU B 1 183 ? 14.453 -3.68 3.332 1 92.56 183 GLU B C 1
ATOM 4433 O O . GLU B 1 183 ? 15.445 -2.99 3.068 1 92.56 183 GLU B O 1
ATOM 4438 N N . TYR B 1 184 ? 13.602 -4.031 2.469 1 95 184 TYR B N 1
ATOM 4439 C CA . TYR B 1 184 ? 13.703 -3.654 1.063 1 95 184 TYR B CA 1
ATOM 4440 C C . TYR B 1 184 ? 13.68 -2.139 0.903 1 95 184 TYR B C 1
ATOM 4442 O O . TYR B 1 184 ? 14.539 -1.564 0.232 1 95 184 TYR B O 1
ATOM 4450 N N . PHE B 1 185 ? 12.727 -1.466 1.549 1 94.31 185 PHE B N 1
ATOM 4451 C CA . PHE B 1 185 ? 12.617 -0.015 1.453 1 94.31 185 PHE B CA 1
ATOM 4452 C C . PHE B 1 185 ? 13.805 0.666 2.127 1 94.31 185 PHE B C 1
ATOM 4454 O O . PHE B 1 185 ? 14.289 1.695 1.653 1 94.31 185 PHE B O 1
ATOM 4461 N N . HIS B 1 186 ? 14.203 0.057 3.207 1 91.5 186 HIS B N 1
ATOM 4462 C CA . HIS B 1 186 ? 15.414 0.568 3.836 1 91.5 186 HIS B CA 1
ATOM 4463 C C . HIS B 1 186 ? 16.594 0.529 2.869 1 91.5 186 HIS B C 1
ATOM 4465 O O . HIS B 1 186 ? 17.328 1.509 2.744 1 91.5 186 HIS B O 1
ATOM 4471 N N . GLY B 1 187 ? 16.75 -0.591 2.188 1 92.38 187 GLY B N 1
ATOM 4472 C CA . GLY B 1 187 ? 17.797 -0.718 1.187 1 92.38 187 GLY B CA 1
ATOM 4473 C C . GLY B 1 187 ? 17.656 0.275 0.048 1 92.38 187 GLY B C 1
ATOM 4474 O O . GLY B 1 187 ? 18.641 0.848 -0.408 1 92.38 187 GLY B O 1
ATOM 4475 N N . LEU B 1 188 ? 16.453 0.505 -0.44 1 93.75 188 LEU B N 1
ATOM 4476 C CA . LEU B 1 188 ? 16.234 1.471 -1.511 1 93.75 188 LEU B CA 1
ATOM 4477 C C . LEU B 1 188 ? 16.625 2.875 -1.07 1 93.75 188 LEU B C 1
ATOM 4479 O O . LEU B 1 188 ? 17.234 3.623 -1.844 1 93.75 188 LEU B O 1
ATOM 4483 N N . HIS B 1 189 ? 16.312 3.193 0.144 1 91.56 189 HIS B N 1
ATOM 4484 C CA . HIS B 1 189 ? 16.609 4.527 0.654 1 91.56 189 HIS B CA 1
ATOM 4485 C C . HIS B 1 189 ? 18.109 4.75 0.776 1 91.56 189 HIS B C 1
ATOM 4487 O O . HIS B 1 189 ? 18.625 5.801 0.379 1 91.56 189 HIS B O 1
ATOM 4493 N N . TYR B 1 190 ? 18.859 3.742 1.217 1 90.06 190 TYR B N 1
ATOM 4494 C CA . TYR B 1 190 ? 20.25 3.986 1.615 1 90.06 190 TYR B CA 1
ATOM 4495 C C . TYR B 1 190 ? 21.219 3.428 0.583 1 90.06 190 TYR B C 1
ATOM 4497 O O . TYR B 1 190 ? 22.266 4.023 0.317 1 90.06 190 TYR B O 1
ATOM 4505 N N . ASP B 1 191 ? 20.859 2.285 -0.004 1 91.12 191 ASP B N 1
ATOM 4506 C CA . ASP B 1 191 ? 21.734 1.676 -0.997 1 91.12 191 ASP B CA 1
ATOM 4507 C C . ASP B 1 191 ? 21.344 2.086 -2.412 1 91.12 191 ASP B C 1
ATOM 4509 O O . ASP B 1 191 ? 22.141 1.992 -3.342 1 91.12 191 ASP B O 1
ATOM 4513 N N . GLY B 1 192 ? 20.094 2.482 -2.572 1 93.62 192 GLY B N 1
ATOM 4514 C CA . GLY B 1 192 ? 19.609 2.902 -3.877 1 93.62 192 GLY B CA 1
ATOM 4515 C C . GLY B 1 192 ? 19.078 1.755 -4.711 1 93.62 192 GLY B C 1
ATOM 4516 O O . GLY B 1 192 ? 18.781 0.679 -4.184 1 93.62 192 GLY B O 1
ATOM 4517 N N . ILE B 1 193 ? 18.844 2.053 -5.996 1 95.12 193 ILE B N 1
ATOM 4518 C CA . ILE B 1 193 ? 18.297 1.066 -6.926 1 95.12 193 ILE B CA 1
ATOM 4519 C C . ILE B 1 193 ? 19.375 0.041 -7.273 1 95.12 193 ILE B C 1
ATOM 4521 O O . ILE B 1 193 ? 20.531 0.404 -7.551 1 95.12 193 ILE B O 1
ATOM 4525 N N . PRO B 1 194 ? 19.062 -1.18 -7.215 1 93.88 194 PRO B N 1
ATOM 4526 C CA . PRO B 1 194 ? 20.062 -2.213 -7.488 1 93.88 194 PRO B CA 1
ATOM 4527 C C . PRO B 1 194 ? 20.562 -2.178 -8.93 1 93.88 194 PRO B C 1
ATOM 4529 O O . PRO B 1 194 ? 19.984 -1.5 -9.781 1 93.88 194 PRO B O 1
ATOM 4532 N N . PRO B 1 195 ? 21.734 -2.867 -9.156 1 93.25 195 PRO B N 1
ATOM 4533 C CA . PRO B 1 195 ? 22.219 -2.984 -10.531 1 93.25 195 PRO B CA 1
ATOM 4534 C C . PRO B 1 195 ? 21.219 -3.672 -11.453 1 93.25 195 PRO B C 1
ATOM 4536 O O . PRO B 1 195 ? 20.328 -4.383 -10.984 1 93.25 195 PRO B O 1
ATOM 4539 N N . MET B 1 196 ? 21.266 -3.404 -12.742 1 92.62 196 MET B N 1
ATOM 4540 C CA . MET B 1 196 ? 20.281 -3.834 -13.727 1 92.62 196 MET B CA 1
ATOM 4541 C C . MET B 1 196 ? 20.031 -5.336 -13.633 1 92.62 196 MET B C 1
ATOM 4543 O O . MET B 1 196 ? 18.906 -5.797 -13.789 1 92.62 196 MET B O 1
ATOM 4547 N N . ARG B 1 197 ? 21.047 -6.129 -13.32 1 89.44 197 ARG B N 1
ATOM 4548 C CA . ARG B 1 197 ? 20.938 -7.586 -13.266 1 89.44 197 ARG B CA 1
ATOM 4549 C C . ARG B 1 197 ? 19.938 -8.023 -12.203 1 89.44 197 ARG B C 1
ATOM 4551 O O . ARG B 1 197 ? 19.312 -9.078 -12.328 1 89.44 197 ARG B O 1
ATOM 4558 N N . ARG B 1 198 ? 19.672 -7.184 -11.227 1 92.5 198 ARG B N 1
ATOM 4559 C CA . ARG B 1 198 ? 18.797 -7.539 -10.109 1 92.5 198 ARG B CA 1
ATOM 4560 C C . ARG B 1 198 ? 17.453 -6.816 -10.203 1 92.5 198 ARG B C 1
ATOM 4562 O O . ARG B 1 198 ? 16.531 -7.105 -9.438 1 92.5 198 ARG B O 1
ATOM 4569 N N . ARG B 1 199 ? 17.266 -5.922 -11.125 1 95.25 199 ARG B N 1
ATOM 4570 C CA . ARG B 1 199 ? 16.078 -5.07 -11.172 1 95.25 199 ARG B CA 1
ATOM 4571 C C . ARG B 1 199 ? 14.836 -5.883 -11.523 1 95.25 199 ARG B C 1
ATOM 4573 O O . ARG B 1 199 ? 13.75 -5.621 -11 1 95.25 199 ARG B O 1
ATOM 4580 N N . PRO B 1 200 ? 14.977 -6.914 -12.375 1 95.19 200 PRO B N 1
ATOM 4581 C CA . PRO B 1 200 ? 13.781 -7.73 -12.609 1 95.19 200 PRO B CA 1
ATOM 4582 C C . PRO B 1 200 ? 13.273 -8.406 -11.336 1 95.19 200 PRO B C 1
ATOM 4584 O O . PRO B 1 200 ? 12.062 -8.586 -11.172 1 95.19 200 PRO B O 1
ATOM 4587 N N . GLN B 1 201 ? 14.141 -8.688 -10.438 1 95.25 201 GLN B N 1
ATOM 4588 C CA . GLN B 1 201 ? 13.758 -9.352 -9.195 1 95.25 201 GLN B CA 1
ATOM 4589 C C . GLN B 1 201 ? 13.039 -8.391 -8.25 1 95.25 201 GLN B C 1
ATOM 4591 O O . GLN B 1 201 ? 12.461 -8.805 -7.25 1 95.25 201 GLN B O 1
ATOM 4596 N N . MET B 1 202 ? 13.039 -7.105 -8.578 1 97 202 MET B N 1
ATOM 4597 C CA . MET B 1 202 ? 12.305 -6.129 -7.777 1 97 202 MET B CA 1
ATOM 4598 C C . MET B 1 202 ? 10.805 -6.422 -7.801 1 97 202 MET B C 1
ATOM 4600 O O . MET B 1 202 ? 10.078 -6.043 -6.879 1 97 202 MET B O 1
ATOM 4604 N N . PHE B 1 203 ? 10.367 -7.137 -8.789 1 97.75 203 PHE B N 1
ATOM 4605 C CA . PHE B 1 203 ? 8.945 -7.398 -8.953 1 97.75 203 PHE B CA 1
ATOM 4606 C C . PHE B 1 203 ? 8.469 -8.453 -7.965 1 97.75 203 PHE B C 1
ATOM 4608 O O . PHE B 1 203 ? 7.266 -8.617 -7.758 1 97.75 203 PHE B O 1
ATOM 4615 N N . ILE B 1 204 ? 9.414 -9.172 -7.309 1 96.75 204 ILE B N 1
ATOM 4616 C CA . ILE B 1 204 ? 9.047 -10.117 -6.262 1 96.75 204 ILE B CA 1
ATOM 4617 C C . ILE B 1 204 ? 8.266 -9.398 -5.164 1 96.75 204 ILE B C 1
ATOM 4619 O O . ILE B 1 204 ? 7.359 -9.977 -4.559 1 96.75 204 ILE B O 1
ATOM 4623 N N . ALA B 1 205 ? 8.492 -8.094 -5.008 1 97.5 205 ALA B N 1
ATOM 4624 C CA . ALA B 1 205 ? 7.859 -7.289 -3.967 1 97.5 205 ALA B CA 1
ATOM 4625 C C . ALA B 1 205 ? 6.359 -7.156 -4.211 1 97.5 205 ALA B C 1
ATOM 4627 O O . ALA B 1 205 ? 5.594 -6.898 -3.279 1 97.5 205 ALA B O 1
ATOM 4628 N N . ILE B 1 206 ? 5.93 -7.324 -5.422 1 97.94 206 ILE B N 1
ATOM 4629 C CA . ILE B 1 206 ? 4.539 -7.145 -5.816 1 97.94 206 ILE B CA 1
ATOM 4630 C C . ILE B 1 206 ? 3.705 -8.32 -5.316 1 97.94 206 ILE B C 1
ATOM 4632 O O . ILE B 1 206 ? 2.518 -8.164 -5.02 1 97.94 206 ILE B O 1
ATOM 4636 N N . GLY B 1 207 ? 4.301 -9.461 -5.164 1 97 207 GLY B N 1
ATOM 4637 C CA . GLY B 1 207 ? 3.621 -10.711 -4.898 1 97 207 GLY B CA 1
ATOM 4638 C C . GLY B 1 207 ? 2.797 -10.688 -3.625 1 97 207 GLY B C 1
ATOM 4639 O O . GLY B 1 207 ? 1.581 -10.891 -3.662 1 97 207 GLY B O 1
ATOM 4640 N N . PRO B 1 208 ? 3.41 -10.32 -2.559 1 97.06 208 PRO B N 1
ATOM 4641 C CA . PRO B 1 208 ? 2.713 -10.445 -1.276 1 97.06 208 PRO B CA 1
ATOM 4642 C C . PRO B 1 208 ? 1.437 -9.609 -1.218 1 97.06 208 PRO B C 1
ATOM 4644 O O . PRO B 1 208 ? 0.359 -10.141 -0.934 1 97.06 208 PRO B O 1
ATOM 4647 N N . PRO B 1 209 ? 1.481 -8.359 -1.525 1 97.81 209 PRO B N 1
ATOM 4648 C CA . PRO B 1 209 ? 0.21 -7.633 -1.46 1 97.81 209 PRO B CA 1
ATOM 4649 C C . PRO B 1 209 ? -0.765 -8.055 -2.557 1 97.81 209 PRO B C 1
ATOM 4651 O O . PRO B 1 209 ? -1.971 -8.148 -2.314 1 97.81 209 PRO B O 1
ATOM 4654 N N . ALA B 1 210 ? -0.323 -8.344 -3.719 1 98.12 210 ALA B N 1
ATOM 4655 C CA . ALA B 1 210 ? -1.187 -8.688 -4.844 1 98.12 210 ALA B CA 1
ATOM 4656 C C . ALA B 1 210 ? -1.893 -10.016 -4.609 1 98.12 210 ALA B C 1
ATOM 4658 O O . ALA B 1 210 ? -3.119 -10.102 -4.707 1 98.12 210 ALA B O 1
ATOM 4659 N N . PHE B 1 211 ? -1.135 -11.008 -4.227 1 97.88 211 PHE B N 1
ATOM 4660 C CA . PHE B 1 211 ? -1.732 -12.32 -4.047 1 97.88 211 PHE B CA 1
ATOM 4661 C C . PHE B 1 211 ? -2.559 -12.375 -2.766 1 97.88 211 PHE B C 1
ATOM 4663 O O . PHE B 1 211 ? -3.529 -13.125 -2.676 1 97.88 211 PHE B O 1
ATOM 4670 N N . THR B 1 212 ? -2.215 -11.562 -1.819 1 98.31 212 THR B N 1
ATOM 4671 C CA . THR B 1 212 ? -3.068 -11.469 -0.639 1 98.31 212 THR B CA 1
ATOM 4672 C C . THR B 1 212 ? -4.43 -10.875 -1 1 98.31 212 THR B C 1
ATOM 4674 O O . THR B 1 212 ? -5.465 -11.359 -0.536 1 98.31 212 THR B O 1
ATOM 4677 N N . ALA B 1 213 ? -4.391 -9.867 -1.828 1 98.44 213 ALA B N 1
ATOM 4678 C CA . ALA B 1 213 ? -5.648 -9.297 -2.307 1 98.44 213 ALA B CA 1
ATOM 4679 C C . ALA B 1 213 ? -6.488 -10.352 -3.025 1 98.44 213 ALA B C 1
ATOM 4681 O O . ALA B 1 213 ? -7.68 -10.508 -2.738 1 98.44 213 ALA B O 1
ATOM 4682 N N . VAL B 1 214 ? -5.879 -11.125 -3.887 1 98.31 214 VAL B N 1
ATOM 4683 C CA . VAL B 1 214 ? -6.57 -12.156 -4.66 1 98.31 214 VAL B CA 1
ATOM 4684 C C . VAL B 1 214 ? -7.137 -13.219 -3.721 1 98.31 214 VAL B C 1
ATOM 4686 O O . VAL B 1 214 ? -8.305 -13.594 -3.834 1 98.31 214 VAL B O 1
ATOM 4689 N N . ALA B 1 215 ? -6.316 -13.633 -2.801 1 98.5 215 ALA B N 1
ATOM 4690 C CA . ALA B 1 215 ? -6.691 -14.703 -1.882 1 98.5 215 ALA B CA 1
ATOM 4691 C C . ALA B 1 215 ? -7.848 -14.281 -0.984 1 98.5 215 ALA B C 1
ATOM 4693 O O . ALA B 1 215 ? -8.82 -15.023 -0.813 1 98.5 215 ALA B O 1
ATOM 4694 N N . LEU B 1 216 ? -7.758 -13.055 -0.439 1 98.06 216 LEU B N 1
ATOM 4695 C CA . LEU B 1 216 ? -8.789 -12.57 0.476 1 98.06 216 LEU B CA 1
ATOM 4696 C C . LEU B 1 216 ? -10.125 -12.422 -0.24 1 98.06 216 LEU B C 1
ATOM 4698 O O . LEU B 1 216 ? -11.148 -12.914 0.238 1 98.06 216 LEU B O 1
ATOM 4702 N N . MET B 1 217 ? -10.094 -11.859 -1.375 1 98.38 217 MET B N 1
ATOM 4703 C CA . MET B 1 217 ? -11.328 -11.672 -2.131 1 98.38 217 MET B CA 1
ATOM 4704 C C . MET B 1 217 ? -11.883 -13.008 -2.617 1 98.38 217 MET B C 1
ATOM 4706 O O . MET B 1 217 ? -13.078 -13.266 -2.51 1 98.38 217 MET B O 1
ATOM 4710 N N . GLY B 1 218 ? -11.016 -13.875 -3.102 1 98.19 218 GLY B N 1
ATOM 4711 C CA . GLY B 1 218 ? -11.453 -15.164 -3.609 1 98.19 218 GLY B CA 1
ATOM 4712 C C . GLY B 1 218 ? -12.062 -16.047 -2.539 1 98.19 218 GLY B C 1
ATOM 4713 O O . GLY B 1 218 ? -13.117 -16.656 -2.75 1 98.19 218 GLY B O 1
ATOM 4714 N N . MET B 1 219 ? -11.461 -16.125 -1.407 1 98.12 219 MET B N 1
ATOM 4715 C CA . MET B 1 219 ? -11.977 -16.969 -0.324 1 98.12 219 MET B CA 1
ATOM 4716 C C . MET B 1 219 ? -13.273 -16.391 0.228 1 98.12 219 MET B C 1
ATOM 4718 O O . MET B 1 219 ? -14.195 -17.141 0.562 1 98.12 219 MET B O 1
ATOM 4722 N N . SER B 1 220 ? -13.367 -15.047 0.332 1 97.94 220 SER B N 1
ATOM 4723 C CA . SER B 1 220 ? -14.602 -14.438 0.821 1 97.94 220 SER B CA 1
ATOM 4724 C C . SER B 1 220 ? -15.742 -14.648 -0.163 1 97.94 220 SER B C 1
ATOM 4726 O O . SER B 1 220 ? -16.906 -14.789 0.243 1 97.94 220 SER B O 1
ATOM 4728 N N . GLU B 1 221 ? -15.445 -14.656 -1.431 1 97.25 221 GLU B N 1
ATOM 4729 C CA . GLU B 1 221 ? -16.438 -14.953 -2.455 1 97.25 221 GLU B CA 1
ATOM 4730 C C . GLU B 1 221 ? -17 -16.359 -2.287 1 97.25 221 GLU B C 1
ATOM 4732 O O . GLU B 1 221 ? -18.219 -16.562 -2.348 1 97.25 221 GLU B O 1
ATOM 4737 N N . ILE B 1 222 ? -16.156 -17.297 -2.094 1 97.62 222 ILE B N 1
ATOM 4738 C CA . ILE B 1 222 ? -16.562 -18.688 -1.875 1 97.62 222 ILE B CA 1
ATOM 4739 C C . ILE B 1 222 ? -17.375 -18.781 -0.588 1 97.62 222 ILE B C 1
ATOM 4741 O O . ILE B 1 222 ? -18.359 -19.531 -0.52 1 97.62 222 ILE B O 1
ATOM 4745 N N . ALA B 1 223 ? -17 -18.016 0.402 1 96.75 223 ALA B N 1
ATOM 4746 C CA . ALA B 1 223 ? -17.688 -18.031 1.688 1 96.75 223 ALA B CA 1
ATOM 4747 C C . ALA B 1 223 ? -19.141 -17.609 1.532 1 96.75 223 ALA B C 1
ATOM 4749 O O . ALA B 1 223 ? -20.031 -18.125 2.221 1 96.75 223 ALA B O 1
ATOM 4750 N N . VAL B 1 224 ? -19.422 -16.688 0.644 1 95.81 224 VAL B N 1
ATOM 4751 C CA . VAL B 1 224 ? -20.781 -16.219 0.416 1 95.81 224 VAL B CA 1
ATOM 4752 C C . VAL B 1 224 ? -21.656 -17.391 -0.038 1 95.81 224 VAL B C 1
ATOM 4754 O O . VAL B 1 224 ? -22.828 -17.469 0.339 1 95.81 224 VAL B O 1
ATOM 4757 N N . GLU B 1 225 ? -21.062 -18.297 -0.734 1 94.56 225 GLU B N 1
ATOM 4758 C CA . GLU B 1 225 ? -21.812 -19.422 -1.271 1 94.56 225 GLU B CA 1
ATOM 4759 C C . GLU B 1 225 ? -21.828 -20.594 -0.28 1 94.56 225 GLU B C 1
ATOM 4761 O O . GLU B 1 225 ? -22.828 -21.312 -0.19 1 94.56 225 GLU B O 1
ATOM 4766 N N . LYS B 1 226 ? -20.797 -20.719 0.492 1 95.56 226 LYS B N 1
ATOM 4767 C CA . LYS B 1 226 ? -20.578 -21.984 1.186 1 95.56 226 LYS B CA 1
ATOM 4768 C C . LYS B 1 226 ? -20.828 -21.844 2.684 1 95.56 226 LYS B C 1
ATOM 4770 O O . LYS B 1 226 ? -21.141 -22.812 3.361 1 95.56 226 LYS B O 1
ATOM 4775 N N . PHE B 1 227 ? -20.688 -20.625 3.223 1 94.81 227 PHE B N 1
ATOM 4776 C CA . PHE B 1 227 ? -20.875 -20.453 4.66 1 94.81 227 PHE B CA 1
ATOM 4777 C C . PHE B 1 227 ? -22.359 -20.406 5.016 1 94.81 227 PHE B C 1
ATOM 4779 O O . PHE B 1 227 ? -23.156 -19.812 4.293 1 94.81 227 PHE B O 1
ATOM 4786 N N . PRO B 1 228 ? -22.75 -21.062 6.102 1 92.06 228 PRO B N 1
ATOM 4787 C CA . PRO B 1 228 ? -24.062 -20.719 6.641 1 92.06 228 PRO B CA 1
ATOM 4788 C C . PRO B 1 228 ? -24.156 -19.234 7.023 1 92.06 228 PRO B C 1
ATOM 4790 O O . PRO B 1 228 ? -23.141 -18.594 7.289 1 92.06 228 PRO B O 1
ATOM 4793 N N . PRO B 1 229 ? -25.344 -18.641 6.98 1 87.94 229 PRO B N 1
ATOM 4794 C CA . PRO B 1 229 ? -25.516 -17.203 7.207 1 87.94 229 PRO B CA 1
ATOM 4795 C C . PRO B 1 229 ? -24.828 -16.734 8.492 1 87.94 229 PRO B C 1
ATOM 4797 O O . PRO B 1 229 ? -24.203 -15.664 8.508 1 87.94 229 PRO B O 1
ATOM 4800 N N . PHE B 1 230 ? -24.969 -17.5 9.594 1 90.31 230 PHE B N 1
ATOM 4801 C CA . PHE B 1 230 ? -24.375 -17.156 10.875 1 90.31 230 PHE B CA 1
ATOM 4802 C C . PHE B 1 230 ? -23.297 -18.156 11.258 1 90.31 230 PHE B C 1
ATOM 4804 O O . PHE B 1 230 ? -23.359 -18.766 12.328 1 90.31 230 PHE B O 1
ATOM 4811 N N . TYR B 1 231 ? -22.266 -18.156 10.367 1 89.5 231 TYR B N 1
ATOM 4812 C CA . TYR B 1 231 ? -21.188 -19.109 10.594 1 89.5 231 TYR B CA 1
ATOM 4813 C C . TYR B 1 231 ? -20.547 -18.891 11.961 1 89.5 231 TYR B C 1
ATOM 4815 O O . TYR B 1 231 ? -20.172 -19.859 12.633 1 89.5 231 TYR B O 1
ATOM 4823 N N . ILE B 1 232 ? -20.391 -17.594 12.367 1 91.44 232 ILE B N 1
ATOM 4824 C CA . ILE B 1 232 ? -20.031 -17.266 13.734 1 91.44 232 ILE B CA 1
ATOM 4825 C C . ILE B 1 232 ? -21.281 -17.062 14.578 1 91.44 232 ILE B C 1
ATOM 4827 O O . ILE B 1 232 ? -21.922 -16 14.516 1 91.44 232 ILE B O 1
ATOM 4831 N N . PRO B 1 233 ? -21.609 -17.906 15.352 1 88.69 233 PRO B N 1
ATOM 4832 C CA . PRO B 1 233 ? -22.938 -17.938 15.969 1 88.69 233 PRO B CA 1
ATOM 4833 C C . PRO B 1 233 ? -23.219 -16.719 16.844 1 88.69 233 PRO B C 1
ATOM 4835 O O . PRO B 1 233 ? -24.344 -16.234 16.891 1 88.69 233 PRO B O 1
ATOM 4838 N N . LEU B 1 234 ? -22.297 -16.203 17.531 1 90 234 LEU B N 1
ATOM 4839 C CA . LEU B 1 234 ? -22.469 -15.055 18.406 1 90 234 LEU B CA 1
ATOM 4840 C C . LEU B 1 234 ? -22.797 -13.805 17.594 1 90 234 LEU B C 1
ATOM 4842 O O . LEU B 1 234 ? -23.453 -12.891 18.094 1 90 234 LEU B O 1
ATOM 4846 N N . ALA B 1 235 ? -22.391 -13.781 16.328 1 88.81 235 ALA B N 1
ATOM 4847 C CA . ALA B 1 235 ? -22.75 -12.703 15.414 1 88.81 235 ALA B CA 1
ATOM 4848 C C . ALA B 1 235 ? -24.016 -13.055 14.617 1 88.81 235 ALA B C 1
ATOM 4850 O O . ALA B 1 235 ? -23.969 -13.18 13.398 1 88.81 235 ALA B O 1
ATOM 4851 N N . SER B 1 236 ? -25.172 -13.023 15.242 1 88.56 236 SER B N 1
ATOM 4852 C CA . SER B 1 236 ? -26.375 -13.641 14.695 1 88.56 236 SER B CA 1
ATOM 4853 C C . SER B 1 236 ? -27.234 -12.609 13.977 1 88.56 236 SER B C 1
ATOM 4855 O O . SER B 1 236 ? -28.312 -12.945 13.461 1 88.56 236 SER B O 1
ATOM 4857 N N . HIS B 1 237 ? -26.734 -11.383 13.875 1 90 237 HIS B N 1
ATOM 4858 C CA . HIS B 1 237 ? -27.578 -10.352 13.273 1 90 237 HIS B CA 1
ATOM 4859 C C . HIS B 1 237 ? -27.062 -9.953 11.898 1 90 237 HIS B C 1
ATOM 4861 O O . HIS B 1 237 ? -27.719 -9.188 11.188 1 90 237 HIS B O 1
ATOM 4867 N N . VAL B 1 238 ? -25.891 -10.461 11.602 1 91.62 238 VAL B N 1
ATOM 4868 C CA . VAL B 1 238 ? -25.328 -10.102 10.305 1 91.62 238 VAL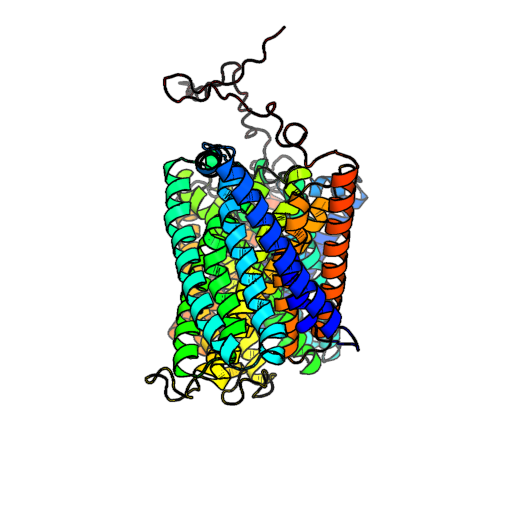 B CA 1
ATOM 4869 C C . VAL B 1 238 ? -24.781 -11.359 9.609 1 91.62 238 VAL B C 1
ATOM 4871 O O . VAL B 1 238 ? -24.234 -12.242 10.258 1 91.62 238 VAL B O 1
ATOM 4874 N N . ASN B 1 239 ? -24.938 -11.438 8.352 1 94.31 239 ASN B N 1
ATOM 4875 C CA . ASN B 1 239 ? -24.391 -12.531 7.562 1 94.31 239 ASN B CA 1
ATOM 4876 C C . ASN B 1 239 ? -22.859 -12.492 7.543 1 94.31 239 ASN B C 1
ATOM 4878 O O . ASN B 1 239 ? -22.266 -11.539 7.051 1 94.31 239 ASN B O 1
ATOM 4882 N N . THR B 1 240 ? -22.297 -13.508 8.023 1 94.06 240 THR B N 1
ATOM 4883 C CA . THR B 1 240 ? -20.844 -13.57 8.219 1 94.06 240 THR B CA 1
ATOM 4884 C C . THR B 1 240 ? -20.125 -13.406 6.887 1 94.06 240 THR B C 1
ATOM 4886 O O . THR B 1 240 ? -19.188 -12.602 6.781 1 94.06 240 THR B O 1
ATOM 4889 N N . ALA B 1 241 ? -20.516 -14.125 5.895 1 95.75 241 ALA B N 1
ATOM 4890 C CA . ALA B 1 241 ? -19.812 -14.156 4.605 1 95.75 241 ALA B CA 1
ATOM 4891 C C . ALA B 1 241 ? -19.906 -12.797 3.914 1 95.75 241 ALA B C 1
ATOM 4893 O O . ALA B 1 241 ? -18.938 -12.359 3.277 1 95.75 241 ALA B O 1
ATOM 4894 N N . ASP B 1 242 ? -20.984 -12.117 4.027 1 95.88 242 ASP B N 1
ATOM 4895 C CA . ASP B 1 242 ? -21.156 -10.805 3.406 1 95.88 242 ASP B CA 1
ATOM 4896 C C . ASP B 1 242 ? -20.219 -9.773 4.027 1 95.88 242 ASP B C 1
ATOM 4898 O O . ASP B 1 242 ? -19.609 -8.977 3.314 1 95.88 242 ASP B O 1
ATOM 4902 N N . VAL B 1 243 ? -20.156 -9.773 5.34 1 95.62 243 VAL B N 1
ATOM 4903 C CA . VAL B 1 243 ? -19.281 -8.859 6.051 1 95.62 243 VAL B CA 1
ATOM 4904 C C . VAL B 1 243 ? -17.828 -9.094 5.613 1 95.62 243 VAL B C 1
ATOM 4906 O O . VAL B 1 243 ? -17.094 -8.148 5.34 1 95.62 243 VAL B O 1
ATOM 4909 N N . LEU B 1 244 ? -17.453 -10.375 5.5 1 95.94 244 LEU B N 1
ATOM 4910 C CA . LEU B 1 244 ? -16.094 -10.719 5.082 1 95.94 244 LEU B CA 1
ATOM 4911 C C . LEU B 1 244 ? -15.812 -10.211 3.672 1 95.94 244 LEU B C 1
ATOM 4913 O O . LEU B 1 244 ? -14.742 -9.664 3.406 1 95.94 244 LEU B O 1
ATOM 4917 N N . LEU B 1 245 ? -16.75 -10.398 2.818 1 97.06 245 LEU B N 1
ATOM 4918 C CA . LEU B 1 245 ? -16.562 -9.984 1.432 1 97.06 245 LEU B CA 1
ATOM 4919 C C . LEU B 1 245 ? -16.375 -8.477 1.333 1 97.06 245 LEU B C 1
ATOM 4921 O O . LEU B 1 245 ? -15.469 -8 0.654 1 97.06 245 LEU B O 1
ATOM 4925 N N . ILE B 1 246 ? -17.234 -7.711 1.993 1 96.31 246 ILE B N 1
ATOM 4926 C CA . ILE B 1 246 ? -17.141 -6.254 1.992 1 96.31 246 ILE B CA 1
ATOM 4927 C C . ILE B 1 246 ? -15.773 -5.832 2.521 1 96.31 246 ILE B C 1
ATOM 4929 O O . ILE B 1 246 ? -15.078 -5.027 1.896 1 96.31 246 ILE B O 1
ATOM 4933 N N . LEU B 1 247 ? -15.359 -6.398 3.627 1 95.94 247 LEU B N 1
ATOM 4934 C CA . LEU B 1 247 ? -14.086 -6.074 4.25 1 95.94 247 LEU B CA 1
ATOM 4935 C C . LEU B 1 247 ? -12.922 -6.398 3.316 1 95.94 247 LEU B C 1
ATOM 4937 O O . LEU B 1 247 ? -12.031 -5.574 3.123 1 95.94 247 LEU B O 1
ATOM 4941 N N . THR B 1 248 ? -12.953 -7.543 2.791 1 97.44 248 THR B N 1
ATOM 4942 C CA . THR B 1 248 ? -11.82 -8 2 1 97.44 248 THR B CA 1
ATOM 4943 C C . THR B 1 248 ? -11.719 -7.23 0.689 1 97.44 248 THR B C 1
ATOM 4945 O O . THR B 1 248 ? -10.625 -6.977 0.193 1 97.44 248 THR B O 1
ATOM 4948 N N . VAL B 1 249 ? -12.82 -6.848 0.111 1 97.12 249 VAL B N 1
ATOM 4949 C CA . VAL B 1 249 ? -12.781 -6.059 -1.117 1 97.12 249 VAL B CA 1
ATOM 4950 C C . VAL B 1 249 ? -12.086 -4.723 -0.855 1 97.12 249 VAL B C 1
ATOM 4952 O O . VAL B 1 249 ? -11.164 -4.348 -1.578 1 97.12 249 VAL B O 1
ATOM 4955 N N . PHE B 1 250 ? -12.359 -4.016 0.162 1 95.5 250 PHE B N 1
ATOM 4956 C CA . PHE B 1 250 ? -11.805 -2.693 0.423 1 95.5 250 PHE B CA 1
ATOM 4957 C C . PHE B 1 250 ? -10.367 -2.803 0.917 1 95.5 250 PHE B C 1
ATOM 4959 O O . PHE B 1 250 ? -9.523 -1.966 0.582 1 95.5 250 PHE B O 1
ATOM 4966 N N . LEU B 1 251 ? -10.094 -3.812 1.723 1 95.62 251 LEU B N 1
ATOM 4967 C CA . LEU B 1 251 ? -8.703 -4.062 2.105 1 95.62 251 LEU B CA 1
ATOM 4968 C C . LEU B 1 251 ? -7.848 -4.367 0.881 1 95.62 251 LEU B C 1
ATOM 4970 O O . LEU B 1 251 ? -6.691 -3.945 0.808 1 95.62 251 LEU B O 1
ATOM 4974 N N . SER B 1 252 ? -8.406 -5.133 -0.016 1 97.62 252 SER B N 1
ATOM 4975 C CA . SER B 1 252 ? -7.684 -5.512 -1.225 1 97.62 252 SER B CA 1
ATOM 4976 C C . SER B 1 252 ? -7.387 -4.301 -2.1 1 97.62 252 SER B C 1
ATOM 4978 O O . SER B 1 252 ? -6.379 -4.266 -2.805 1 97.62 252 SER B O 1
ATOM 4980 N N . ILE B 1 253 ? -8.227 -3.273 -2.033 1 96.5 253 ILE B N 1
ATOM 4981 C CA . ILE B 1 253 ? -7.961 -2.041 -2.764 1 96.5 253 ILE B CA 1
ATOM 4982 C C . ILE B 1 253 ? -6.703 -1.373 -2.209 1 96.5 253 ILE B C 1
ATOM 4984 O O . ILE B 1 253 ? -5.863 -0.891 -2.971 1 96.5 253 ILE B O 1
ATOM 4988 N N . PHE B 1 254 ? -6.469 -1.406 -0.864 1 95.38 254 PHE B N 1
ATOM 4989 C CA . PHE B 1 254 ? -5.266 -0.901 -0.214 1 95.38 254 PHE B CA 1
ATOM 4990 C C . PHE B 1 254 ? -4.031 -1.643 -0.71 1 95.38 254 PHE B C 1
ATOM 4992 O O . PHE B 1 254 ? -3.033 -1.02 -1.08 1 95.38 254 PHE B O 1
ATOM 4999 N N . LEU B 1 255 ? -4.203 -2.926 -0.777 1 96.75 255 LEU B N 1
ATOM 5000 C CA . LEU B 1 255 ? -3.066 -3.768 -1.143 1 96.75 255 LEU B CA 1
ATOM 5001 C C . LEU B 1 255 ? -2.754 -3.641 -2.631 1 96.75 255 LEU B C 1
ATOM 5003 O O . LEU B 1 255 ? -1.586 -3.639 -3.025 1 96.75 255 LEU B O 1
ATOM 5007 N N . TRP B 1 256 ? -3.807 -3.518 -3.428 1 97.31 256 TRP B N 1
ATOM 5008 C CA . TRP B 1 256 ? -3.686 -3.422 -4.879 1 97.31 256 TRP B CA 1
ATOM 5009 C C . TRP B 1 256 ? -2.912 -2.17 -5.277 1 97.31 256 TRP B C 1
ATOM 5011 O O . TRP B 1 256 ? -1.979 -2.238 -6.082 1 97.31 256 TRP B O 1
ATOM 5021 N N . ILE B 1 257 ? -3.229 -1.026 -4.707 1 96.81 257 ILE B N 1
ATOM 5022 C CA . ILE B 1 257 ? -2.576 0.219 -5.094 1 96.81 257 ILE B CA 1
ATOM 5023 C C . ILE B 1 257 ? -1.116 0.197 -4.648 1 96.81 257 ILE B C 1
ATOM 5025 O O . ILE B 1 257 ? -0.247 0.756 -5.324 1 96.81 257 ILE B O 1
ATOM 5029 N N . PHE B 1 258 ? -0.877 -0.426 -3.504 1 97.12 258 PHE B N 1
ATOM 5030 C CA . PHE B 1 258 ? 0.497 -0.585 -3.043 1 97.12 258 PHE B CA 1
ATOM 5031 C C . PHE B 1 258 ? 1.302 -1.433 -4.02 1 97.12 258 PHE B C 1
ATOM 5033 O O . PHE B 1 258 ? 2.438 -1.09 -4.359 1 97.12 258 PHE B O 1
ATOM 5040 N N . SER B 1 259 ? 0.694 -2.529 -4.477 1 98.06 259 SER B N 1
ATOM 5041 C CA . SER B 1 259 ? 1.329 -3.361 -5.492 1 98.06 259 SER B CA 1
ATOM 5042 C C . SER B 1 259 ? 1.584 -2.574 -6.773 1 98.06 259 SER B C 1
ATOM 5044 O O . SER B 1 259 ? 2.619 -2.748 -7.418 1 98.06 259 SER B O 1
ATOM 5046 N N . PHE B 1 260 ? 0.646 -1.769 -7.125 1 97 260 PHE B N 1
ATOM 5047 C CA . PHE B 1 260 ? 0.772 -0.95 -8.32 1 97 260 PHE B CA 1
ATOM 5048 C C . PHE B 1 260 ? 1.944 0.016 -8.195 1 97 260 PHE B C 1
ATOM 5050 O O . PHE B 1 260 ? 2.68 0.237 -9.164 1 97 260 PHE B O 1
ATOM 5057 N N . PHE B 1 261 ? 2.121 0.552 -7.016 1 97.69 261 PHE B N 1
ATOM 5058 C CA . PHE B 1 261 ? 3.268 1.407 -6.738 1 97.69 261 PHE B CA 1
ATOM 5059 C C . PHE B 1 261 ? 4.574 0.651 -6.953 1 97.69 261 PHE B C 1
ATOM 5061 O O . PHE B 1 261 ? 5.48 1.148 -7.625 1 97.69 261 PHE B O 1
ATOM 5068 N N . LEU B 1 262 ? 4.684 -0.503 -6.41 1 98.12 262 LEU B N 1
ATOM 5069 C CA . LEU B 1 262 ? 5.879 -1.327 -6.559 1 98.12 262 LEU B CA 1
ATOM 5070 C C . LEU B 1 262 ? 6.129 -1.662 -8.023 1 98.12 262 LEU B C 1
ATOM 5072 O O . LEU B 1 262 ? 7.277 -1.688 -8.477 1 98.12 262 LEU B O 1
ATOM 5076 N N . TRP B 1 263 ? 5.027 -1.919 -8.742 1 98.25 263 TRP B N 1
ATOM 5077 C CA . TRP B 1 263 ? 5.094 -2.207 -10.172 1 98.25 263 TRP B CA 1
ATOM 5078 C C . TRP B 1 263 ? 5.688 -1.031 -10.938 1 98.25 263 TRP B C 1
ATOM 5080 O O . TRP B 1 263 ? 6.562 -1.213 -11.789 1 98.25 263 TRP B O 1
ATOM 5090 N N . MET B 1 264 ? 5.277 0.19 -10.617 1 97.62 264 MET B N 1
ATOM 5091 C CA . MET B 1 264 ? 5.762 1.395 -11.281 1 97.62 264 MET B CA 1
ATOM 5092 C C . MET B 1 264 ? 7.234 1.634 -10.969 1 97.62 264 MET B C 1
ATOM 5094 O O . MET B 1 264 ? 8.023 1.95 -11.867 1 97.62 264 MET B O 1
ATOM 5098 N N . ILE B 1 265 ? 7.609 1.427 -9.734 1 97.44 265 ILE B N 1
ATOM 5099 C CA . ILE B 1 265 ? 9 1.616 -9.32 1 97.44 265 ILE B CA 1
ATOM 5100 C C . ILE B 1 265 ? 9.891 0.62 -10.055 1 97.44 265 ILE B C 1
ATOM 5102 O O . ILE B 1 265 ? 10.984 0.971 -10.508 1 97.44 265 ILE B O 1
ATOM 5106 N N . GLY B 1 266 ? 9.406 -0.627 -10.141 1 97.62 266 GLY B N 1
ATOM 5107 C CA . GLY B 1 266 ? 10.164 -1.642 -10.859 1 97.62 266 GLY B CA 1
ATOM 5108 C C . GLY B 1 266 ? 10.406 -1.287 -12.312 1 97.62 266 GLY B C 1
ATOM 5109 O O . GLY B 1 266 ? 11.547 -1.32 -12.781 1 97.62 266 GLY B O 1
ATOM 5110 N N . TRP B 1 267 ? 9.414 -0.878 -13 1 97.25 267 TRP B N 1
ATOM 5111 C CA . TRP B 1 267 ? 9.547 -0.585 -14.422 1 97.25 267 TRP B CA 1
ATOM 5112 C C . TRP B 1 267 ? 10.359 0.687 -14.641 1 97.25 267 TRP B C 1
ATOM 5114 O O . TRP B 1 267 ? 11.18 0.756 -15.562 1 97.25 267 TRP B O 1
ATOM 5124 N N . LEU B 1 268 ? 10.141 1.701 -13.828 1 97.19 268 LEU B N 1
ATOM 5125 C CA . LEU B 1 268 ? 10.953 2.908 -13.945 1 97.19 268 LEU B CA 1
ATOM 5126 C C . LEU B 1 268 ? 12.43 2.586 -13.766 1 97.19 268 LEU B C 1
ATOM 5128 O O . LEU B 1 268 ? 13.281 3.129 -14.469 1 97.19 268 LEU B O 1
ATOM 5132 N N . SER B 1 269 ? 12.688 1.715 -12.859 1 97.25 269 SER B N 1
ATOM 5133 C CA . SER B 1 269 ? 14.07 1.323 -12.586 1 97.25 269 SER B CA 1
ATOM 5134 C C . SER B 1 269 ? 14.672 0.582 -13.773 1 97.25 269 SER B C 1
ATOM 5136 O O . SER B 1 269 ? 15.836 0.806 -14.125 1 97.25 269 SER B O 1
ATOM 5138 N N . ILE B 1 270 ? 13.922 -0.29 -14.352 1 96.88 270 ILE B N 1
ATOM 5139 C CA . ILE B 1 270 ? 14.398 -1.043 -15.508 1 96.88 270 ILE B CA 1
ATOM 5140 C C . ILE B 1 270 ? 14.602 -0.098 -16.688 1 96.88 270 ILE B C 1
ATOM 5142 O O . ILE B 1 270 ? 15.641 -0.14 -17.359 1 96.88 270 ILE B O 1
ATOM 5146 N N . PHE B 1 271 ? 13.664 0.818 -16.938 1 96.69 271 PHE B N 1
ATOM 5147 C CA . PHE B 1 271 ? 13.727 1.72 -18.078 1 96.69 271 PHE B CA 1
ATOM 5148 C C . PHE B 1 271 ? 14.867 2.723 -17.922 1 96.69 271 PHE B C 1
ATOM 5150 O O . PHE B 1 271 ? 15.484 3.131 -18.906 1 96.69 271 PHE B O 1
ATOM 5157 N N . ALA B 1 272 ? 15.148 3.088 -16.734 1 95.44 272 ALA B N 1
ATOM 5158 C CA . ALA B 1 272 ? 16.25 4.016 -16.469 1 95.44 272 ALA B CA 1
ATOM 5159 C C . ALA B 1 272 ? 17.578 3.406 -16.859 1 95.44 272 ALA B C 1
ATOM 5161 O O . ALA B 1 272 ? 18.547 4.129 -17.156 1 95.44 272 ALA B O 1
ATOM 5162 N N . ALA B 1 273 ? 17.656 2.127 -16.891 1 95.81 273 ALA B N 1
ATOM 5163 C CA . ALA B 1 273 ? 18.891 1.431 -17.25 1 95.81 273 ALA B CA 1
ATOM 5164 C C . ALA B 1 273 ? 18.75 0.719 -18.594 1 95.81 273 ALA B C 1
ATOM 5166 O O . ALA B 1 273 ? 19.266 -0.388 -18.781 1 95.81 273 ALA B O 1
ATOM 5167 N N . HIS B 1 274 ? 18.094 1.34 -19.578 1 93.81 274 HIS B N 1
ATOM 5168 C CA . HIS B 1 274 ? 17.734 0.693 -20.844 1 93.81 274 HIS B CA 1
ATOM 5169 C C . HIS B 1 274 ? 18.969 0.332 -21.641 1 93.81 274 HIS B C 1
ATOM 5171 O O . HIS B 1 274 ? 18.953 -0.614 -22.438 1 93.81 274 HIS B O 1
ATOM 5177 N N . LYS B 1 275 ? 20.109 0.956 -21.422 1 94.44 275 LYS B N 1
ATOM 5178 C CA . LYS B 1 275 ? 21.344 0.697 -22.172 1 94.44 275 LYS B CA 1
ATOM 5179 C C . LYS B 1 275 ? 22.016 -0.577 -21.672 1 94.44 275 LYS B C 1
ATOM 5181 O O . LYS B 1 275 ? 22.906 -1.115 -22.344 1 94.44 275 LYS B O 1
ATOM 5186 N N . GLU B 1 276 ? 21.547 -1.105 -20.578 1 94.31 276 GLU B N 1
ATOM 5187 C CA . GLU B 1 276 ? 22.219 -2.248 -19.953 1 94.31 276 GLU B CA 1
ATOM 5188 C C . GLU B 1 276 ? 21.359 -3.504 -20.047 1 94.31 276 GLU B C 1
ATOM 5190 O O . GLU B 1 276 ? 21.641 -4.512 -19.406 1 94.31 276 GLU B O 1
ATOM 5195 N N . TRP B 1 277 ? 20.469 -3.469 -20.906 1 92.25 277 TRP B N 1
ATOM 5196 C CA . TRP B 1 277 ? 19.547 -4.602 -20.969 1 92.25 277 TRP B CA 1
ATOM 5197 C C . TRP B 1 277 ? 20.234 -5.844 -21.5 1 92.25 277 TRP B C 1
ATOM 5199 O O . TRP B 1 277 ? 20.875 -5.801 -22.562 1 92.25 277 TRP B O 1
ATOM 5209 N N . LYS B 1 278 ? 20.234 -6.855 -20.734 1 88.62 278 LYS B N 1
ATOM 5210 C CA . LYS B 1 278 ? 20.672 -8.195 -21.094 1 88.62 278 LYS B CA 1
ATOM 5211 C C . LYS B 1 278 ? 19.766 -9.258 -20.484 1 88.62 278 LYS B C 1
ATOM 5213 O O . LYS B 1 278 ? 19.453 -9.195 -19.281 1 88.62 278 LYS B O 1
ATOM 5218 N N . PHE B 1 279 ? 19.391 -10.164 -21.266 1 90.44 279 PHE B N 1
ATOM 5219 C CA . PHE B 1 279 ? 18.453 -11.164 -20.75 1 90.44 279 PHE B CA 1
ATOM 5220 C C . PHE B 1 279 ? 19.156 -12.148 -19.828 1 90.44 279 PHE B C 1
ATOM 5222 O O . PHE B 1 279 ? 20.234 -12.641 -20.156 1 90.44 279 PHE B O 1
ATOM 5229 N N . ASP B 1 280 ? 18.578 -12.266 -18.734 1 87.94 280 ASP B N 1
ATOM 5230 C CA . ASP B 1 280 ? 18.953 -13.289 -17.766 1 87.94 280 ASP B CA 1
ATOM 5231 C C . ASP B 1 280 ? 17.703 -13.945 -17.156 1 87.94 280 ASP B C 1
ATOM 5233 O O . ASP B 1 280 ? 16.594 -13.461 -17.344 1 87.94 280 ASP B O 1
ATOM 5237 N N . ILE B 1 281 ? 17.922 -15.117 -16.594 1 88.12 281 ILE B N 1
ATOM 5238 C CA . ILE B 1 281 ? 16.812 -15.922 -16.094 1 88.12 281 ILE B CA 1
ATOM 5239 C C . ILE B 1 281 ? 16.016 -15.117 -15.062 1 88.12 281 ILE B C 1
ATOM 5241 O O . ILE B 1 281 ? 14.852 -15.406 -14.797 1 88.12 281 ILE B O 1
ATOM 5245 N N . THR B 1 282 ? 16.562 -14.047 -14.516 1 89.44 282 THR B N 1
ATOM 5246 C CA . THR B 1 282 ? 15.914 -13.242 -13.492 1 89.44 282 THR B CA 1
ATOM 5247 C C . THR B 1 282 ? 14.75 -12.445 -14.078 1 89.44 282 THR B C 1
ATOM 5249 O O . THR B 1 282 ? 13.859 -12 -13.352 1 89.44 282 THR B O 1
ATOM 5252 N N . TRP B 1 283 ? 14.711 -12.305 -15.398 1 93.69 283 TRP B N 1
ATOM 5253 C CA . TRP B 1 283 ? 13.641 -11.578 -16.062 1 93.69 283 TRP B CA 1
ATOM 5254 C C . TRP B 1 283 ? 12.305 -12.289 -15.891 1 93.69 283 TRP B C 1
ATOM 5256 O O . TRP B 1 283 ? 11.242 -11.664 -16 1 93.69 283 TRP B O 1
ATOM 5266 N N . TRP B 1 284 ? 12.352 -13.539 -15.602 1 94.19 284 TRP B N 1
ATOM 5267 C CA . TRP B 1 284 ? 11.117 -14.297 -15.383 1 94.19 284 TRP B CA 1
ATOM 5268 C C . TRP B 1 284 ? 10.391 -13.805 -14.141 1 94.19 284 TRP B C 1
ATOM 5270 O O . TRP B 1 284 ? 9.188 -14.016 -13.992 1 94.19 284 TRP B O 1
ATOM 5280 N N . ALA B 1 285 ? 11.109 -13.094 -13.242 1 94.75 285 ALA B N 1
ATOM 5281 C CA . ALA B 1 285 ? 10.516 -12.547 -12.023 1 94.75 285 ALA B CA 1
ATOM 5282 C C . ALA B 1 285 ? 9.523 -11.43 -12.359 1 94.75 285 ALA B C 1
ATOM 5284 O O . ALA B 1 285 ? 8.719 -11.031 -11.508 1 94.75 285 ALA B O 1
ATOM 5285 N N . THR B 1 286 ? 9.469 -10.945 -13.578 1 95.81 286 THR B N 1
ATOM 5286 C CA . THR B 1 286 ? 8.555 -9.883 -13.977 1 95.81 286 THR B CA 1
ATOM 5287 C C . THR B 1 286 ? 7.203 -10.461 -14.383 1 95.81 286 THR B C 1
ATOM 5289 O O . THR B 1 286 ? 6.258 -9.711 -14.641 1 95.81 286 THR B O 1
ATOM 5292 N N . VAL B 1 287 ? 7.066 -11.766 -14.359 1 96.62 287 VAL B N 1
ATOM 5293 C CA . VAL B 1 287 ? 5.844 -12.344 -14.898 1 96.62 287 VAL B CA 1
ATOM 5294 C C . VAL B 1 287 ? 4.938 -12.805 -13.758 1 96.62 287 VAL B C 1
ATOM 5296 O O . VAL B 1 287 ? 3.855 -12.25 -13.555 1 96.62 287 VAL B O 1
ATOM 5299 N N . PHE B 1 288 ? 5.43 -13.664 -12.922 1 95.31 288 PHE B N 1
ATOM 5300 C CA . PHE B 1 288 ? 4.574 -14.352 -11.969 1 95.31 288 PHE B CA 1
ATOM 5301 C C . PHE B 1 288 ? 3.977 -13.367 -10.969 1 95.31 288 PHE B C 1
ATOM 5303 O O . PHE B 1 288 ? 2.756 -13.305 -10.805 1 95.31 288 PHE B O 1
ATOM 5310 N N . PRO B 1 289 ? 4.73 -12.531 -10.297 1 95.38 289 PRO B N 1
ATOM 5311 C CA . PRO B 1 289 ? 4.121 -11.625 -9.32 1 95.38 289 PRO B CA 1
ATOM 5312 C C . PRO B 1 289 ? 3.139 -10.641 -9.961 1 95.38 289 PRO B C 1
ATOM 5314 O O . PRO B 1 289 ? 2.137 -10.273 -9.336 1 95.38 289 PRO B O 1
ATOM 5317 N N . ASN B 1 290 ? 3.408 -10.297 -11.18 1 97.25 290 ASN B N 1
ATOM 5318 C CA . ASN B 1 290 ? 2.545 -9.359 -11.891 1 97.25 290 ASN B CA 1
ATOM 5319 C C . ASN B 1 290 ? 1.204 -9.992 -12.25 1 97.25 290 ASN B C 1
ATOM 5321 O O . ASN B 1 290 ? 0.212 -9.289 -12.445 1 97.25 290 ASN B O 1
ATOM 5325 N N . THR B 1 291 ? 1.21 -11.258 -12.359 1 96.81 291 THR B N 1
ATOM 5326 C CA . THR B 1 291 ? -0.063 -11.938 -12.578 1 96.81 291 THR B CA 1
ATOM 5327 C C . THR B 1 291 ? -0.979 -11.758 -11.367 1 96.81 291 THR B C 1
ATOM 5329 O O . THR B 1 291 ? -2.195 -11.625 -11.516 1 96.81 291 THR B O 1
ATOM 5332 N N . GLY B 1 292 ? -0.375 -11.789 -10.164 1 97.19 292 GLY B N 1
ATOM 5333 C CA . GLY B 1 292 ? -1.157 -11.484 -8.977 1 97.19 292 GLY B CA 1
ATOM 5334 C C . GLY B 1 292 ? -1.803 -10.109 -9.016 1 97.19 292 GLY B C 1
ATOM 5335 O O . GLY B 1 292 ? -2.979 -9.961 -8.68 1 97.19 292 GLY B O 1
ATOM 5336 N N . LEU B 1 293 ? -1.048 -9.148 -9.477 1 98.38 293 LEU B N 1
ATOM 5337 C CA . LEU B 1 293 ? -1.554 -7.789 -9.602 1 98.38 293 LEU B CA 1
ATOM 5338 C C . LEU B 1 293 ? -2.686 -7.723 -10.625 1 98.38 293 LEU B C 1
ATOM 5340 O O . LEU B 1 293 ? -3.703 -7.066 -10.383 1 98.38 293 LEU B O 1
ATOM 5344 N N . ALA B 1 294 ? -2.533 -8.391 -11.695 1 98.5 294 ALA B N 1
ATOM 5345 C CA . ALA B 1 294 ? -3.562 -8.43 -12.734 1 98.5 294 ALA B CA 1
ATOM 5346 C C . ALA B 1 294 ? -4.836 -9.094 -12.219 1 98.5 294 ALA B C 1
ATOM 5348 O O . ALA B 1 294 ? -5.938 -8.57 -12.414 1 98.5 294 ALA B O 1
ATOM 5349 N N . LEU B 1 295 ? -4.656 -10.188 -11.562 1 98.31 295 LEU B N 1
ATOM 5350 C CA . LEU B 1 295 ? -5.805 -10.906 -11.023 1 98.31 295 LEU B CA 1
ATOM 5351 C C . LEU B 1 295 ? -6.535 -10.062 -9.984 1 98.31 295 LEU B C 1
ATOM 5353 O O . LEU B 1 295 ? -7.766 -10.055 -9.938 1 98.31 295 LEU B O 1
ATOM 5357 N N . ALA B 1 296 ? -5.781 -9.406 -9.164 1 98.5 296 ALA B N 1
ATOM 5358 C CA . ALA B 1 296 ? -6.387 -8.523 -8.164 1 98.5 296 ALA B CA 1
ATOM 5359 C C . ALA B 1 296 ? -7.195 -7.414 -8.836 1 98.5 296 ALA B C 1
ATOM 5361 O O . ALA B 1 296 ? -8.305 -7.094 -8.391 1 98.5 296 ALA B O 1
ATOM 5362 N N . THR B 1 297 ? -6.641 -6.824 -9.867 1 98.56 297 THR B N 1
ATOM 5363 C CA . THR B 1 297 ? -7.332 -5.781 -10.617 1 98.56 297 THR B CA 1
ATOM 5364 C C . THR B 1 297 ? -8.656 -6.301 -11.172 1 98.56 297 THR B C 1
ATOM 5366 O O . THR B 1 297 ? -9.688 -5.641 -11.047 1 98.56 297 THR B O 1
ATOM 5369 N N . ILE B 1 298 ? -8.641 -7.441 -11.742 1 98.38 298 ILE B N 1
ATOM 5370 C CA . ILE B 1 298 ? -9.812 -8.055 -12.352 1 98.38 298 ILE B CA 1
ATOM 5371 C C . ILE B 1 298 ? -10.875 -8.312 -11.289 1 98.38 298 ILE B C 1
ATOM 5373 O O . ILE B 1 298 ? -12.047 -7.957 -11.477 1 98.38 298 ILE B O 1
ATOM 5377 N N . LYS B 1 299 ? -10.484 -8.859 -10.18 1 98.06 299 LYS B N 1
ATOM 5378 C CA . LYS B 1 299 ? -11.438 -9.172 -9.109 1 98.06 299 LYS B CA 1
ATOM 5379 C C . LYS B 1 299 ? -12.047 -7.895 -8.539 1 98.06 299 LYS B C 1
ATOM 5381 O O . LYS B 1 299 ? -13.25 -7.852 -8.258 1 98.06 299 LYS B O 1
ATOM 5386 N N . ILE B 1 300 ? -11.266 -6.902 -8.359 1 97.81 300 ILE B N 1
ATOM 5387 C CA . ILE B 1 300 ? -11.797 -5.629 -7.883 1 97.81 300 ILE B CA 1
ATOM 5388 C C . ILE B 1 300 ? -12.828 -5.09 -8.867 1 97.81 300 ILE B C 1
ATOM 5390 O O . ILE B 1 300 ? -13.906 -4.645 -8.469 1 97.81 300 ILE B O 1
ATOM 5394 N N . GLY B 1 301 ? -12.445 -5.117 -10.148 1 97.81 301 GLY B N 1
ATOM 5395 C CA . GLY B 1 301 ? -13.383 -4.68 -11.164 1 97.81 301 GLY B CA 1
ATOM 5396 C C . GLY B 1 301 ? -14.695 -5.445 -11.141 1 97.81 301 GLY B C 1
ATOM 5397 O O . GLY B 1 301 ? -15.766 -4.859 -11.328 1 97.81 301 GLY B O 1
ATOM 5398 N N . ASP B 1 302 ? -14.641 -6.695 -10.891 1 97.06 302 ASP B N 1
ATOM 5399 C CA . ASP B 1 302 ? -15.82 -7.547 -10.859 1 97.06 302 ASP B CA 1
ATOM 5400 C C . ASP B 1 302 ? -16.703 -7.227 -9.656 1 97.06 302 ASP B C 1
ATOM 5402 O O . ASP B 1 302 ? -17.906 -7.047 -9.789 1 97.06 302 ASP B O 1
ATOM 5406 N N . PHE B 1 303 ? -16.125 -7.129 -8.5 1 96.19 303 PHE B N 1
ATOM 5407 C CA . PHE B 1 303 ? -16.891 -6.938 -7.273 1 96.19 303 PHE B CA 1
ATOM 5408 C C . PHE B 1 303 ? -17.5 -5.543 -7.227 1 96.19 303 PHE B C 1
ATOM 5410 O O . PHE B 1 303 ? -18.594 -5.359 -6.688 1 96.19 303 PHE B O 1
ATOM 5417 N N . LEU B 1 304 ? -16.797 -4.574 -7.816 1 95.12 304 LEU B N 1
ATOM 5418 C CA . LEU B 1 304 ? -17.312 -3.211 -7.832 1 95.12 304 LEU B CA 1
ATOM 5419 C C . LEU B 1 304 ? -18.172 -2.969 -9.062 1 95.12 304 LEU B C 1
ATOM 5421 O O . LEU B 1 304 ? -18.703 -1.87 -9.258 1 95.12 304 LEU B O 1
ATOM 5425 N N . THR B 1 305 ? -18.281 -3.973 -9.93 1 95.88 305 THR B N 1
ATOM 5426 C CA . THR B 1 305 ? -19.016 -3.869 -11.18 1 95.88 305 THR B CA 1
ATOM 5427 C C . THR B 1 305 ? -18.594 -2.631 -11.961 1 95.88 305 THR B C 1
ATOM 5429 O O . THR B 1 305 ? -19.422 -1.865 -12.438 1 95.88 305 THR B O 1
ATOM 5432 N N . SER B 1 306 ? -17.312 -2.436 -12.031 1 95.94 306 SER B N 1
ATOM 5433 C CA . SER B 1 306 ? -16.75 -1.277 -12.719 1 95.94 306 SER B CA 1
ATOM 5434 C C . SER B 1 306 ? -16.172 -1.669 -14.078 1 95.94 306 SER B C 1
ATOM 5436 O O . SER B 1 306 ? -15.164 -2.377 -14.141 1 95.94 306 SER B O 1
ATOM 5438 N N . GLU B 1 307 ? -16.672 -1.155 -15.172 1 96.25 307 GLU B N 1
ATOM 5439 C CA . GLU B 1 307 ? -16.219 -1.479 -16.516 1 96.25 307 GLU B CA 1
ATOM 5440 C C . GLU B 1 307 ? -14.828 -0.905 -16.781 1 96.25 307 GLU B C 1
ATOM 5442 O O . GLU B 1 307 ? -13.961 -1.59 -17.328 1 96.25 307 GLU B O 1
ATOM 5447 N N . PRO B 1 308 ? -14.539 0.33 -16.312 1 95.69 308 PRO B N 1
ATOM 5448 C CA . PRO B 1 308 ? -13.188 0.849 -16.531 1 95.69 308 PRO B CA 1
ATOM 5449 C C . PRO B 1 308 ? -12.109 -0.009 -15.867 1 95.69 308 PRO B C 1
ATOM 5451 O O . PRO B 1 308 ? -11.062 -0.269 -16.469 1 95.69 308 PRO B O 1
ATOM 5454 N N . ILE B 1 309 ? -12.359 -0.473 -14.695 1 97.12 309 ILE B N 1
ATOM 5455 C CA . ILE B 1 309 ? -11.375 -1.291 -13.992 1 97.12 309 ILE B CA 1
ATOM 5456 C C . ILE B 1 309 ? -11.242 -2.643 -14.688 1 97.12 309 ILE B C 1
ATOM 5458 O O . ILE B 1 309 ? -10.141 -3.191 -14.781 1 97.12 309 ILE B O 1
ATOM 5462 N N . ARG B 1 310 ? -12.312 -3.164 -15.203 1 98 310 ARG B N 1
ATOM 5463 C CA . ARG B 1 310 ? -12.273 -4.414 -15.953 1 98 310 ARG B CA 1
ATOM 5464 C C . ARG B 1 310 ? -11.414 -4.273 -17.203 1 98 310 ARG B C 1
ATOM 5466 O O . ARG B 1 310 ? -10.672 -5.191 -17.562 1 98 310 ARG B O 1
ATOM 5473 N N . TRP B 1 311 ? -11.453 -3.174 -17.828 1 97.88 311 TRP B N 1
ATOM 5474 C CA . TRP B 1 311 ? -10.633 -2.945 -19.016 1 97.88 311 TRP B CA 1
ATOM 5475 C C . TRP B 1 311 ? -9.156 -2.855 -18.641 1 97.88 311 TRP B C 1
ATOM 5477 O O . TRP B 1 311 ? -8.289 -3.305 -19.406 1 97.88 311 TRP B O 1
ATOM 5487 N N . VAL B 1 312 ? -8.922 -2.246 -17.453 1 97.56 312 VAL B N 1
ATOM 5488 C CA . VAL B 1 312 ? -7.543 -2.232 -16.953 1 97.56 312 VAL B CA 1
ATOM 5489 C C . VAL B 1 312 ? -7.066 -3.664 -16.734 1 97.56 312 VAL B C 1
ATOM 5491 O O . VAL B 1 312 ? -5.914 -3.996 -17.031 1 97.56 312 VAL B O 1
ATOM 5494 N N . GLY B 1 313 ? -7.965 -4.504 -16.203 1 98.12 313 GLY B N 1
ATOM 5495 C CA . GLY B 1 313 ? -7.641 -5.91 -16.031 1 98.12 313 GLY B CA 1
ATOM 5496 C C . GLY B 1 313 ? -7.309 -6.613 -17.328 1 98.12 313 GLY B C 1
ATOM 5497 O O . GLY B 1 313 ? -6.332 -7.363 -17.406 1 98.12 313 GLY B O 1
ATOM 5498 N N . SER B 1 314 ? -8.055 -6.348 -18.391 1 98.25 314 SER B N 1
ATOM 5499 C CA . SER B 1 314 ? -7.797 -6.938 -19.688 1 98.25 314 SER B CA 1
ATOM 5500 C C . SER B 1 314 ? -6.469 -6.453 -20.266 1 98.25 314 SER B C 1
ATOM 5502 O O . SER B 1 314 ? -5.711 -7.238 -20.844 1 98.25 314 SER B O 1
ATOM 5504 N N . ALA B 1 315 ? -6.238 -5.16 -20.094 1 98.19 315 ALA B N 1
ATOM 5505 C CA . ALA B 1 315 ? -4.965 -4.613 -20.547 1 98.19 315 ALA B CA 1
ATOM 5506 C C . ALA B 1 315 ? -3.795 -5.27 -19.828 1 98.19 315 ALA B C 1
ATOM 5508 O O . ALA B 1 315 ? -2.76 -5.555 -20.438 1 98.19 315 ALA B O 1
ATOM 5509 N N . ALA B 1 316 ? -3.984 -5.461 -18.531 1 98.25 316 ALA B N 1
ATOM 5510 C CA . ALA B 1 316 ? -2.951 -6.125 -17.734 1 98.25 316 ALA B CA 1
ATOM 5511 C C . ALA B 1 316 ? -2.684 -7.535 -18.25 1 98.25 316 ALA B C 1
ATOM 5513 O O . ALA B 1 316 ? -1.534 -7.98 -18.281 1 98.25 316 ALA B O 1
ATOM 5514 N N . THR B 1 317 ? -3.693 -8.227 -18.656 1 98.12 317 THR B N 1
ATOM 5515 C CA . THR B 1 317 ? -3.545 -9.562 -19.219 1 98.12 317 THR B CA 1
ATOM 5516 C C . THR B 1 317 ? -2.713 -9.531 -20.5 1 98.12 317 THR B C 1
ATOM 5518 O O . THR B 1 317 ? -1.808 -10.352 -20.672 1 98.12 317 THR B O 1
ATOM 5521 N N . ILE B 1 318 ? -2.963 -8.562 -21.344 1 97.94 318 ILE B N 1
ATOM 5522 C CA . ILE B 1 318 ? -2.238 -8.438 -22.609 1 97.94 318 ILE B CA 1
ATOM 5523 C C . ILE B 1 318 ? -0.762 -8.156 -22.328 1 97.94 318 ILE B C 1
ATOM 5525 O O . ILE B 1 318 ? 0.117 -8.766 -22.938 1 97.94 318 ILE B O 1
ATOM 5529 N N . ILE B 1 319 ? -0.531 -7.297 -21.344 1 97.88 319 ILE B N 1
ATOM 5530 C CA . ILE B 1 319 ? 0.838 -6.953 -20.969 1 97.88 319 ILE B CA 1
ATOM 5531 C C . ILE B 1 319 ? 1.558 -8.195 -20.453 1 97.88 319 ILE B C 1
ATOM 5533 O O . ILE B 1 319 ? 2.707 -8.453 -20.812 1 97.88 319 ILE B O 1
ATOM 5537 N N . GLN B 1 320 ? 0.893 -8.977 -19.656 1 98 320 GLN B N 1
ATOM 5538 C CA . GLN B 1 320 ? 1.492 -10.164 -19.047 1 98 320 GLN B CA 1
ATOM 5539 C C . GLN B 1 320 ? 1.814 -11.219 -20.109 1 98 320 GLN B C 1
ATOM 5541 O O . GLN B 1 320 ? 2.863 -11.859 -20.047 1 98 320 GLN B O 1
ATOM 5546 N N . VAL B 1 321 ? 0.917 -11.398 -21.016 1 97.81 321 VAL B N 1
ATOM 5547 C CA . VAL B 1 321 ? 1.173 -12.328 -22.109 1 97.81 321 VAL B CA 1
ATOM 5548 C C . VAL B 1 321 ? 2.377 -11.859 -22.922 1 97.81 321 VAL B C 1
ATOM 5550 O O . VAL B 1 321 ? 3.246 -12.664 -23.281 1 97.81 321 VAL B O 1
ATOM 5553 N N . GLY B 1 322 ? 2.398 -10.578 -23.203 1 97.88 322 GLY B N 1
ATOM 5554 C CA . GLY B 1 322 ? 3.541 -10.016 -23.906 1 97.88 322 GLY B CA 1
ATOM 5555 C C . GLY B 1 322 ? 4.852 -10.227 -23.172 1 97.88 322 GLY B C 1
ATOM 5556 O O . GLY B 1 322 ? 5.863 -10.57 -23.781 1 97.88 322 GLY B O 1
ATOM 5557 N N . LEU B 1 323 ? 4.852 -10.008 -21.875 1 97.12 323 LEU B N 1
ATOM 5558 C CA . LEU B 1 323 ? 6.051 -10.195 -21.062 1 97.12 323 LEU B CA 1
ATOM 5559 C C . LEU B 1 323 ? 6.496 -11.656 -21.078 1 97.12 323 LEU B C 1
ATOM 5561 O O . LEU B 1 323 ? 7.691 -11.938 -21.203 1 97.12 323 LEU B O 1
ATOM 5565 N N . TRP B 1 324 ? 5.559 -12.578 -20.922 1 97.81 324 TRP B N 1
ATOM 5566 C CA . TRP B 1 324 ? 5.883 -14 -20.984 1 97.81 324 TRP B CA 1
ATOM 5567 C C . TRP B 1 324 ? 6.508 -14.359 -22.328 1 97.81 324 TRP B C 1
ATOM 5569 O O . TRP B 1 324 ? 7.531 -15.047 -22.375 1 97.81 324 TRP B O 1
ATOM 5579 N N . LEU B 1 325 ? 5.898 -13.859 -23.453 1 97.56 325 LEU B N 1
ATOM 5580 C CA . LEU B 1 325 ? 6.418 -14.141 -24.781 1 97.56 325 LEU B CA 1
ATOM 5581 C C . LEU B 1 325 ? 7.828 -13.586 -24.938 1 97.56 325 LEU B C 1
ATOM 5583 O O . LEU B 1 325 ? 8.688 -14.227 -25.562 1 97.56 325 LEU B O 1
ATOM 5587 N N . GLY B 1 326 ? 8.008 -12.391 -24.438 1 96.38 326 GLY B N 1
ATOM 5588 C CA . GLY B 1 326 ? 9.344 -11.805 -24.453 1 96.38 326 GLY B CA 1
ATOM 5589 C C . GLY B 1 326 ? 10.375 -12.633 -23.719 1 96.38 326 GLY B C 1
ATOM 5590 O O . GLY B 1 326 ? 11.461 -12.891 -24.25 1 96.38 326 GLY B O 1
ATOM 5591 N N . CYS B 1 327 ? 10.055 -13.07 -22.531 1 95.88 327 CYS B N 1
ATOM 5592 C CA . CYS B 1 327 ? 10.961 -13.875 -21.719 1 95.88 327 CYS B CA 1
ATOM 5593 C C . CYS B 1 327 ? 11.219 -15.227 -22.375 1 95.88 327 CYS B C 1
ATOM 5595 O O . CYS B 1 327 ? 12.359 -15.68 -22.453 1 95.88 327 CYS B O 1
ATOM 5597 N N . ALA B 1 328 ? 10.141 -15.852 -22.891 1 95.75 328 ALA B N 1
ATOM 5598 C CA . ALA B 1 328 ? 10.266 -17.172 -23.516 1 95.75 328 ALA B CA 1
ATOM 5599 C C . ALA B 1 328 ? 11.133 -17.109 -24.766 1 95.75 328 ALA B C 1
ATOM 5601 O O . ALA B 1 328 ? 12.023 -17.938 -24.953 1 95.75 328 ALA B O 1
ATOM 5602 N N . SER B 1 329 ? 10.891 -16.109 -25.594 1 95.56 329 SER B N 1
ATOM 5603 C CA . SER B 1 329 ? 11.664 -15.953 -26.828 1 95.56 329 SER B CA 1
ATOM 5604 C C . SER B 1 329 ? 13.125 -15.664 -26.531 1 95.56 329 SER B C 1
ATOM 5606 O O . SER B 1 329 ? 14.023 -16.234 -27.172 1 95.56 329 SER B O 1
ATOM 5608 N N . SER B 1 330 ? 13.344 -14.773 -25.578 1 93.62 330 SER B N 1
ATOM 5609 C CA . SER B 1 330 ? 14.711 -14.453 -25.188 1 93.62 330 SER B CA 1
ATOM 5610 C C . SER B 1 330 ? 15.414 -15.656 -24.578 1 93.62 330 SER B C 1
ATOM 5612 O O . SER B 1 330 ? 16.609 -15.852 -24.781 1 93.62 330 SER B O 1
ATOM 5614 N N . HIS B 1 331 ? 14.641 -16.375 -23.812 1 91.56 331 HIS B N 1
ATOM 5615 C CA . HIS B 1 331 ? 15.18 -17.578 -23.172 1 91.56 331 HIS B CA 1
ATOM 5616 C C . HIS B 1 331 ? 15.602 -18.609 -24.203 1 91.56 331 HIS B C 1
ATOM 5618 O O . HIS B 1 331 ? 16.688 -19.188 -24.109 1 91.56 331 HIS B O 1
ATOM 5624 N N . VAL B 1 332 ? 14.836 -18.844 -25.203 1 90.88 332 VAL B N 1
ATOM 5625 C CA . VAL B 1 332 ? 15.133 -19.781 -26.281 1 90.88 332 VAL B CA 1
ATOM 5626 C C . VAL B 1 332 ? 16.328 -19.281 -27.078 1 90.88 332 VAL B C 1
ATOM 5628 O O . VAL B 1 332 ? 17.234 -20.062 -27.391 1 90.88 332 VAL B O 1
ATOM 5631 N N . TRP B 1 333 ? 16.297 -18.047 -27.328 1 89.56 333 TRP B N 1
ATOM 5632 C CA . TRP B 1 333 ? 17.406 -17.438 -28.062 1 89.56 333 TRP B CA 1
ATOM 5633 C C . TRP B 1 333 ? 18.719 -17.609 -27.297 1 89.56 333 TRP B C 1
ATOM 5635 O O . TRP B 1 333 ? 19.75 -17.953 -27.891 1 89.56 333 TRP B O 1
ATOM 5645 N N . ALA B 1 334 ? 18.672 -17.344 -26.047 1 86.38 334 ALA B N 1
ATOM 5646 C CA . ALA B 1 334 ? 19.859 -17.453 -25.203 1 86.38 334 ALA B CA 1
ATOM 5647 C C . ALA B 1 334 ? 20.344 -18.906 -25.156 1 86.38 334 ALA B C 1
ATOM 5649 O O . ALA B 1 334 ? 21.547 -19.141 -25.125 1 86.38 334 ALA B O 1
ATOM 5650 N N . TYR B 1 335 ? 19.484 -19.781 -25.125 1 82.38 335 TYR B N 1
ATOM 5651 C CA . TYR B 1 335 ? 19.828 -21.203 -25.109 1 82.38 335 TYR B CA 1
ATOM 5652 C C . TYR B 1 335 ? 20.562 -21.594 -26.391 1 82.38 335 TYR B C 1
ATOM 5654 O O . TYR B 1 335 ? 21.609 -22.25 -26.344 1 82.38 335 TYR B O 1
ATOM 5662 N N . PHE B 1 336 ? 20.203 -21.125 -27.516 1 85.38 336 PHE B N 1
ATOM 5663 C CA . PHE B 1 336 ? 20.766 -21.516 -28.797 1 85.38 336 PHE B CA 1
ATOM 5664 C C . PHE B 1 336 ? 22.047 -20.75 -29.078 1 85.38 336 PHE B C 1
ATOM 5666 O O . PHE B 1 336 ? 22.922 -21.234 -29.797 1 85.38 336 PHE B O 1
ATOM 5673 N N . THR B 1 337 ? 22.203 -19.625 -28.516 1 81.25 337 THR B N 1
ATOM 5674 C CA . THR B 1 337 ? 23.422 -18.844 -28.75 1 81.25 337 THR B CA 1
ATOM 5675 C C . THR B 1 337 ? 24.453 -19.109 -27.656 1 81.25 337 THR B C 1
ATOM 5677 O O . THR B 1 337 ? 25.547 -18.547 -27.688 1 81.25 337 THR B O 1
ATOM 5680 N N . HIS B 1 338 ? 24.297 -20.109 -26.719 1 70.69 338 HIS B N 1
ATOM 5681 C CA . HIS B 1 338 ? 25.172 -20.547 -25.641 1 70.69 338 HIS B CA 1
ATOM 5682 C C . HIS B 1 338 ? 25.625 -19.359 -24.797 1 70.69 338 HIS B C 1
ATOM 5684 O O . HIS B 1 338 ? 26.781 -19.297 -24.375 1 70.69 338 HIS B O 1
ATOM 5690 N N . ARG B 1 339 ? 25.016 -18.484 -24.812 1 60.66 339 ARG B N 1
ATOM 5691 C CA . ARG B 1 339 ? 25.406 -17.344 -24.016 1 60.66 339 ARG B CA 1
ATOM 5692 C C . ARG B 1 339 ? 25.172 -17.594 -22.531 1 60.66 339 ARG B C 1
ATOM 5694 O O . ARG B 1 339 ? 25.422 -18.703 -22.031 1 60.66 339 ARG B O 1
ATOM 5701 N N . THR B 1 340 ? 24.344 -17 -21.734 1 54.69 340 THR B N 1
ATOM 5702 C CA . THR B 1 340 ? 24.141 -16.656 -20.328 1 54.69 340 THR B CA 1
ATOM 5703 C C . THR B 1 340 ? 23.734 -17.891 -19.531 1 54.69 340 THR B C 1
ATOM 5705 O O . THR B 1 340 ? 23.906 -17.922 -18.297 1 54.69 340 THR B O 1
ATOM 5708 N N . LEU B 1 341 ? 23.109 -18.922 -20 1 52.5 341 LEU B N 1
ATOM 5709 C CA . LEU B 1 341 ? 22.531 -19.953 -19.156 1 52.5 341 LEU B CA 1
ATOM 5710 C C . LEU B 1 341 ? 23.547 -21.047 -18.859 1 52.5 341 LEU B C 1
ATOM 5712 O O . LEU B 1 341 ? 23.25 -22.016 -18.156 1 52.5 341 LEU B O 1
ATOM 5716 N N . TRP B 1 342 ? 24.703 -20.984 -19.406 1 44.94 342 TRP B N 1
ATOM 5717 C CA . TRP B 1 342 ? 25.656 -22.078 -19.266 1 44.94 342 TRP B CA 1
ATOM 5718 C C . TRP B 1 342 ? 26.484 -21.938 -18 1 44.94 342 TRP B C 1
ATOM 5720 O O . TRP B 1 342 ? 26.828 -20.828 -17.609 1 44.94 342 TRP B O 1
ATOM 5730 N N . PRO B 1 343 ? 26.688 -22.953 -17.234 1 46.69 343 PRO B N 1
ATOM 5731 C CA . PRO B 1 343 ? 27.578 -22.984 -16.062 1 46.69 343 PRO B CA 1
ATOM 5732 C C . PRO B 1 343 ? 28.891 -22.25 -16.312 1 46.69 343 PRO B C 1
ATOM 5734 O O . PRO B 1 343 ? 29.516 -22.422 -17.359 1 46.69 343 PRO B O 1
ATOM 5737 N N . GLY B 1 344 ? 29.391 -21.172 -15.461 1 45.16 344 GLY B N 1
ATOM 5738 C CA . GLY B 1 344 ? 30.625 -20.438 -15.625 1 45.16 344 GLY B CA 1
ATOM 5739 C C . GLY B 1 344 ? 30.469 -19.172 -16.453 1 45.16 344 GLY B C 1
ATOM 5740 O O . GLY B 1 344 ? 31.344 -18.297 -16.453 1 45.16 344 GLY B O 1
ATOM 5741 N N . MET B 1 345 ? 29.625 -19.219 -17.328 1 44.34 345 MET B N 1
ATOM 5742 C CA . MET B 1 345 ? 29.438 -18.062 -18.203 1 44.34 345 MET B CA 1
ATOM 5743 C C . MET B 1 345 ? 28.359 -17.125 -17.656 1 44.34 345 MET B C 1
ATOM 5745 O O . MET B 1 345 ? 27.984 -16.156 -18.312 1 44.34 345 MET B O 1
ATOM 5749 N N . ASP B 1 346 ? 27.672 -17.594 -16.75 1 44.47 346 ASP B N 1
ATOM 5750 C CA . ASP B 1 346 ? 26.781 -16.625 -16.125 1 44.47 346 ASP B CA 1
ATOM 5751 C C . ASP B 1 346 ? 27.562 -15.414 -15.602 1 44.47 346 ASP B C 1
ATOM 5753 O O . ASP B 1 346 ? 28.359 -15.531 -14.68 1 44.47 346 ASP B O 1
ATOM 5757 N N . GLU B 1 347 ? 28.078 -14.656 -16.375 1 41.09 347 GLU B N 1
ATOM 5758 C CA . GLU B 1 347 ? 28.875 -13.461 -16.125 1 41.09 347 GLU B CA 1
ATOM 5759 C C . GLU B 1 347 ? 28.422 -12.773 -14.828 1 41.09 347 GLU B C 1
ATOM 5761 O O . GLU B 1 347 ? 29.203 -12.039 -14.211 1 41.09 347 GLU B O 1
ATOM 5766 N N . GLY B 1 348 ? 27.172 -12.734 -14.523 1 40.22 348 GLY B N 1
ATOM 5767 C CA . GLY B 1 348 ? 26.703 -11.867 -13.453 1 40.22 348 GLY B CA 1
ATOM 5768 C C . GLY B 1 348 ? 27.031 -12.391 -12.07 1 40.22 348 GLY B C 1
ATOM 5769 O O . GLY B 1 348 ? 26.828 -11.703 -11.07 1 40.22 348 GLY B O 1
ATOM 5770 N N . PHE B 1 349 ? 27.016 -13.781 -11.836 1 40.78 349 PHE B N 1
ATOM 5771 C CA . PHE B 1 349 ? 27.531 -14.258 -10.562 1 40.78 349 PHE B CA 1
ATOM 5772 C C . PHE B 1 349 ? 29.031 -14.445 -10.617 1 40.78 349 PHE B C 1
ATOM 5774 O O . PHE B 1 349 ? 29.531 -15.578 -10.641 1 40.78 349 PHE B O 1
ATOM 5781 N N . GLY B 1 350 ? 29.75 -13.844 -11.398 1 36.84 350 GLY B N 1
ATOM 5782 C CA . GLY B 1 350 ? 31.188 -14.047 -11.477 1 36.84 350 GLY B CA 1
ATOM 5783 C C . GLY B 1 350 ? 31.859 -14.016 -10.117 1 36.84 350 GLY B C 1
ATOM 5784 O O . GLY B 1 350 ? 31.312 -13.469 -9.156 1 36.84 350 GLY B O 1
ATOM 5785 N N . PRO B 1 351 ? 32.875 -14.984 -9.875 1 36.88 351 PRO B N 1
ATOM 5786 C CA . PRO B 1 351 ? 33.75 -15.016 -8.719 1 36.88 351 PRO B CA 1
ATOM 5787 C C . PRO B 1 351 ? 34.219 -13.617 -8.289 1 36.88 351 PRO B C 1
ATOM 5789 O O . PRO B 1 351 ? 34.781 -13.461 -7.203 1 36.88 351 PRO B O 1
ATOM 5792 N N . ASP B 1 352 ? 34.312 -12.75 -9.188 1 36.22 352 ASP B N 1
ATOM 5793 C CA . ASP B 1 352 ? 35.062 -11.555 -8.82 1 36.22 352 ASP B CA 1
ATOM 5794 C C . ASP B 1 352 ? 34.375 -10.797 -7.691 1 36.22 352 ASP B C 1
ATOM 5796 O O . ASP B 1 352 ? 35 -9.992 -7.004 1 36.22 352 ASP B O 1
ATOM 5800 N N . GLU B 1 353 ? 33.062 -10.836 -7.699 1 35.84 353 GLU B N 1
ATOM 5801 C CA . GLU B 1 353 ? 32.594 -10.047 -6.559 1 35.84 353 GLU B CA 1
ATOM 5802 C C . GLU B 1 353 ? 32.594 -10.867 -5.277 1 35.84 353 GLU B C 1
ATOM 5804 O O . GLU B 1 353 ? 31.828 -10.602 -4.355 1 35.84 353 GLU B O 1
ATOM 5809 N N . HIS B 1 354 ? 33.188 -12.086 -5.215 1 32.41 354 HIS B N 1
ATOM 5810 C CA . HIS B 1 354 ? 33.562 -12.602 -3.902 1 32.41 354 HIS B CA 1
ATOM 5811 C C . HIS B 1 354 ? 34.438 -11.609 -3.148 1 32.41 354 HIS B C 1
ATOM 5813 O O . HIS B 1 354 ? 35.625 -11.469 -3.451 1 32.41 354 HIS B O 1
ATOM 5819 N N . ILE B 1 355 ? 34 -10.547 -2.703 1 32.59 355 ILE B N 1
ATOM 5820 C CA . ILE B 1 355 ? 34.719 -9.906 -1.603 1 32.59 355 ILE B CA 1
ATOM 5821 C C . ILE B 1 355 ? 35.156 -10.969 -0.581 1 32.59 355 ILE B C 1
ATOM 5823 O O . ILE B 1 355 ? 34.281 -11.586 0.059 1 32.59 355 ILE B O 1
ATOM 5827 N N . ASP B 1 356 ? 36.125 -11.805 -0.84 1 30.84 356 ASP B N 1
ATOM 5828 C CA . ASP B 1 356 ? 36.906 -12.43 0.237 1 30.84 356 ASP B CA 1
ATOM 5829 C C . ASP B 1 356 ? 37 -11.5 1.441 1 30.84 356 ASP B C 1
ATOM 5831 O O . ASP B 1 356 ? 37.844 -10.586 1.454 1 30.84 356 ASP B O 1
ATOM 5835 N N . HIS B 1 357 ? 36 -10.984 1.914 1 32.5 357 HIS B N 1
ATOM 5836 C CA . HIS B 1 357 ? 36.25 -10.445 3.246 1 32.5 357 HIS B CA 1
ATOM 5837 C C . HIS B 1 357 ? 36.875 -11.484 4.168 1 32.5 357 HIS B C 1
ATOM 5839 O O . HIS B 1 357 ? 36.188 -12.438 4.578 1 32.5 357 HIS B O 1
ATOM 5845 N N . ALA B 1 358 ? 38.156 -11.875 3.961 1 31.8 358 ALA B N 1
ATOM 5846 C CA . ALA B 1 358 ? 38.938 -12.578 4.973 1 31.8 358 ALA B CA 1
ATOM 5847 C C . ALA B 1 358 ? 38.594 -12.102 6.375 1 31.8 358 ALA B C 1
ATOM 5849 O O . ALA B 1 358 ? 38.781 -10.93 6.711 1 31.8 358 ALA B O 1
ATOM 5850 N N . LEU B 1 359 ? 37.469 -12.523 6.93 1 30.33 359 LEU B N 1
ATOM 5851 C CA . LEU B 1 359 ? 37.375 -12.414 8.383 1 30.33 359 LEU B CA 1
ATOM 5852 C C . LEU B 1 359 ? 38.656 -12.883 9.047 1 30.33 359 LEU B C 1
ATOM 5854 O O . LEU B 1 359 ? 39.25 -13.891 8.633 1 30.33 359 LEU B O 1
ATOM 5858 N N . ASP B 1 360 ? 39.5 -11.945 9.406 1 32.28 360 ASP B N 1
ATOM 5859 C CA . ASP B 1 360 ? 40.562 -12.445 10.266 1 32.28 360 ASP B CA 1
ATOM 5860 C C . ASP B 1 360 ? 40.031 -13.43 11.297 1 32.28 360 ASP B C 1
ATOM 5862 O O . ASP B 1 360 ? 38.812 -13.484 11.539 1 32.28 360 ASP B O 1
ATOM 5866 N N . LEU B 1 361 ? 40.875 -14.32 11.766 1 31.7 361 LEU B N 1
ATOM 5867 C CA . LEU B 1 361 ? 40.562 -15.266 12.828 1 31.7 361 LEU B CA 1
ATOM 5868 C C . LEU B 1 361 ? 39.594 -14.648 13.828 1 31.7 361 LEU B C 1
ATOM 5870 O O . LEU B 1 361 ? 38.781 -15.352 14.438 1 31.7 361 LEU B O 1
ATOM 5874 N N . GLU B 1 362 ? 39.844 -13.422 14.258 1 34.09 362 GLU B N 1
ATOM 5875 C CA . GLU B 1 362 ? 39.125 -12.891 15.414 1 34.09 362 GLU B CA 1
ATOM 5876 C C . GLU B 1 362 ? 37.844 -12.188 14.992 1 34.09 362 GLU B C 1
ATOM 5878 O O . GLU B 1 362 ? 37.219 -11.508 15.797 1 34.09 362 GLU B O 1
ATOM 5883 N N . GLY B 1 363 ? 37.031 -12.664 13.844 1 32.16 363 GLY B N 1
ATOM 5884 C CA . GLY B 1 363 ? 35.75 -12.336 13.266 1 32.16 363 GLY B CA 1
ATOM 5885 C C . GLY B 1 363 ? 35.719 -10.938 12.664 1 32.16 363 GLY B C 1
ATOM 5886 O O . GLY B 1 363 ? 34.625 -10.414 12.391 1 32.16 363 GLY B O 1
ATOM 5887 N N . GLU B 1 364 ? 36.688 -10.055 12.602 1 31.59 364 GLU B N 1
ATOM 5888 C CA . GLU B 1 364 ? 36.656 -8.656 12.195 1 31.59 364 GLU B CA 1
ATOM 5889 C C . GLU B 1 364 ? 36.938 -8.508 10.703 1 31.59 364 GLU B C 1
ATOM 5891 O O . GLU B 1 364 ? 37.75 -9.227 10.156 1 31.59 364 GLU B O 1
ATOM 5896 N N . VAL B 1 365 ? 36 -7.988 9.906 1 33.94 365 VAL B N 1
ATOM 5897 C CA . VAL B 1 365 ? 36.094 -7.68 8.484 1 33.94 365 VAL B CA 1
ATOM 5898 C C . VAL B 1 365 ? 37.25 -6.73 8.227 1 33.94 365 VAL B C 1
ATOM 5900 O O . VAL B 1 365 ? 37.375 -5.676 8.859 1 33.94 365 VAL B O 1
ATOM 5903 N N . GLN B 1 366 ? 38.438 -7.152 7.746 1 34.59 366 GLN B N 1
ATOM 5904 C CA . GLN B 1 366 ? 39.625 -6.336 7.473 1 34.59 366 GLN B CA 1
ATOM 5905 C C . GLN B 1 366 ? 39.406 -5.469 6.234 1 34.59 366 GLN B C 1
ATOM 5907 O O . GLN B 1 366 ? 38.906 -5.949 5.211 1 34.59 366 GLN B O 1
ATOM 5912 N N . PRO B 1 367 ? 39.469 -4.121 6.328 1 32.53 367 PRO B N 1
ATOM 5913 C CA . PRO B 1 367 ? 39.406 -3.193 5.195 1 32.53 367 PRO B CA 1
ATOM 5914 C C . PRO B 1 367 ? 40.438 -3.533 4.109 1 32.53 367 PRO B C 1
ATOM 5916 O O . PRO B 1 367 ? 41.5 -4.062 4.406 1 32.53 367 PRO B O 1
ATOM 5919 N N . TYR B 1 368 ? 40.062 -3.762 2.955 1 27.98 368 TYR B N 1
ATOM 5920 C CA . TYR B 1 368 ? 40.938 -4.004 1.805 1 27.98 368 TYR B CA 1
ATOM 5921 C C . TYR B 1 368 ? 41.938 -2.869 1.631 1 27.98 368 TYR B C 1
ATOM 5923 O O . TYR B 1 368 ? 41.531 -1.709 1.474 1 27.98 368 TYR B O 1
ATOM 5931 N N . LYS B 1 369 ? 43.156 -2.938 2.15 1 31.89 369 LYS B N 1
ATOM 5932 C CA . LYS B 1 369 ? 44.219 -2.041 1.756 1 31.89 369 LYS B CA 1
ATOM 5933 C C . LYS B 1 369 ? 44.531 -2.16 0.263 1 31.89 369 LYS B C 1
ATOM 5935 O O . LYS B 1 369 ? 44.812 -3.254 -0.235 1 31.89 369 LYS B O 1
ATOM 5940 N N . THR B 1 370 ? 43.906 -1.318 -0.566 1 29.88 370 THR B N 1
ATOM 5941 C CA . THR B 1 370 ? 44.375 -1.095 -1.929 1 29.88 370 THR B CA 1
ATOM 5942 C C . THR B 1 370 ? 45.875 -1.17 -1.998 1 29.88 370 THR B C 1
ATOM 5944 O O . THR B 1 370 ? 46.594 -0.488 -1.243 1 29.88 370 THR B O 1
ATOM 5947 N N . SER B 1 371 ? 46.406 -2.258 -2.307 1 26.77 371 SER B N 1
ATOM 5948 C CA . SER B 1 371 ? 47.812 -2.352 -2.643 1 26.77 371 SER B CA 1
ATOM 5949 C C . SER B 1 371 ? 48.219 -1.282 -3.652 1 26.77 371 SER B C 1
ATOM 5951 O O . SER B 1 371 ? 47.562 -1.112 -4.68 1 26.77 371 SER B O 1
ATOM 5953 N N . SER B 1 372 ? 48.844 -0.185 -3.201 1 28.64 372 SER B N 1
ATOM 5954 C CA . SER B 1 372 ? 49.656 0.782 -3.947 1 28.64 372 SER B CA 1
ATOM 5955 C C . SER B 1 372 ? 50.594 0.085 -4.922 1 28.64 372 SER B C 1
ATOM 5957 O O . SER B 1 372 ? 51.594 0.662 -5.34 1 28.64 372 SER B O 1
ATOM 5959 N N . TYR B 1 373 ? 50.25 -1.041 -5.637 1 24.42 373 TYR B N 1
ATOM 5960 C CA . TYR B 1 373 ? 51.219 -1.153 -6.715 1 24.42 373 TYR B CA 1
ATOM 5961 C C . TYR B 1 373 ? 50.906 -0.175 -7.84 1 24.42 373 TYR B C 1
ATOM 5963 O O . TYR B 1 373 ? 49.719 0.098 -8.125 1 24.42 373 TYR B O 1
#

Secondary structure (DSSP, 8-state):
-HHHHHHHHHHH-SS--TTHHHHHHHHHHHHHHHHHHHHHHHHHHHHH-TTHHHHHHHSTTHHHHTTHHHHHHHHHHHHIIIIIHHHH-THHHHHHHHHHHHHHHHHHHIIIIIHHHHHHTTGGGT---GGGGGGGGHHHHHHHHHHHHHGGGS-HHHHHHHHHHHHHHHHHHHHHHHHHHHHHHHHHHHH-SPPGGGGGGGGGGGHHHHHHHHHHHHHHHHHHHHS-TTSSTT-TTS-HHHHHHHHHHHHHHHHHHHHHHHHHHHHHHHHHTGGG----GGGGGGTHHHHHHHHHHHHHHHHTT-HHHHHHHHHHHHHHHHHHHHHHHHHHHHHHTT-TTSTTT-GGG-GGG-------TT-----------/-HHHHHHHHHHH-SS--TTHHHHHHHHHHHHHHHHHHHHHHHHHHHHH-TTHHHHHHHSTTTGGGTTHHHHHHHHHHHHIIIIIHHHH-THHHHHHHHHHHHHHHHHHHIIIIIHHHHHHTTGGGT---GGGGGGGGHHHHHHHHHHHHHGGGS-HHHHHHHHHHHHHHHHHHHHHHHHHHHHHHHHHHHT-SPPGGGGGGGGGGGHHHHHHHHHHHHHHHHHHHHS-TTSSTT-TTS-HHHHHHHHHHHHHHHHHHHHHHHHHHHHHHHHHTGGG----GGGGGGTHHHHHHHHHHHHHHHHTT-HHHHHHHHHHHHHHHHHHHHHHHHHHHHHHTT-TTSTT--GGG-GGG-----B-TTS-B--------

Radius of gyration: 28.05 Å; Cα contacts (8 Å, |Δi|>4): 1049; chains: 2; bounding box: 79×80×57 Å

Sequence (746 aa):
MSTGSIGTLLYNTPHQFPGIFIIGKIFFLLDIITYSAIWASLLIRFSHHRHAFKETFTDPEEAYLIPTAALGFATILFNIELYGVPACGDWLRYVQLVLFWIYVAISILLAVGLNWHLYHTRMATRQPFWLVRLLPSFPAMLAGTTASLLAGGQPTHFCIPMIIAGTALQGFGFMISLFILAEYFHGLHYDGIPPMRRRPQMFIAIGPPAFTAVALMGMSEIAVEKFPPFYIPLASHVNTADVLLILTVFLSIFLWIFSFFLWMIGWLSIFAAHKEWKFDITWWATVFPNTGLALATIKIGDFLTSEPIRWVGSAATIIQVGLWLGCASSHVWAYFTHRTLWPGMDEGFGPDEHIDHALDLEGEVQPYKTSSYMSTGSIGTLLYNTPHQFPGIFIIGKIFFLLDIITYSAIWASLLIRFSHHRHAFKETFTDPEEAYLIPTAALGFATILFNIELYGVPACGDWLRYVQLVLFWIYVAISILLAVGLNWHLYHTRMATRQPFWLVRLLPSFPAMLAGTTASLLAGGQPTHFCIPMIIAGTALQGFGFMISLFILAEYFHGLHYDGIPPMRRRPQMFIAIGPPAFTAVALMGMSEIAVEKFPPFYIPLASHVNTADVLLILTVFLSIFLWIFSFFLWMIGWLSIFAAHKEWKFDITWWATVFPNTGLALATIKIGDFLTSEPIRWVGSAATIIQVGLWLGCASSHVWAYFTHRTLWPGMDEGFGPDEHIDHALDLEGEVQPYKTSSY

pLDDT: mean 89.5, std 17.57, range [23.83, 98.56]

InterPro domains:
  IPR004695 Transporter protein SLAC1/Mae1/ Ssu1/TehA [PF03595] (1-331)
  IPR030185 Malic acid transport protein [PTHR31162] (1-347)
  IPR030185 Malic acid transport protein [cd09317] (1-325)
  IPR038665 Voltage-dependent anion channel superfamily [G3DSA:1.50.10.150] (1-341)

Solvent-accessible surface area (backbone atoms only — not comparable to full-atom values): 37878 Å² total; per-residue (Å²): 66,46,54,18,37,50,18,47,45,53,70,63,38,69,79,77,58,93,61,43,66,57,54,21,45,49,29,39,52,48,29,54,50,52,53,50,49,52,50,52,52,50,50,50,47,40,69,74,33,77,61,47,58,61,42,38,68,68,33,52,68,50,37,45,49,57,39,52,59,53,40,29,50,49,25,48,53,54,32,38,58,72,56,39,30,82,72,73,38,70,70,52,53,56,52,46,54,54,50,48,54,50,48,47,53,52,17,49,45,34,38,50,53,49,43,46,50,39,19,66,64,24,35,44,68,71,30,78,66,56,64,53,72,45,34,38,33,42,36,24,23,44,38,11,35,47,26,28,68,49,26,68,81,42,60,53,85,59,16,52,59,37,43,52,52,11,48,21,29,26,32,29,27,41,56,55,40,52,40,47,49,50,51,41,53,48,40,41,75,74,71,39,81,70,60,74,88,51,35,36,47,50,28,51,69,20,24,51,36,7,36,47,24,35,15,44,37,32,36,24,54,37,28,57,75,58,47,55,59,46,56,38,60,87,27,69,80,46,49,45,30,59,55,45,34,58,50,28,50,57,52,21,52,58,27,40,55,53,22,51,50,44,49,51,53,31,49,54,55,47,58,73,43,59,90,66,74,68,88,52,84,47,52,55,35,56,37,39,25,49,44,26,44,29,49,27,39,32,51,51,12,58,77,65,69,34,66,73,44,25,49,51,17,36,51,41,49,52,51,47,52,50,50,46,50,52,48,51,52,50,48,54,50,35,61,75,66,66,43,50,86,40,91,90,46,36,67,86,77,42,74,72,76,57,70,74,71,64,66,43,93,85,72,54,84,74,77,82,75,74,73,84,118,66,46,52,17,38,49,19,50,46,54,70,64,40,71,78,76,58,93,62,43,67,57,53,22,43,50,29,38,52,48,28,53,49,52,52,50,50,51,50,52,51,49,49,50,46,40,70,74,32,78,61,46,58,63,44,37,69,69,33,55,69,49,37,46,49,56,40,53,60,54,40,29,50,49,26,47,54,54,32,38,56,71,55,39,31,82,73,73,38,72,68,52,52,57,52,46,52,54,51,49,56,50,48,47,52,52,18,49,45,32,38,49,52,48,44,47,50,39,61,75,65,49,36,58,80,72,32,76,65,55,63,53,70,45,34,39,33,41,36,24,23,43,38,11,36,47,27,27,67,49,27,68,81,43,59,54,86,59,18,52,59,38,44,54,52,11,51,53,31,26,49,50,27,43,56,56,41,54,57,48,47,34,52,40,51,51,39,27,34,57,72,17,66,68,61,71,86,52,35,34,44,49,28,49,66,20,26,52,39,7,36,46,23,36,14,44,37,32,36,23,54,38,28,54,74,58,47,55,57,44,68,52,63,90,48,70,87,51,43,43,28,32,55,46,31,57,51,28,49,58,52,22,39,22,26,42,43,38,23,50,50,46,50,49,50,31,49,52,55,47,61,74,43,60,89,65,73,68,89,50,82,46,52,54,34,56,36,39,23,48,43,26,43,28,51,29,39,30,50,50,13,58,52,61,69,33,67,72,43,25,50,52,17,35,50,39,50,53,52,48,53,50,50,47,52,51,47,52,53,49,50,53,49,37,62,74,66,67,42,53,84,43,90,89,48,34,65,86,75,43,73,77,75,56,72,74,59,57,49,44,94,88,72,48,74,58,79,81,74,76,72,84,119

Nearest PDB structures (foldseek):
  2efl-assembly1_A-2  TM=2.359E-01  e=1.979E+00  Homo sapiens
  8u1a-assembly1_B  TM=2.238E-01  e=3.215E+00  synthetic construct
  2efk-assembly1_A-2  TM=1.753E-01  e=1.553E+00  Homo sapiens
  8u1a-assembly1_B  TM=1.782E-01  e=1.651E+00  synthetic construct
  2efl-assembly1_A-2  TM=2.402E-01  e=5.987E+00  Homo sapiens